Protein AF-0000000072959635 (afdb_homodimer)

Radius of gyration: 36.49 Å; Cα contacts (8 Å, |Δi|>4): 883; chains: 2; bounding box: 72×177×72 Å

Solvent-accessible surface area (backbone atoms only — not comparable to full-atom values): 41145 Å² total; per-residue (Å²): 135,80,77,80,77,76,76,75,76,76,76,75,75,75,72,75,72,72,74,70,69,74,87,68,77,81,73,60,27,38,65,58,28,38,51,51,13,51,52,22,49,77,67,68,35,31,70,57,14,42,54,23,35,55,49,16,52,51,45,44,51,52,38,51,52,51,54,22,47,34,52,51,51,19,47,52,50,26,71,68,48,82,71,94,48,96,69,80,49,95,61,43,55,61,50,47,30,28,42,48,20,33,52,42,36,51,52,46,46,58,74,40,32,79,55,43,71,51,32,81,70,44,72,65,56,48,49,42,58,75,65,42,50,61,38,75,51,44,20,53,23,26,42,76,64,68,34,41,44,56,14,32,12,30,32,46,35,46,33,39,82,38,74,81,44,61,68,55,51,50,50,34,51,54,40,58,72,36,90,75,32,57,75,88,71,51,46,54,85,77,63,56,71,24,50,59,27,38,53,51,13,52,53,22,51,76,67,66,34,42,68,47,23,44,55,23,27,53,50,14,46,53,41,42,52,49,51,49,52,39,48,41,40,60,34,45,45,56,63,84,70,86,64,64,44,34,47,55,42,42,47,25,47,49,47,50,57,27,49,60,48,38,64,45,40,62,65,70,65,20,45,59,85,54,46,76,34,95,55,48,73,49,45,42,27,55,56,39,18,54,28,27,44,76,70,66,36,54,54,60,14,34,16,22,37,38,32,30,34,72,79,43,72,79,43,62,69,54,50,51,49,48,53,54,53,64,68,40,88,88,52,55,77,78,30,49,48,48,41,66,69,50,52,53,49,51,54,46,54,50,44,51,50,48,52,52,50,48,48,67,66,69,68,66,69,70,80,84,57,82,69,55,74,73,71,60,49,67,69,64,77,70,103,135,83,77,76,79,74,77,75,76,76,75,75,74,73,71,75,72,71,74,71,68,72,90,66,76,82,73,60,30,38,66,55,28,38,51,51,12,52,53,22,49,76,67,68,36,29,69,57,15,41,54,23,36,55,49,15,52,49,45,45,51,52,39,52,53,50,53,24,47,34,51,51,51,20,49,52,50,28,71,68,47,80,71,93,50,95,69,80,51,92,62,45,55,60,50,49,31,28,41,47,19,33,52,42,36,52,53,46,47,57,74,39,30,79,56,44,70,52,31,81,72,45,70,65,56,48,48,42,59,75,65,43,50,60,36,76,50,43,20,54,23,26,42,78,64,68,35,41,44,57,13,31,13,31,30,46,33,46,33,40,81,40,74,81,43,62,67,54,52,50,49,32,52,56,39,60,71,36,91,75,30,57,76,89,70,50,46,55,84,76,65,57,72,25,48,58,27,39,54,51,12,52,53,21,51,77,68,67,33,43,70,46,22,42,54,24,28,52,50,14,48,53,41,42,53,49,50,49,52,39,48,41,40,59,34,45,45,57,63,82,72,86,63,64,42,34,46,54,42,41,48,27,45,50,47,50,57,26,48,60,50,37,64,44,40,62,66,69,66,22,46,60,85,52,45,76,33,96,56,47,74,48,44,40,26,57,56,38,16,54,28,27,43,76,70,67,37,54,53,60,14,34,14,22,36,37,32,28,33,73,80,42,74,78,42,63,68,54,53,50,49,48,54,54,54,62,69,41,88,87,52,57,79,78,30,50,49,48,42,66,69,49,52,52,50,52,53,45,52,50,44,51,50,51,52,51,51,48,50,67,65,68,67,65,69,70,81,82,57,84,67,58,75,72,69,59,51,68,69,63,80,71,101

Structure (mmCIF, N/CA/C/O backbone):
data_AF-0000000072959635-model_v1
#
loop_
_entity.id
_entity.type
_entity.pdbx_description
1 polymer 'Prolyl 3-hydroxylase 1-like Protein'
#
loop_
_atom_site.group_PDB
_atom_site.id
_atom_site.type_symbol
_atom_site.label_atom_id
_atom_site.label_alt_id
_atom_site.label_comp_id
_atom_site.label_asym_id
_atom_site.label_entity_id
_atom_site.label_seq_id
_atom_site.pdbx_PDB_ins_code
_atom_site.Cartn_x
_atom_site.Cartn_y
_atom_site.Cartn_z
_atom_site.occupancy
_atom_site.B_iso_or_equiv
_atom_site.auth_seq_id
_atom_site.auth_comp_id
_atom_site.auth_asym_id
_atom_site.auth_atom_id
_atom_site.pdbx_PDB_model_num
ATOM 1 N N . MET A 1 1 ? -23.031 87.938 11.453 1 28.53 1 MET A N 1
ATOM 2 C CA . MET A 1 1 ? -22.562 87.375 10.188 1 28.53 1 MET A CA 1
ATOM 3 C C . MET A 1 1 ? -21.562 86.25 10.414 1 28.53 1 MET A C 1
ATOM 5 O O . MET A 1 1 ? -20.359 86.5 10.594 1 28.53 1 MET A O 1
ATOM 9 N N . VAL A 1 2 ? -21.906 85.25 11.234 1 36.59 2 VAL A N 1
ATOM 10 C CA . VAL A 1 2 ? -21.156 84.188 11.844 1 36.59 2 VAL A CA 1
ATOM 11 C C . VAL A 1 2 ? -20.656 83.25 10.766 1 36.59 2 VAL A C 1
ATOM 13 O O . VAL A 1 2 ? -21.453 82.625 10.016 1 36.59 2 VAL A O 1
ATOM 16 N N . SER A 1 3 ? -19.547 83.625 10.133 1 34.03 3 SER A N 1
ATOM 17 C CA . SER A 1 3 ? -18.891 82.938 9.031 1 34.03 3 SER A CA 1
ATOM 18 C C . SER A 1 3 ? -18.766 81.438 9.328 1 34.03 3 SER A C 1
ATOM 20 O O . SER A 1 3 ? -18.375 81.062 10.43 1 34.03 3 SER A O 1
ATOM 22 N N . TYR A 1 4 ? -19.656 80.688 8.68 1 33.28 4 TYR A N 1
ATOM 23 C CA . TYR A 1 4 ? -19.734 79.25 8.594 1 33.28 4 TYR A CA 1
ATOM 24 C C . TYR A 1 4 ? -18.375 78.625 8.305 1 33.28 4 TYR A C 1
ATOM 26 O O . TYR A 1 4 ? -17.562 79.188 7.578 1 33.28 4 TYR A O 1
ATOM 34 N N . ALA A 1 5 ? -17.969 77.625 9.07 1 35.16 5 ALA A N 1
ATOM 35 C CA . ALA A 1 5 ? -16.906 76.688 9.461 1 35.16 5 ALA A CA 1
ATOM 36 C C . ALA A 1 5 ? -16.484 75.812 8.281 1 35.16 5 ALA A C 1
ATOM 38 O O . ALA A 1 5 ? -16.891 74.625 8.195 1 35.16 5 ALA A O 1
ATOM 39 N N . ARG A 1 6 ? -16.625 76.125 7.016 1 36.22 6 ARG A N 1
ATOM 40 C CA . ARG A 1 6 ? -16.531 74.938 6.152 1 36.22 6 ARG A CA 1
ATOM 41 C C . ARG A 1 6 ? -15.148 74.312 6.242 1 36.22 6 ARG A C 1
ATOM 43 O O . ARG A 1 6 ? -14.164 74.875 5.789 1 36.22 6 ARG A O 1
ATOM 50 N N . VAL A 1 7 ? -14.797 73.75 7.383 1 31.47 7 VAL A N 1
ATOM 51 C CA . VAL A 1 7 ? -13.5 73.062 7.457 1 31.47 7 VAL A CA 1
ATOM 52 C C . VAL A 1 7 ? -13.375 72.062 6.328 1 31.47 7 VAL A C 1
ATOM 54 O O . VAL A 1 7 ? -14.188 71.125 6.219 1 31.47 7 VAL A O 1
ATOM 57 N N . VAL A 1 8 ? -12.883 72.438 5.188 1 29.36 8 VAL A N 1
ATOM 58 C CA . VAL A 1 8 ? -12.531 71.562 4.051 1 29.36 8 VAL A CA 1
ATOM 59 C C . VAL A 1 8 ? -11.57 70.5 4.5 1 29.36 8 VAL A C 1
ATOM 61 O O . VAL A 1 8 ? -10.461 70.75 4.953 1 29.36 8 VAL A O 1
ATOM 64 N N . TYR A 1 9 ? -12.086 69.438 5.09 1 26.89 9 TYR A N 1
ATOM 65 C CA . TYR A 1 9 ? -11.273 68.25 5.43 1 26.89 9 TYR A CA 1
ATOM 66 C C . TYR A 1 9 ? -10.5 67.75 4.215 1 26.89 9 TYR A C 1
ATOM 68 O O . TYR A 1 9 ? -11.086 67.375 3.203 1 26.89 9 TYR A O 1
ATOM 76 N N . ALA A 1 10 ? -9.352 68.375 3.902 1 27.55 10 ALA A N 1
ATOM 77 C CA . ALA A 1 10 ? -8.438 67.875 2.891 1 27.55 10 ALA A CA 1
ATOM 78 C C . ALA A 1 10 ? -8.109 66.375 3.146 1 27.55 10 ALA A C 1
ATOM 80 O O . ALA A 1 10 ? -7.48 66.062 4.152 1 27.55 10 ALA A O 1
ATOM 81 N N . VAL A 1 11 ? -8.992 65.438 2.83 1 29.64 11 VAL A N 1
ATOM 82 C CA . VAL A 1 11 ? -8.719 64 2.791 1 29.64 11 VAL A CA 1
ATOM 83 C C . VAL A 1 11 ? -7.453 63.75 1.974 1 29.64 11 VAL A C 1
ATOM 85 O O . VAL A 1 11 ? -7.441 63.969 0.757 1 29.64 11 VAL A O 1
ATOM 88 N N . LEU A 1 12 ? -6.297 64.125 2.492 1 26.83 12 LEU A N 1
ATOM 89 C CA . LEU A 1 12 ? -5.07 63.719 1.825 1 26.83 12 LEU A CA 1
ATOM 90 C C . LEU A 1 12 ? -5.098 62.219 1.557 1 26.83 12 LEU A C 1
ATOM 92 O O . LEU A 1 12 ? -5.156 61.438 2.492 1 26.83 12 LEU A O 1
ATOM 96 N N . LEU A 1 13 ? -5.648 61.781 0.446 1 28.08 13 LEU A N 1
ATOM 97 C CA . LEU A 1 13 ? -5.531 60.5 -0.205 1 28.08 13 LEU A CA 1
ATOM 98 C C . LEU A 1 13 ? -4.074 60.062 -0.306 1 28.08 13 LEU A C 1
ATOM 100 O O . LEU A 1 13 ? -3.33 60.562 -1.148 1 28.08 13 LEU A O 1
ATOM 104 N N . SER A 1 14 ? -3.391 59.906 0.838 1 27.38 14 SER A N 1
ATOM 105 C CA . SER A 1 14 ? -2.059 59.344 0.693 1 27.38 14 SER A CA 1
ATOM 106 C C . SER A 1 14 ? -2.074 58.125 -0.25 1 27.38 14 SER A C 1
ATOM 108 O O . SER A 1 14 ? -2.797 57.156 -0.017 1 27.38 14 SER A O 1
ATOM 110 N N . CYS A 1 15 ? -1.841 58.344 -1.488 1 27.59 15 CYS A N 1
ATOM 111 C CA . CYS A 1 15 ? -1.509 57.375 -2.51 1 27.59 15 CYS A CA 1
ATOM 112 C C . CYS A 1 15 ? -0.464 56.375 -1.998 1 27.59 15 CYS A C 1
ATOM 114 O O . CYS A 1 15 ? 0.703 56.75 -1.828 1 27.59 15 CYS A O 1
ATOM 116 N N . ILE A 1 16 ? -0.815 55.5 -1.148 1 30.8 16 ILE A N 1
ATOM 117 C CA . ILE A 1 16 ? 0.064 54.344 -0.931 1 30.8 16 ILE A CA 1
ATOM 118 C C . ILE A 1 16 ? 0.609 53.844 -2.268 1 30.8 16 ILE A C 1
ATOM 120 O O . ILE A 1 16 ? -0.153 53.406 -3.131 1 30.8 16 ILE A O 1
ATOM 124 N N . THR A 1 17 ? 1.637 54.562 -2.779 1 29.55 17 THR A N 1
ATOM 125 C CA . THR A 1 17 ? 2.391 54 -3.896 1 29.55 17 THR A CA 1
ATOM 126 C C . THR A 1 17 ? 2.543 52.469 -3.742 1 29.55 17 THR A C 1
ATOM 128 O O . THR A 1 17 ? 3.051 52 -2.727 1 29.55 17 THR A O 1
ATOM 131 N N . HIS A 1 18 ? 1.634 51.75 -4.273 1 29.91 18 HIS A N 1
ATOM 132 C CA . HIS A 1 18 ? 1.893 50.344 -4.617 1 29.91 18 HIS A CA 1
ATOM 133 C C . HIS A 1 18 ? 3.273 50.188 -5.242 1 29.91 18 HIS A C 1
ATOM 135 O O . HIS A 1 18 ? 3.521 50.688 -6.348 1 29.91 18 HIS A O 1
ATOM 141 N N . VAL A 1 19 ? 4.316 50.312 -4.461 1 32.62 19 VAL A N 1
ATOM 142 C CA . VAL A 1 19 ? 5.574 49.844 -5.039 1 32.62 19 VAL A CA 1
ATOM 143 C C . VAL A 1 19 ? 5.32 48.625 -5.898 1 32.62 19 VAL A C 1
ATOM 145 O O . VAL A 1 19 ? 4.875 47.594 -5.391 1 32.62 19 VAL A O 1
ATOM 148 N N . TYR A 1 20 ? 4.926 48.844 -7.125 1 28.64 20 TYR A N 1
ATOM 149 C CA . TYR A 1 20 ? 5.109 47.844 -8.172 1 28.64 20 TYR A CA 1
ATOM 150 C C . TYR A 1 20 ? 6.504 47.25 -8.102 1 28.64 20 TYR A C 1
ATOM 152 O O . TYR A 1 20 ? 7.496 47.906 -8.422 1 28.64 20 TYR A O 1
ATOM 160 N N . THR A 1 21 ? 6.875 46.594 -7.016 1 31.72 21 THR A N 1
ATOM 161 C CA . THR A 1 21 ? 8.102 45.844 -7.227 1 31.72 21 THR A CA 1
ATOM 162 C C . THR A 1 21 ? 8.141 45.281 -8.641 1 31.72 21 THR A C 1
ATOM 164 O O . THR A 1 21 ? 7.102 44.969 -9.227 1 31.72 21 THR A O 1
ATOM 167 N N . ASP A 1 22 ? 9.086 45.625 -9.398 1 32.09 22 ASP A N 1
ATOM 168 C CA . ASP A 1 22 ? 9.531 45.062 -10.664 1 32.09 22 ASP A CA 1
ATOM 169 C C . ASP A 1 22 ? 9.188 43.594 -10.75 1 32.09 22 ASP A C 1
ATOM 171 O O . ASP A 1 22 ? 9.172 42.875 -9.734 1 32.09 22 ASP A O 1
ATOM 175 N N . GLY A 1 23 ? 8.43 43.125 -11.742 1 34.78 23 GLY A N 1
ATOM 176 C CA . GLY A 1 23 ? 8.055 41.844 -12.266 1 34.78 23 GLY A CA 1
ATOM 177 C C . GLY A 1 23 ? 9.141 40.781 -12.102 1 34.78 23 GLY A C 1
ATOM 178 O O . GLY A 1 23 ? 9.836 40.469 -13.07 1 34.78 23 GLY A O 1
ATOM 179 N N . GLU A 1 24 ? 10.086 40.969 -11.273 1 36.16 24 GLU A N 1
ATOM 180 C CA . GLU A 1 24 ? 11.164 40 -11.086 1 36.16 24 GLU A CA 1
ATOM 181 C C . GLU A 1 24 ? 10.648 38.562 -11.258 1 36.16 24 GLU A C 1
ATOM 183 O O . GLU A 1 24 ? 9.453 38.312 -11.109 1 36.16 24 GLU A O 1
ATOM 188 N N . ASN A 1 25 ? 11.57 37.469 -11.547 1 37.94 25 ASN A N 1
ATOM 189 C CA . ASN A 1 25 ? 11.734 36.125 -12.055 1 37.94 25 ASN A CA 1
ATOM 190 C C . ASN A 1 25 ? 10.898 35.125 -11.266 1 37.94 25 ASN A C 1
ATOM 192 O O . ASN A 1 25 ? 11.289 34.688 -10.18 1 37.94 25 ASN A O 1
ATOM 196 N N . ILE A 1 26 ? 9.648 35.094 -11.117 1 47.75 26 ILE A N 1
ATOM 197 C CA . ILE A 1 26 ? 8.562 34.156 -10.789 1 47.75 26 ILE A CA 1
ATOM 198 C C . ILE A 1 26 ? 9.047 32.719 -10.93 1 47.75 26 ILE A C 1
ATOM 200 O O . ILE A 1 26 ? 8.398 31.797 -10.445 1 47.75 26 ILE A O 1
ATOM 204 N N . THR A 1 27 ? 10.086 32.531 -11.766 1 58.19 27 THR A N 1
ATOM 205 C CA . THR A 1 27 ? 10.461 31.156 -12.133 1 58.19 27 THR A CA 1
ATOM 206 C C . THR A 1 27 ? 11.406 30.562 -11.094 1 58.19 27 THR A C 1
ATOM 208 O O . THR A 1 27 ? 11.797 29.406 -11.195 1 58.19 27 THR A O 1
ATOM 211 N N . GLU A 1 28 ? 11.617 31.484 -9.93 1 75.38 28 GLU A N 1
ATOM 212 C CA . GLU A 1 28 ? 12.688 30.953 -9.086 1 75.38 28 GLU A CA 1
ATOM 213 C C . GLU A 1 28 ? 12.133 30.062 -7.98 1 75.38 28 GLU A C 1
ATOM 215 O O . GLU A 1 28 ? 11.031 30.297 -7.488 1 75.38 28 GLU A O 1
ATOM 220 N N . SER A 1 29 ? 12.883 29.156 -7.613 1 85.38 29 SER A N 1
ATOM 221 C CA . SER A 1 29 ? 12.531 28.219 -6.543 1 85.38 29 SER A CA 1
ATOM 222 C C . SER A 1 29 ? 12.75 28.844 -5.172 1 85.38 29 SER A C 1
ATOM 224 O O . SER A 1 29 ? 13.477 29.844 -5.043 1 85.38 29 SER A O 1
ATOM 226 N N . CYS A 1 30 ? 12.023 28.453 -4.176 1 91 30 CYS A N 1
ATOM 227 C CA . CYS A 1 30 ? 12.211 28.938 -2.812 1 91 30 CYS A CA 1
ATOM 228 C C . CYS A 1 30 ? 13.672 28.797 -2.383 1 91 30 CYS A C 1
ATOM 230 O O . CYS A 1 30 ? 14.203 29.672 -1.698 1 91 30 CYS A O 1
ATOM 232 N N . MET A 1 31 ? 14.328 27.75 -2.814 1 91 31 MET A N 1
ATOM 233 C CA . MET A 1 31 ? 15.727 27.547 -2.471 1 91 31 MET A CA 1
ATOM 234 C C . MET A 1 31 ? 16.609 28.625 -3.113 1 91 31 MET A C 1
ATOM 236 O O . MET A 1 31 ? 17.531 29.125 -2.484 1 91 31 MET A O 1
ATOM 240 N N . TYR A 1 32 ? 16.359 28.891 -4.359 1 90.94 32 TYR A N 1
ATOM 241 C CA . TYR A 1 32 ? 17.078 29.953 -5.043 1 90.94 32 TYR A CA 1
ATOM 242 C C . TYR A 1 32 ? 16.938 31.281 -4.301 1 90.94 32 TYR A C 1
ATOM 244 O O . TYR A 1 32 ? 17.938 31.984 -4.07 1 90.94 32 TYR A O 1
ATOM 252 N N . LEU A 1 33 ? 15.766 31.594 -3.943 1 94.38 33 LEU A N 1
ATOM 253 C CA . LEU A 1 33 ? 15.492 32.844 -3.227 1 94.38 33 LEU A CA 1
ATOM 254 C C . LEU A 1 33 ? 16.172 32.844 -1.861 1 94.38 33 LEU A C 1
ATOM 256 O O . LEU A 1 33 ? 16.688 33.875 -1.413 1 94.38 33 LEU A O 1
ATOM 260 N N . TYR A 1 34 ? 16.156 31.766 -1.185 1 96.31 34 TYR A N 1
ATOM 261 C CA . TYR A 1 34 ? 16.859 31.625 0.087 1 96.31 34 TYR A CA 1
ATOM 262 C C . TYR A 1 34 ? 18.344 31.906 -0.077 1 96.31 34 TYR A C 1
ATOM 264 O O . TYR A 1 34 ? 18.922 32.656 0.708 1 96.31 34 TYR A O 1
ATOM 272 N N . GLU A 1 35 ? 18.922 31.297 -1.065 1 96.06 35 GLU A N 1
ATOM 273 C CA . GLU A 1 35 ? 20.344 31.484 -1.312 1 96.06 35 GLU A CA 1
ATOM 274 C C . GLU A 1 35 ? 20.656 32.938 -1.623 1 96.06 35 GLU A C 1
ATOM 276 O O . GLU A 1 35 ? 21.672 33.469 -1.16 1 96.06 35 GLU A O 1
ATOM 281 N N . LYS A 1 36 ? 19.859 33.531 -2.375 1 97.31 36 LYS A N 1
ATOM 282 C CA . LYS A 1 36 ? 20.047 34.938 -2.68 1 97.31 36 LYS A CA 1
ATOM 283 C C . LYS A 1 36 ? 19.906 35.812 -1.425 1 97.31 36 LYS A C 1
ATOM 285 O O . LYS A 1 36 ? 20.578 36.844 -1.29 1 97.31 36 LYS A O 1
ATOM 290 N N . GLY A 1 37 ? 18.969 35.406 -0.546 1 98.12 37 GLY A N 1
ATOM 291 C CA . GLY A 1 37 ? 18.844 36.062 0.735 1 98.12 37 GLY A CA 1
ATOM 292 C C . GLY A 1 37 ? 20.109 36 1.576 1 98.12 37 GLY A C 1
ATOM 293 O O . GLY A 1 37 ? 20.547 37 2.152 1 98.12 37 GLY A O 1
ATOM 294 N N . VAL A 1 38 ? 20.703 34.844 1.588 1 98.19 38 VAL A N 1
ATOM 295 C CA . VAL A 1 38 ? 21.938 34.656 2.334 1 98.19 38 VAL A CA 1
ATOM 296 C C . VAL A 1 38 ? 23.047 35.5 1.732 1 98.19 38 VAL A C 1
ATOM 298 O O . VAL A 1 38 ? 23.812 36.156 2.461 1 98.19 38 VAL A O 1
ATOM 301 N N . GLU A 1 39 ? 23.125 35.5 0.445 1 98.19 39 GLU A N 1
ATOM 302 C CA . GLU A 1 39 ? 24.125 36.312 -0.242 1 98.19 39 GLU A CA 1
ATOM 303 C C . GLU A 1 39 ? 23.953 37.781 0.104 1 98.19 39 GLU A C 1
ATOM 305 O O . GLU A 1 39 ? 24.938 38.469 0.396 1 98.19 39 GLU A O 1
ATOM 310 N N . ALA A 1 40 ? 22.766 38.219 0.021 1 98.56 40 ALA A N 1
ATOM 311 C CA . ALA A 1 40 ? 22.484 39.594 0.339 1 98.56 40 ALA A CA 1
ATOM 312 C C . ALA A 1 40 ? 22.844 39.938 1.785 1 98.56 40 ALA A C 1
ATOM 314 O O . ALA A 1 40 ? 23.359 41 2.076 1 98.56 40 ALA A O 1
ATOM 315 N N . TYR A 1 41 ? 22.547 39.062 2.65 1 98.19 41 TYR A N 1
ATOM 316 C CA . TYR A 1 41 ? 22.891 39.219 4.055 1 98.19 41 TYR A CA 1
ATOM 317 C C . TYR A 1 41 ? 24.406 39.375 4.227 1 98.19 41 TYR A C 1
ATOM 319 O O . TYR A 1 41 ? 24.875 40.281 4.938 1 98.19 41 TYR A O 1
ATOM 327 N N . LEU A 1 42 ? 25.141 38.5 3.586 1 97.81 42 LEU A N 1
ATOM 328 C CA . LEU A 1 42 ? 26.594 38.5 3.701 1 97.81 42 LEU A CA 1
ATOM 329 C C . LEU A 1 42 ? 27.188 39.781 3.088 1 97.81 42 LEU A C 1
ATOM 331 O O . LEU A 1 42 ? 28.25 40.219 3.52 1 97.81 42 LEU A O 1
ATOM 335 N N . ASP A 1 43 ? 26.5 40.375 2.17 1 97.75 43 ASP A N 1
ATOM 336 C CA . ASP A 1 43 ? 26.969 41.562 1.474 1 97.75 43 ASP A CA 1
ATOM 337 C C . ASP A 1 43 ? 26.469 42.844 2.156 1 97.75 43 ASP A C 1
ATOM 339 O O . ASP A 1 43 ? 26.625 43.938 1.631 1 97.75 43 ASP A O 1
ATOM 343 N N . ASN A 1 44 ? 25.797 42.688 3.154 1 97.56 44 ASN A N 1
ATOM 344 C CA . ASN A 1 44 ? 25.234 43.812 3.908 1 97.56 44 ASN A CA 1
ATOM 345 C C . ASN A 1 44 ? 24.203 44.562 3.086 1 97.56 44 ASN A C 1
ATOM 347 O O . ASN A 1 44 ? 24.078 45.781 3.209 1 97.56 44 ASN A O 1
ATOM 351 N N . ARG A 1 45 ? 23.547 43.938 2.184 1 98.19 45 ARG A N 1
ATOM 352 C CA . ARG A 1 45 ? 22.422 44.469 1.44 1 98.19 45 ARG A CA 1
ATOM 353 C C . ARG A 1 45 ? 21.094 44.062 2.08 1 98.19 45 ARG A C 1
ATOM 355 O O . ARG A 1 45 ? 20.391 43.188 1.559 1 98.19 45 ARG A O 1
ATOM 362 N N . PHE A 1 46 ? 20.734 44.688 3.088 1 97.88 46 PHE A N 1
ATOM 363 C CA . PHE A 1 46 ? 19.719 44.219 4 1 97.88 46 PHE A CA 1
ATOM 364 C C . PHE A 1 46 ? 18.328 44.406 3.402 1 97.88 46 PHE A C 1
ATOM 366 O O . PHE A 1 46 ? 17.406 43.625 3.684 1 97.88 46 PHE A O 1
ATOM 373 N N . ASP A 1 47 ? 18.156 45.375 2.533 1 97.69 47 ASP A N 1
ATOM 374 C CA . ASP A 1 47 ? 16.891 45.531 1.831 1 97.69 47 ASP A CA 1
ATOM 375 C C . ASP A 1 47 ? 16.625 44.312 0.928 1 97.69 47 ASP A C 1
ATOM 377 O O . ASP A 1 47 ? 15.539 43.75 0.946 1 97.69 47 ASP A O 1
ATOM 381 N N . ALA A 1 48 ? 17.641 44.031 0.234 1 97.81 48 ALA A N 1
ATOM 382 C CA . ALA A 1 48 ? 17.531 42.875 -0.641 1 97.81 48 ALA A CA 1
ATOM 383 C C . ALA A 1 48 ? 17.391 41.594 0.171 1 97.81 48 ALA A C 1
ATOM 385 O O . ALA A 1 48 ? 16.672 40.656 -0.235 1 97.81 48 ALA A O 1
ATOM 386 N N . CYS A 1 49 ? 18.062 41.5 1.279 1 98.38 49 CYS A N 1
ATOM 387 C CA . CYS A 1 49 ? 17.984 40.375 2.201 1 98.38 49 CYS A CA 1
ATOM 388 C C . CYS A 1 49 ? 16.531 40.125 2.615 1 98.38 49 CYS A C 1
ATOM 390 O O . CYS A 1 49 ? 16.047 39 2.506 1 98.38 49 CYS A O 1
ATOM 392 N N . ILE A 1 50 ? 15.852 41.156 2.984 1 98.62 50 ILE A N 1
ATOM 393 C CA . ILE A 1 50 ? 14.469 41.094 3.439 1 98.62 50 ILE A CA 1
ATOM 394 C C . ILE A 1 50 ? 13.578 40.594 2.301 1 98.62 50 ILE A C 1
ATOM 396 O O . ILE A 1 50 ? 12.805 39.656 2.473 1 98.62 50 ILE A O 1
ATOM 400 N N . VAL A 1 51 ? 13.766 41.125 1.16 1 98.06 51 VAL A N 1
ATOM 401 C CA . VAL A 1 51 ? 12.914 40.812 0.014 1 98.06 51 VAL A CA 1
ATOM 402 C C . VAL A 1 51 ? 13.094 39.344 -0.367 1 98.06 51 VAL A C 1
ATOM 404 O O . VAL A 1 51 ? 12.109 38.625 -0.592 1 98.06 51 VAL A O 1
ATOM 407 N N . HIS A 1 52 ? 14.312 38.906 -0.352 1 97.62 52 HIS A N 1
ATOM 408 C CA . HIS A 1 52 ? 14.594 37.531 -0.784 1 97.62 52 HIS A CA 1
ATOM 409 C C . HIS A 1 52 ? 14.094 36.5 0.238 1 97.62 52 HIS A C 1
ATOM 411 O O . HIS A 1 52 ? 13.461 35.531 -0.125 1 97.62 52 HIS A O 1
ATOM 417 N N . PHE A 1 53 ? 14.312 36.781 1.469 1 98.12 53 PHE A N 1
ATOM 418 C CA . PHE A 1 53 ? 13.883 35.812 2.484 1 98.12 53 PHE A CA 1
ATOM 419 C C . PHE A 1 53 ? 12.359 35.781 2.594 1 98.12 53 PHE A C 1
ATOM 421 O O . PHE A 1 53 ? 11.766 34.719 2.723 1 98.12 53 PHE A O 1
ATOM 428 N N . GLU A 1 54 ? 11.703 36.969 2.57 1 97.88 54 GLU A N 1
ATOM 429 C CA . GLU A 1 54 ? 10.25 36.969 2.643 1 97.88 54 GLU A CA 1
ATOM 430 C C . GLU A 1 54 ? 9.625 36.25 1.464 1 97.88 54 GLU A C 1
ATOM 432 O O . GLU A 1 54 ? 8.664 35.5 1.636 1 97.88 54 GLU A O 1
ATOM 437 N N . ASN A 1 55 ? 10.227 36.438 0.333 1 95.81 55 ASN A N 1
ATOM 438 C CA . ASN A 1 55 ? 9.719 35.75 -0.854 1 95.81 55 ASN A CA 1
ATOM 439 C C . ASN A 1 55 ? 9.984 34.25 -0.79 1 95.81 55 ASN A C 1
ATOM 441 O O . ASN A 1 55 ? 9.164 33.469 -1.242 1 95.81 55 ASN A O 1
ATOM 445 N N . ALA A 1 56 ? 11.117 33.875 -0.278 1 95 56 ALA A N 1
ATOM 446 C CA . ALA A 1 56 ? 11.438 32.438 -0.134 1 95 56 ALA A CA 1
ATOM 447 C C . ALA A 1 56 ? 10.445 31.75 0.792 1 95 56 ALA A C 1
ATOM 449 O O . ALA A 1 56 ? 9.945 30.656 0.478 1 95 56 ALA A O 1
ATOM 450 N N . ILE A 1 57 ? 10.141 32.406 1.872 1 96.69 57 ILE A N 1
ATOM 451 C CA . ILE A 1 57 ? 9.227 31.859 2.865 1 96.69 57 ILE A CA 1
ATOM 452 C C . ILE A 1 57 ? 7.824 31.75 2.266 1 96.69 57 ILE A C 1
ATOM 454 O O . ILE A 1 57 ? 7.16 30.719 2.418 1 96.69 57 ILE A O 1
ATOM 458 N N . GLN A 1 58 ? 7.438 32.781 1.593 1 94.75 58 GLN A N 1
ATOM 459 C CA . GLN A 1 58 ? 6.105 32.781 0.998 1 94.75 58 GLN A CA 1
ATOM 460 C C . GLN A 1 58 ? 5.977 31.703 -0.075 1 94.75 58 GLN A C 1
ATOM 462 O O . GLN A 1 58 ? 4.953 31.016 -0.158 1 94.75 58 GLN A O 1
ATOM 467 N N . LYS A 1 59 ? 6.988 31.609 -0.833 1 92.12 59 LYS A N 1
ATOM 468 C CA . LYS A 1 59 ? 6.969 30.594 -1.892 1 92.12 59 LYS A CA 1
ATOM 469 C C . LYS A 1 59 ? 6.879 29.188 -1.311 1 92.12 59 LYS A C 1
ATOM 471 O O . LYS A 1 59 ? 6.176 28.344 -1.848 1 92.12 59 LYS A O 1
ATOM 476 N N . TYR A 1 60 ? 7.613 28.938 -0.305 1 93.75 60 TYR A N 1
ATOM 477 C CA . TYR A 1 60 ? 7.547 27.625 0.334 1 93.75 60 TYR A CA 1
ATOM 478 C C . TYR A 1 60 ? 6.18 27.391 0.957 1 93.75 60 TYR A C 1
ATOM 480 O O . TYR A 1 60 ? 5.633 26.281 0.873 1 93.75 60 TYR A O 1
ATOM 488 N N . ARG A 1 61 ? 5.652 28.391 1.544 1 93.56 61 ARG A N 1
ATOM 489 C CA . ARG A 1 61 ? 4.324 28.297 2.141 1 93.56 61 ARG A CA 1
ATOM 490 C C . ARG A 1 61 ? 3.279 27.922 1.094 1 93.56 61 ARG A C 1
ATOM 492 O O . ARG A 1 61 ? 2.416 27.078 1.345 1 93.56 61 ARG A O 1
ATOM 499 N N . ASP A 1 62 ? 3.375 28.531 -0.024 1 91.94 62 ASP A N 1
ATOM 500 C CA . ASP A 1 62 ? 2.438 28.25 -1.108 1 91.94 62 ASP A CA 1
ATOM 501 C C . ASP A 1 62 ? 2.592 26.828 -1.614 1 91.94 62 ASP A C 1
ATOM 503 O O . ASP A 1 62 ? 1.598 26.141 -1.864 1 91.94 62 ASP A O 1
ATOM 507 N N . TYR A 1 63 ? 3.799 26.453 -1.771 1 91.94 63 TYR A N 1
ATOM 508 C CA . TYR A 1 63 ? 4.09 25.094 -2.205 1 91.94 63 TYR A CA 1
ATOM 509 C C . TYR A 1 63 ? 3.516 24.078 -1.226 1 91.94 63 TYR A C 1
ATOM 511 O O . TYR A 1 63 ? 2.83 23.125 -1.63 1 91.94 63 TYR A O 1
ATOM 519 N N . ARG A 1 64 ? 3.822 24.266 -0.011 1 93.44 64 ARG A N 1
ATOM 520 C CA . ARG A 1 64 ? 3.4 23.344 1.044 1 93.44 64 ARG A CA 1
ATOM 521 C C . ARG A 1 64 ? 1.88 23.25 1.108 1 93.44 64 ARG A C 1
ATOM 523 O O . ARG A 1 64 ? 1.326 22.156 1.211 1 93.44 64 ARG A O 1
ATOM 530 N N . LYS A 1 65 ? 1.226 24.344 1.049 1 93.94 65 LYS A N 1
ATOM 531 C CA . LYS A 1 65 ? -0.232 24.375 1.112 1 93.94 65 LYS A CA 1
ATOM 532 C C . LYS A 1 65 ? -0.854 23.656 -0.076 1 93.94 65 LYS A C 1
ATOM 534 O O . LYS A 1 65 ? -1.823 22.906 0.084 1 93.94 65 LYS A O 1
ATOM 539 N N . ARG A 1 66 ? -0.326 23.906 -1.196 1 93.5 66 ARG A N 1
ATOM 540 C CA . ARG A 1 66 ? -0.844 23.266 -2.396 1 93.5 66 ARG A CA 1
ATOM 541 C C . ARG A 1 66 ? -0.635 21.75 -2.338 1 93.5 66 ARG A C 1
ATOM 543 O O . ARG A 1 66 ? -1.528 20.984 -2.695 1 93.5 66 ARG A O 1
ATOM 550 N N . LEU A 1 67 ? 0.548 21.359 -1.929 1 94 67 LEU A N 1
ATOM 551 C CA . LEU A 1 67 ? 0.862 19.953 -1.797 1 94 67 LEU A CA 1
ATOM 552 C C . LEU A 1 67 ? -0.107 19.266 -0.839 1 94 67 LEU A C 1
ATOM 554 O O . LEU A 1 67 ? -0.657 18.203 -1.156 1 94 67 LEU A O 1
ATOM 558 N N . GLN A 1 68 ? -0.318 19.844 0.313 1 96.75 68 GLN A N 1
ATOM 559 C CA . GLN A 1 68 ? -1.235 19.312 1.312 1 96.75 68 GLN A CA 1
ATOM 560 C C . GLN A 1 68 ? -2.654 19.219 0.761 1 96.75 68 GLN A C 1
ATOM 562 O O . GLN A 1 68 ? -3.328 18.203 0.94 1 96.75 68 GLN A O 1
ATOM 567 N N . ASN A 1 69 ? -3.066 20.219 0.082 1 96.56 69 ASN A N 1
ATOM 568 C CA . ASN A 1 69 ? -4.418 20.266 -0.461 1 96.56 69 ASN A CA 1
ATOM 569 C C . ASN A 1 69 ? -4.625 19.188 -1.53 1 96.56 69 ASN A C 1
ATOM 571 O O . ASN A 1 69 ? -5.691 18.578 -1.604 1 96.56 69 ASN A O 1
ATOM 575 N N . CYS A 1 70 ? -3.631 19.031 -2.398 1 96.62 70 CYS A N 1
ATOM 576 C CA . CYS A 1 70 ? -3.729 17.984 -3.41 1 96.62 70 CYS A CA 1
ATOM 577 C C . CYS A 1 70 ? -3.891 16.609 -2.764 1 96.62 70 CYS A C 1
ATOM 579 O O . CYS A 1 70 ? -4.742 15.828 -3.174 1 96.62 70 CYS A O 1
ATOM 581 N N . ARG A 1 71 ? -3.119 16.328 -1.739 1 97.62 71 ARG A N 1
ATOM 582 C CA . ARG A 1 71 ? -3.16 15.031 -1.07 1 97.62 71 ARG A CA 1
ATOM 583 C C . ARG A 1 71 ? -4.5 14.82 -0.369 1 97.62 71 ARG A C 1
ATOM 585 O O . ARG A 1 71 ? -5.09 13.742 -0.459 1 97.62 71 ARG A O 1
ATOM 592 N N . ILE A 1 72 ? -5.012 15.867 0.292 1 98.44 72 ILE A N 1
ATOM 593 C CA . ILE A 1 72 ? -6.254 15.773 1.051 1 98.44 72 ILE A CA 1
ATOM 594 C C . ILE A 1 72 ? -7.434 15.625 0.093 1 98.44 72 ILE A C 1
ATOM 596 O O . ILE A 1 72 ? -8.25 14.719 0.245 1 98.44 72 ILE A O 1
ATOM 600 N N . MET A 1 73 ? -7.48 16.484 -0.895 1 98 73 MET A N 1
ATOM 601 C CA . MET A 1 73 ? -8.594 16.484 -1.838 1 98 73 MET A CA 1
ATOM 602 C C . MET A 1 73 ? -8.648 15.188 -2.633 1 98 73 MET A C 1
ATOM 604 O O . MET A 1 73 ? -9.719 14.625 -2.844 1 98 73 MET A O 1
ATOM 608 N N . CYS A 1 74 ? -7.543 14.711 -3.088 1 98.38 74 CYS A N 1
ATOM 609 C CA . CYS A 1 74 ? -7.5 13.523 -3.939 1 98.38 74 CYS A CA 1
ATOM 610 C C . CYS A 1 74 ? -7.84 12.266 -3.145 1 98.38 74 CYS A C 1
ATOM 612 O O . CYS A 1 74 ? -8.445 11.336 -3.676 1 98.38 74 CYS A O 1
ATOM 614 N N . LYS A 1 75 ? -7.418 12.203 -1.896 1 98.19 75 LYS A N 1
ATOM 615 C CA . LYS A 1 75 ? -7.844 11.102 -1.038 1 98.19 75 LYS A CA 1
ATOM 616 C C . LYS A 1 75 ? -9.367 11.062 -0.91 1 98.19 75 LYS A C 1
ATOM 618 O O . LYS A 1 75 ? -9.977 10.008 -1.039 1 98.19 75 LYS A O 1
ATOM 623 N N . GLU A 1 76 ? -9.914 12.234 -0.642 1 97.69 76 GLU A N 1
ATOM 624 C CA . GLU A 1 76 ? -11.367 12.328 -0.491 1 97.69 76 GLU A CA 1
ATOM 625 C C . GLU A 1 76 ? -12.078 11.938 -1.78 1 97.69 76 GLU A C 1
ATOM 627 O O . GLU A 1 76 ? -13.078 11.219 -1.746 1 97.69 76 GLU A O 1
ATOM 632 N N . GLU A 1 77 ? -11.555 12.391 -2.881 1 97.75 77 GLU A N 1
ATOM 633 C CA . GLU A 1 77 ? -12.156 12.07 -4.172 1 97.75 77 GLU A CA 1
ATOM 634 C C . GLU A 1 77 ? -12.117 10.57 -4.441 1 97.75 77 GLU A C 1
ATOM 636 O O . GLU A 1 77 ? -13.094 9.992 -4.93 1 97.75 77 GLU A O 1
ATOM 641 N N . ALA A 1 78 ? -11.039 9.969 -4.168 1 98 78 ALA A N 1
ATOM 642 C CA . ALA A 1 78 ? -10.898 8.531 -4.371 1 98 78 ALA A CA 1
ATOM 643 C C . ALA A 1 78 ? -11.859 7.754 -3.467 1 98 78 ALA A C 1
ATOM 645 O O . ALA A 1 78 ? -12.461 6.77 -3.893 1 98 78 ALA A O 1
ATOM 646 N N . ASP A 1 79 ? -12 8.18 -2.23 1 96.56 79 ASP A N 1
ATOM 647 C CA . ASP A 1 79 ? -12.867 7.52 -1.258 1 96.56 79 ASP A CA 1
ATOM 648 C C . ASP A 1 79 ? -14.328 7.586 -1.694 1 96.56 79 ASP A C 1
ATOM 650 O O . ASP A 1 79 ? -15.109 6.676 -1.41 1 96.56 79 ASP A O 1
ATOM 654 N N . LEU A 1 80 ? -14.664 8.656 -2.344 1 96.81 80 LEU A N 1
ATOM 655 C CA . LEU A 1 80 ? -16.062 8.875 -2.719 1 96.81 80 LEU A CA 1
ATOM 656 C C . LEU A 1 80 ? -16.344 8.336 -4.117 1 96.81 80 LEU A C 1
ATOM 658 O O . LEU A 1 80 ? -17.484 8.289 -4.547 1 96.81 80 LEU A O 1
ATOM 662 N N . SER A 1 81 ? -15.312 7.875 -4.789 1 97.19 81 SER A N 1
ATOM 663 C CA . SER A 1 81 ? -15.484 7.41 -6.164 1 97.19 81 SER A CA 1
ATOM 664 C C . SER A 1 81 ? -16.25 6.094 -6.211 1 97.19 81 SER A C 1
ATOM 666 O O . SER A 1 81 ? -16.188 5.293 -5.277 1 97.19 81 SER A O 1
ATOM 668 N N . GLU A 1 82 ? -16.922 5.91 -7.289 1 97.44 82 GLU A N 1
ATOM 669 C CA . GLU A 1 82 ? -17.641 4.656 -7.5 1 97.44 82 GLU A CA 1
ATOM 670 C C . GLU A 1 82 ? -16.672 3.508 -7.789 1 97.44 82 GLU A C 1
ATOM 672 O O . GLU A 1 82 ? -15.797 3.629 -8.641 1 97.44 82 GLU A O 1
ATOM 677 N N . PRO A 1 83 ? -16.891 2.422 -7.098 1 98 83 PRO A N 1
ATOM 678 C CA . PRO A 1 83 ? -16.016 1.274 -7.355 1 98 83 PRO A CA 1
ATOM 679 C C . PRO A 1 83 ? -16.172 0.716 -8.766 1 98 83 PRO A C 1
ATOM 681 O O . PRO A 1 83 ? -17.281 0.744 -9.32 1 98 83 PRO A O 1
ATOM 684 N N . LEU A 1 84 ? -15.117 0.192 -9.266 1 98.12 84 LEU A N 1
ATOM 685 C CA . LEU A 1 84 ? -15.109 -0.396 -10.602 1 98.12 84 LEU A CA 1
ATOM 686 C C . LEU A 1 84 ? -15.781 -1.767 -10.594 1 98.12 84 LEU 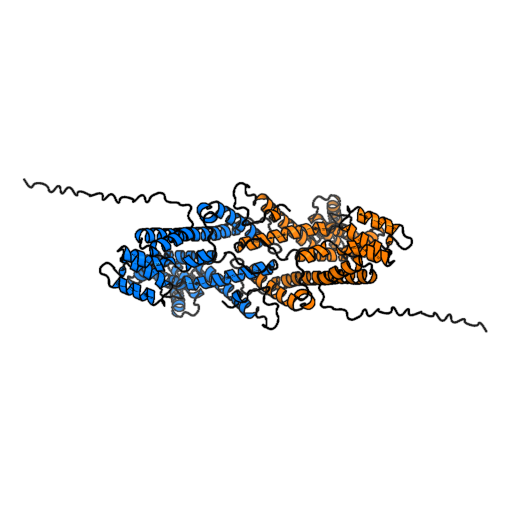A C 1
ATOM 688 O O . LEU A 1 84 ? -16.094 -2.314 -11.656 1 98.12 84 LEU A O 1
ATOM 692 N N . TYR A 1 85 ? -15.969 -2.35 -9.469 1 97.5 85 TYR A N 1
ATOM 693 C CA . TYR A 1 85 ? -16.594 -3.65 -9.266 1 97.5 85 TYR A CA 1
ATOM 694 C C . TYR A 1 85 ? -17.375 -3.676 -7.949 1 97.5 85 TYR A C 1
ATOM 696 O O . TYR A 1 85 ? -16.938 -3.084 -6.957 1 97.5 85 TYR A O 1
ATOM 704 N N . PRO A 1 86 ? -18.453 -4.352 -7.852 1 95.62 86 PRO A N 1
ATOM 705 C CA . PRO A 1 86 ? -19.375 -4.227 -6.719 1 95.62 86 PRO A CA 1
ATOM 706 C C . PRO A 1 86 ? -18.875 -4.926 -5.465 1 95.62 86 PRO A C 1
ATOM 708 O O . PRO A 1 86 ? -19.25 -4.559 -4.348 1 95.62 86 PRO A O 1
ATOM 711 N N . VAL A 1 87 ? -18.094 -5.938 -5.629 1 95.5 87 VAL A N 1
ATOM 712 C CA . VAL A 1 87 ? -17.641 -6.711 -4.477 1 95.5 87 VAL A CA 1
ATOM 713 C C . VAL A 1 87 ? -16.141 -6.531 -4.285 1 95.5 87 VAL A C 1
ATOM 715 O O . VAL A 1 87 ? -15.367 -6.66 -5.242 1 95.5 87 VAL A O 1
ATOM 718 N N . ASP A 1 88 ? -15.797 -6.207 -2.994 1 95.06 88 ASP A N 1
ATOM 719 C CA . ASP A 1 88 ? -14.367 -6.137 -2.701 1 95.06 88 ASP A CA 1
ATOM 720 C C . ASP A 1 88 ? -13.766 -7.535 -2.545 1 95.06 88 ASP A C 1
ATOM 722 O O . ASP A 1 88 ? -14.328 -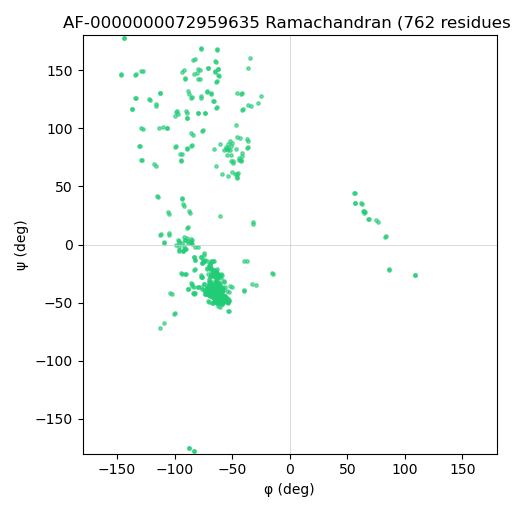8.383 -1.847 1 95.06 88 ASP A O 1
ATOM 726 N N . ILE A 1 89 ? -12.688 -7.801 -3.287 1 96.25 89 ILE A N 1
ATOM 727 C CA . ILE A 1 89 ? -12.008 -9.094 -3.268 1 96.25 89 ILE A CA 1
ATOM 728 C C . ILE A 1 89 ? -10.5 -8.875 -3.178 1 96.25 89 ILE A C 1
ATOM 730 O O . ILE A 1 89 ? -9.922 -8.141 -3.986 1 96.25 89 ILE A O 1
ATOM 734 N N . ASP A 1 90 ? -9.859 -9.492 -2.207 1 95.56 90 ASP A N 1
ATOM 735 C CA . ASP A 1 90 ? -8.406 -9.477 -2.049 1 95.56 90 ASP A CA 1
ATOM 736 C C . ASP A 1 90 ? -7.883 -8.039 -1.956 1 95.56 90 ASP A C 1
ATOM 738 O O . ASP A 1 90 ? -6.867 -7.707 -2.572 1 95.56 90 ASP A O 1
ATOM 742 N N . ASP A 1 91 ? -8.625 -7.125 -1.316 1 96.94 91 ASP A N 1
ATOM 743 C CA . ASP A 1 91 ? -8.242 -5.742 -1.037 1 96.94 91 ASP A CA 1
ATOM 744 C C . ASP A 1 91 ? -8.164 -4.926 -2.324 1 96.94 91 ASP A C 1
ATOM 746 O O . ASP A 1 91 ? -7.488 -3.893 -2.367 1 96.94 91 ASP A O 1
ATOM 750 N N . LEU A 1 92 ? -8.828 -5.359 -3.371 1 98.56 92 LEU A N 1
ATOM 751 C CA . LEU A 1 92 ? -8.742 -4.672 -4.656 1 98.56 92 LEU A CA 1
ATOM 752 C C . LEU A 1 92 ? -9.406 -3.301 -4.582 1 98.56 92 LEU A C 1
ATOM 754 O O . LEU A 1 92 ? -9.016 -2.379 -5.305 1 98.56 92 LEU A O 1
ATOM 758 N N . LEU A 1 93 ? -10.391 -3.152 -3.676 1 98.19 93 LEU A N 1
ATOM 759 C CA . LEU A 1 93 ? -11.008 -1.84 -3.52 1 98.19 93 LEU A CA 1
ATOM 760 C C . LEU A 1 93 ? -9.992 -0.823 -3 1 98.19 93 LEU A C 1
ATOM 762 O O . LEU A 1 93 ? -9.969 0.323 -3.457 1 98.19 93 LEU A O 1
ATOM 766 N N . PHE A 1 94 ? -9.203 -1.224 -2.006 1 98.25 94 PHE A N 1
ATOM 767 C CA . PHE A 1 94 ? -8.148 -0.346 -1.506 1 98.25 94 PHE A CA 1
ATOM 768 C C . PHE A 1 94 ? -7.203 0.06 -2.629 1 98.25 94 PHE A C 1
ATOM 770 O O . PHE A 1 94 ? -6.867 1.237 -2.768 1 98.25 94 PHE A O 1
ATOM 777 N N . PHE A 1 95 ? -6.773 -0.93 -3.42 1 98.75 95 PHE A N 1
ATOM 778 C CA . PHE A 1 95 ? -5.781 -0.672 -4.457 1 98.75 95 PHE A CA 1
ATOM 779 C C . PHE A 1 95 ? -6.375 0.165 -5.582 1 98.75 95 PHE A C 1
ATOM 781 O O . PHE A 1 95 ? -5.695 1.017 -6.156 1 98.75 95 PHE A O 1
ATOM 788 N N . GLU A 1 96 ? -7.637 -0.055 -5.891 1 98.69 96 GLU A N 1
ATOM 789 C CA . GLU A 1 96 ? -8.336 0.786 -6.855 1 98.69 96 GLU A CA 1
ATOM 790 C C . GLU A 1 96 ? -8.344 2.246 -6.414 1 98.69 96 GLU A C 1
ATOM 792 O O . GLU A 1 96 ? -8.062 3.145 -7.211 1 98.69 96 GLU A O 1
ATOM 797 N N . LYS A 1 97 ? -8.664 2.438 -5.168 1 98.5 97 LYS A N 1
ATOM 798 C CA . LYS A 1 97 ? -8.688 3.791 -4.621 1 98.5 97 LYS A CA 1
ATOM 799 C C . LYS A 1 97 ? -7.305 4.426 -4.664 1 98.5 97 LYS A C 1
ATOM 801 O O . LYS A 1 97 ? -7.172 5.625 -4.926 1 98.5 97 LYS A O 1
ATOM 806 N N . ALA A 1 98 ? -6.293 3.631 -4.363 1 98.62 98 ALA A N 1
ATOM 807 C CA . ALA A 1 98 ? -4.922 4.133 -4.445 1 98.62 98 ALA A CA 1
ATOM 808 C C . ALA A 1 98 ? -4.586 4.574 -5.867 1 98.62 98 ALA A C 1
ATOM 810 O O . ALA A 1 98 ? -3.936 5.605 -6.066 1 98.62 98 ALA A O 1
ATOM 811 N N . VAL A 1 99 ? -5.012 3.779 -6.844 1 98.62 99 VAL A N 1
ATOM 812 C CA . VAL A 1 99 ? -4.773 4.082 -8.25 1 98.62 99 VAL A CA 1
ATOM 813 C C . VAL A 1 99 ? -5.5 5.375 -8.633 1 98.62 99 VAL A C 1
ATOM 815 O O . VAL A 1 99 ? -4.91 6.262 -9.25 1 98.62 99 VAL A O 1
ATOM 818 N N . LYS A 1 100 ? -6.73 5.523 -8.234 1 98.62 100 LYS A N 1
ATOM 819 C CA . LYS A 1 100 ? -7.516 6.723 -8.531 1 98.62 100 LYS A CA 1
ATOM 820 C C . LYS A 1 100 ? -6.93 7.945 -7.832 1 98.62 100 LYS A C 1
ATOM 822 O O . LYS A 1 100 ? -6.855 9.023 -8.422 1 98.62 100 LYS A O 1
ATOM 827 N N . ASN A 1 101 ? -6.602 7.785 -6.57 1 98.56 101 ASN A N 1
ATOM 828 C CA . ASN A 1 101 ? -5.957 8.852 -5.805 1 98.56 101 ASN A CA 1
ATOM 829 C C . ASN A 1 101 ? -4.688 9.344 -6.492 1 98.56 101 ASN A C 1
ATOM 831 O O . ASN A 1 101 ? -4.465 10.547 -6.605 1 98.56 101 ASN A O 1
ATOM 835 N N . THR A 1 102 ? -3.881 8.375 -6.926 1 98 102 THR A N 1
ATOM 836 C CA . THR A 1 102 ? -2.619 8.703 -7.582 1 98 102 THR A CA 1
ATOM 837 C C . THR A 1 102 ? -2.863 9.484 -8.867 1 98 102 THR A C 1
ATOM 839 O O . THR A 1 102 ? -2.186 10.484 -9.125 1 98 102 THR A O 1
ATOM 842 N N . LEU A 1 103 ? -3.797 9.055 -9.656 1 97.06 103 LEU A N 1
ATOM 843 C CA . LEU A 1 103 ? -4.152 9.781 -10.867 1 97.06 103 LEU A CA 1
ATOM 844 C C . LEU A 1 103 ? -4.559 11.219 -10.539 1 97.06 103 LEU A C 1
ATOM 846 O O . LEU A 1 103 ? -4.133 12.156 -11.219 1 97.06 103 LEU A O 1
ATOM 850 N N . CYS A 1 104 ? -5.398 11.367 -9.539 1 97.62 104 CYS A N 1
ATOM 851 C CA . CYS A 1 104 ? -5.855 12.68 -9.086 1 97.62 104 CYS A CA 1
ATOM 852 C C . CYS A 1 104 ? -4.676 13.547 -8.656 1 97.62 104 CYS A C 1
ATOM 854 O O . CYS A 1 104 ? -4.613 14.734 -9 1 97.62 104 CYS A O 1
ATOM 856 N N . ILE A 1 105 ? -3.754 13.023 -7.895 1 95.88 105 ILE A N 1
ATOM 857 C CA . ILE A 1 105 ? -2.578 13.75 -7.43 1 95.88 105 ILE A CA 1
ATOM 858 C C . ILE A 1 105 ? -1.75 14.211 -8.625 1 95.88 105 ILE A C 1
ATOM 860 O O . ILE A 1 105 ? -1.263 15.344 -8.656 1 95.88 105 ILE A O 1
ATOM 864 N N . MET A 1 106 ? -1.62 13.328 -9.586 1 92.62 106 MET A N 1
ATOM 865 C CA . MET A 1 106 ? -0.87 13.672 -10.789 1 92.62 106 MET A CA 1
ATOM 866 C C . MET A 1 106 ? -1.519 14.844 -11.516 1 92.62 106 MET A C 1
ATOM 868 O O . MET A 1 106 ? -0.83 15.773 -11.945 1 92.62 106 MET A O 1
ATOM 872 N N . LYS A 1 107 ? -2.768 14.766 -11.688 1 93.25 107 LYS A N 1
ATOM 873 C CA . LYS A 1 107 ? -3.506 15.844 -12.344 1 93.25 107 LYS A CA 1
ATOM 874 C C . LYS A 1 107 ? -3.412 17.141 -11.539 1 93.25 107 LYS A C 1
ATOM 876 O O . LYS A 1 107 ? -3.273 18.219 -12.117 1 93.25 107 LYS A O 1
ATOM 881 N N . CYS A 1 108 ? -3.504 16.984 -10.227 1 93.38 108 CYS A N 1
ATOM 882 C CA . CYS A 1 108 ? -3.402 18.141 -9.344 1 93.38 108 CYS A CA 1
ATOM 883 C C . CYS A 1 108 ? -2.037 18.812 -9.477 1 93.38 108 CYS A C 1
ATOM 885 O O . CYS A 1 108 ? -1.948 20.031 -9.586 1 93.38 108 CYS A O 1
ATOM 887 N N . LYS A 1 109 ? -1.02 18.047 -9.477 1 87.19 109 LYS A N 1
ATOM 888 C CA . LYS A 1 109 ? 0.335 18.578 -9.586 1 87.19 109 LYS A CA 1
ATOM 889 C C . LYS A 1 109 ? 0.567 19.219 -10.953 1 87.19 109 LYS A C 1
ATOM 891 O O . LYS A 1 109 ? 1.301 20.203 -11.07 1 87.19 109 LYS A O 1
ATOM 896 N N . LYS A 1 110 ? -0.002 18.672 -11.93 1 85.81 110 LYS A N 1
ATOM 897 C CA . LYS A 1 110 ? 0.101 19.234 -13.273 1 85.81 110 LYS A CA 1
ATOM 898 C C . LYS A 1 110 ? -0.606 20.578 -13.367 1 85.81 110 LYS A C 1
ATOM 900 O O . LYS A 1 110 ? -0.126 21.5 -14.047 1 85.81 110 LYS A O 1
ATOM 905 N N . ALA A 1 111 ? -1.694 20.641 -12.797 1 84.94 111 ALA A N 1
ATOM 906 C CA . ALA A 1 111 ? -2.479 21.875 -12.82 1 84.94 111 ALA A CA 1
ATOM 907 C C . ALA A 1 111 ? -1.725 23.016 -12.148 1 84.94 111 ALA A C 1
ATOM 909 O O . ALA A 1 111 ? -1.881 24.188 -12.523 1 84.94 111 ALA A O 1
ATOM 910 N N . TYR A 1 112 ? -0.854 22.672 -11.227 1 79.75 112 TYR A N 1
ATOM 911 C CA . TYR A 1 112 ? -0.098 23.688 -10.508 1 79.75 112 TYR A CA 1
ATOM 912 C C . TYR A 1 112 ? 1.392 23.578 -10.82 1 79.75 112 TYR A C 1
ATOM 914 O O . TYR A 1 112 ? 2.225 23.656 -9.914 1 79.75 112 TYR A O 1
ATOM 922 N N . LYS A 1 113 ? 1.666 23.359 -12.039 1 71.12 113 LYS A N 1
ATOM 923 C CA . LYS A 1 113 ? 3.023 23.094 -12.508 1 71.12 113 LYS A CA 1
ATOM 924 C C . LYS A 1 113 ? 3.98 24.203 -12.078 1 71.12 113 LYS A C 1
ATOM 926 O O . LYS A 1 113 ? 5.137 23.938 -11.75 1 71.12 113 LYS A O 1
ATOM 931 N N . ASP A 1 114 ? 3.488 25.344 -12.164 1 66.25 114 ASP A N 1
ATOM 932 C CA . ASP A 1 114 ? 4.316 26.484 -11.773 1 66.25 114 ASP A CA 1
ATOM 933 C C . ASP A 1 114 ? 4.727 26.375 -10.305 1 66.25 114 ASP A C 1
ATOM 935 O O . ASP A 1 114 ? 5.816 26.812 -9.93 1 66.25 114 ASP A O 1
ATOM 939 N N . ASN A 1 115 ? 3.951 25.734 -9.531 1 63.78 115 ASN A N 1
ATOM 940 C CA . ASN A 1 115 ? 4.258 25.531 -8.117 1 63.78 115 ASN A CA 1
ATOM 941 C C . ASN A 1 115 ? 5.148 24.312 -7.91 1 63.78 115 ASN A C 1
ATOM 943 O O . ASN A 1 115 ? 6.047 24.328 -7.066 1 63.78 115 ASN A O 1
ATOM 947 N N . PHE A 1 116 ? 4.941 23.281 -8.719 1 59.09 116 PHE A N 1
ATOM 948 C CA . PHE A 1 116 ? 5.609 22.016 -8.461 1 59.09 116 PHE A CA 1
ATOM 949 C C . PHE A 1 116 ? 6.828 21.859 -9.367 1 59.09 116 PHE A C 1
ATOM 951 O O . PHE A 1 116 ? 7.84 21.281 -8.953 1 59.09 116 PHE A O 1
ATOM 958 N N . PHE A 1 117 ? 6.691 21.859 -10.672 1 53.94 117 PHE A N 1
ATOM 959 C CA . PHE A 1 117 ? 7.785 21.578 -11.594 1 53.94 117 PHE A CA 1
ATOM 960 C C . PHE A 1 117 ? 8.922 22.578 -11.398 1 53.94 117 PHE A C 1
ATOM 962 O O . PHE A 1 117 ? 10.094 22.203 -11.438 1 53.94 117 PHE A O 1
ATOM 969 N N . LYS A 1 118 ? 8.453 23.734 -11.258 1 48.5 118 LYS A N 1
ATOM 970 C CA . LYS A 1 118 ? 9.539 24.703 -11.125 1 48.5 118 LYS A CA 1
ATOM 971 C C . LYS A 1 118 ? 10.188 24.609 -9.742 1 48.5 118 LYS A C 1
ATOM 973 O O . LYS A 1 118 ? 11.289 25.109 -9.539 1 48.5 118 LYS A O 1
ATOM 978 N N . PHE A 1 119 ? 9.484 23.719 -8.828 1 53.25 119 PHE A N 1
ATOM 979 C CA . PHE A 1 119 ? 9.977 23.75 -7.453 1 53.25 119 PHE A CA 1
ATOM 980 C C . PHE A 1 119 ? 10.508 22.375 -7.047 1 53.25 119 PHE A C 1
ATOM 982 O O . PHE A 1 119 ? 9.742 21.438 -6.832 1 53.25 119 PHE A O 1
ATOM 989 N N . ASN A 1 120 ? 11.578 21.969 -7.602 1 59.75 120 ASN A N 1
ATOM 990 C CA . ASN A 1 120 ? 12.352 20.844 -7.121 1 59.75 120 ASN A CA 1
ATOM 991 C C . ASN A 1 120 ? 12.547 20.891 -5.609 1 59.75 120 ASN A C 1
ATOM 993 O O . ASN A 1 120 ? 13.656 21.094 -5.121 1 59.75 120 ASN A O 1
ATOM 997 N N . VAL A 1 121 ? 11.422 20.938 -4.746 1 79.62 121 VAL A N 1
ATOM 998 C CA . VAL A 1 121 ? 11.625 20.938 -3.299 1 79.62 121 VAL A CA 1
ATOM 999 C C . VAL A 1 121 ? 11.977 19.531 -2.826 1 79.62 121 VAL A C 1
ATOM 1001 O O . VAL A 1 121 ? 11.102 18.672 -2.703 1 79.62 121 VAL A O 1
ATOM 1004 N N . ASP A 1 122 ? 13.219 19.359 -2.691 1 81.62 122 ASP A N 1
ATOM 1005 C CA . ASP A 1 122 ? 13.672 18.078 -2.166 1 81.62 122 ASP A CA 1
ATOM 1006 C C . ASP A 1 122 ? 13.609 18.062 -0.641 1 81.62 122 ASP A C 1
ATOM 1008 O O . ASP A 1 122 ? 13.156 19.031 -0.019 1 81.62 122 ASP A O 1
ATOM 1012 N N . LYS A 1 123 ? 14.008 17.031 -0.087 1 84 123 LYS A N 1
ATOM 1013 C CA . LYS A 1 123 ? 13.891 16.828 1.354 1 84 123 LYS A CA 1
ATOM 1014 C C . LYS A 1 123 ? 14.75 17.828 2.123 1 84 123 LYS A C 1
ATOM 1016 O O . LYS A 1 123 ? 14.367 18.281 3.207 1 84 123 LYS A O 1
ATOM 1021 N N . GLU A 1 124 ? 15.812 18.125 1.572 1 87.19 124 GLU A N 1
ATOM 1022 C CA . GLU A 1 124 ? 16.703 19.078 2.227 1 87.19 124 GLU A CA 1
ATOM 1023 C C . GLU A 1 124 ? 16.109 20.484 2.266 1 87.19 124 GLU A C 1
ATOM 1025 O O . GLU A 1 124 ? 16.203 21.172 3.277 1 87.19 124 GLU A O 1
ATOM 1030 N N . THR A 1 125 ? 15.57 20.844 1.175 1 90.88 125 THR A N 1
ATOM 1031 C CA . THR A 1 125 ? 14.914 22.141 1.102 1 90.88 125 THR A CA 1
ATOM 1032 C C . THR A 1 125 ? 13.727 22.203 2.064 1 90.88 125 THR A C 1
ATOM 1034 O O . THR A 1 125 ? 13.547 23.203 2.766 1 90.88 125 THR A O 1
ATOM 1037 N N . GLU A 1 126 ? 12.961 21.219 2.033 1 91.19 126 GLU A N 1
ATOM 1038 C CA . GLU A 1 126 ? 11.828 21.141 2.951 1 91.19 126 GLU A CA 1
ATOM 1039 C C . GLU A 1 126 ? 12.281 21.312 4.398 1 91.19 126 GLU A C 1
ATOM 1041 O O . GLU A 1 126 ? 11.703 22.094 5.152 1 91.19 126 GLU A O 1
ATOM 1046 N N . LYS A 1 127 ? 13.258 20.578 4.785 1 92.31 127 LYS A N 1
ATOM 1047 C CA . LYS A 1 127 ? 13.773 20.641 6.148 1 92.31 127 LYS A CA 1
ATOM 1048 C C . LYS A 1 127 ? 14.266 22.047 6.492 1 92.31 127 LYS A C 1
ATOM 1050 O O . LYS A 1 127 ? 14.039 22.531 7.602 1 92.31 127 LYS A O 1
ATOM 1055 N N . LEU A 1 128 ? 14.891 22.625 5.551 1 95.12 128 LEU A N 1
ATOM 1056 C CA . LEU A 1 128 ? 15.43 23.969 5.73 1 95.12 128 LEU A CA 1
ATOM 1057 C C . LEU A 1 128 ? 14.32 24.938 6.121 1 95.12 128 LEU A C 1
ATOM 1059 O O . LEU A 1 128 ? 14.477 25.703 7.074 1 95.12 128 LEU A O 1
ATOM 1063 N N . PHE A 1 129 ? 13.25 24.906 5.449 1 95.81 129 PHE A N 1
ATOM 1064 C CA . PHE A 1 129 ? 12.164 25.844 5.688 1 95.81 129 PHE A CA 1
ATOM 1065 C C . PHE A 1 129 ? 11.336 25.422 6.895 1 95.81 129 PHE A C 1
ATOM 1067 O O . PHE A 1 129 ? 10.867 26.266 7.66 1 95.81 129 PHE A O 1
ATOM 1074 N N . GLU A 1 130 ? 11.172 24.109 7.051 1 93.5 130 GLU A N 1
ATOM 1075 C CA . GLU A 1 130 ? 10.438 23.609 8.203 1 93.5 130 GLU A CA 1
ATOM 1076 C C . GLU A 1 130 ? 11.188 23.906 9.508 1 93.5 130 GLU A C 1
ATOM 1078 O O . GLU A 1 130 ? 10.562 24.094 10.555 1 93.5 130 GLU A O 1
ATOM 1083 N N . ASP A 1 131 ? 12.484 24.016 9.398 1 95.12 131 ASP A N 1
ATOM 1084 C CA . ASP A 1 131 ? 13.32 24.359 10.547 1 95.12 131 ASP A CA 1
ATOM 1085 C C . ASP A 1 131 ? 13.414 25.859 10.734 1 95.12 131 ASP A C 1
ATOM 1087 O O . ASP A 1 131 ? 14.133 26.344 11.617 1 95.12 131 ASP A O 1
ATOM 1091 N N . LEU A 1 132 ? 12.773 26.625 9.961 1 97.25 132 LEU A N 1
ATOM 1092 C CA . LEU A 1 132 ? 12.672 28.078 10.055 1 97.25 132 LEU A CA 1
ATOM 1093 C C . LEU A 1 132 ? 14.039 28.734 9.906 1 97.25 132 LEU A C 1
ATOM 1095 O O . LEU A 1 132 ? 14.305 29.781 10.516 1 97.25 132 LEU A O 1
ATOM 1099 N N . LYS A 1 133 ? 14.875 28.156 9.07 1 97.38 133 LYS A N 1
ATOM 1100 C CA . LYS A 1 133 ? 16.234 28.625 8.875 1 97.38 133 LYS A CA 1
ATOM 1101 C C . LYS A 1 133 ? 16.266 30.062 8.391 1 97.38 133 LYS A C 1
ATOM 1103 O O . LYS A 1 133 ? 17.141 30.844 8.781 1 97.38 133 LYS A O 1
ATOM 1108 N N . PRO A 1 134 ? 15.352 30.469 7.539 1 98.19 134 PRO A N 1
ATOM 1109 C CA . PRO A 1 134 ? 15.383 31.859 7.07 1 98.19 134 PRO A CA 1
ATOM 1110 C C . PRO A 1 134 ? 15.32 32.875 8.211 1 98.19 134 PRO A C 1
ATOM 1112 O O . PRO A 1 134 ? 15.922 33.938 8.133 1 98.19 134 PRO A O 1
ATOM 1115 N N . TYR A 1 135 ? 14.672 32.531 9.227 1 98.38 135 TYR A N 1
ATOM 1116 C CA . TYR A 1 135 ? 14.453 33.469 10.32 1 98.38 135 TYR A CA 1
ATOM 1117 C C . TYR A 1 135 ? 15.734 33.719 11.102 1 98.38 135 TYR A C 1
ATOM 1119 O O . TYR A 1 135 ? 15.852 34.688 11.852 1 98.38 135 TYR A O 1
ATOM 1127 N N . GLU A 1 136 ? 16.688 32.812 10.992 1 97.12 136 GLU A N 1
ATOM 1128 C CA . GLU A 1 136 ? 18 33 11.609 1 97.12 136 GLU A CA 1
ATOM 1129 C C . GLU A 1 136 ? 18.703 34.219 11.047 1 97.12 136 GLU A C 1
ATOM 1131 O O . GLU A 1 136 ? 19.531 34.844 11.727 1 97.12 136 GLU A O 1
ATOM 1136 N N . TYR A 1 137 ? 18.406 34.594 9.836 1 98.19 137 TYR A N 1
ATOM 1137 C CA . TYR A 1 137 ? 19.016 35.719 9.164 1 98.19 137 TYR A CA 1
ATOM 1138 C C . TYR A 1 137 ? 18.047 36.906 9.133 1 98.19 137 TYR A C 1
ATOM 1140 O O . TYR A 1 137 ? 18.453 38.062 9.352 1 98.19 137 TYR A O 1
ATOM 1148 N N . LEU A 1 138 ? 16.844 36.625 8.875 1 98.69 138 LEU A N 1
ATOM 1149 C CA . LEU A 1 138 ? 15.844 37.625 8.555 1 98.69 138 LEU A CA 1
ATOM 1150 C C . LEU A 1 138 ? 15.68 38.625 9.695 1 98.69 138 LEU A C 1
ATOM 1152 O O . LEU A 1 138 ? 15.461 39.812 9.453 1 98.69 138 LEU A O 1
ATOM 1156 N N . HIS A 1 139 ? 15.734 38.125 10.969 1 98.5 139 HIS A N 1
ATOM 1157 C CA . HIS A 1 139 ? 15.578 39.062 12.094 1 98.5 139 HIS A CA 1
ATOM 1158 C C . HIS A 1 139 ? 16.688 40.094 12.094 1 98.5 139 HIS A C 1
ATOM 1160 O O . HIS A 1 139 ? 16.438 41.281 12.398 1 98.5 139 HIS A O 1
ATOM 1166 N N . ILE A 1 140 ? 17.922 39.719 11.641 1 98.5 140 ILE A N 1
ATOM 1167 C CA . ILE A 1 140 ? 19.031 40.656 11.57 1 98.5 140 ILE A CA 1
ATOM 1168 C C . ILE A 1 140 ? 18.828 41.625 10.406 1 98.5 140 ILE A C 1
ATOM 1170 O O . ILE A 1 140 ? 19.125 42.812 10.523 1 98.5 140 ILE A O 1
ATOM 1174 N N . CYS A 1 141 ? 18.344 41.062 9.352 1 98.75 141 CYS A N 1
ATOM 1175 C CA . CYS A 1 141 ? 18.078 41.906 8.203 1 98.75 141 CYS A CA 1
ATOM 1176 C C . CYS A 1 141 ? 17.062 43 8.562 1 98.75 141 CYS A C 1
ATOM 1178 O O . CYS A 1 141 ? 17.234 44.156 8.203 1 98.75 141 CYS A O 1
ATOM 1180 N N . TYR A 1 142 ? 16.016 42.656 9.188 1 98.69 142 TYR A N 1
ATOM 1181 C CA . TYR A 1 142 ? 15.031 43.625 9.648 1 98.69 142 TYR A CA 1
ATOM 1182 C C . TYR A 1 142 ? 15.68 44.656 10.562 1 98.69 142 TYR A C 1
ATOM 1184 O O . TYR A 1 142 ? 15.438 45.875 10.414 1 98.69 142 TYR A O 1
ATOM 1192 N N . PHE A 1 143 ? 16.484 44.188 11.5 1 98.31 143 PHE A N 1
ATOM 1193 C CA . PHE A 1 143 ? 17.109 45.062 12.477 1 98.31 143 PHE A CA 1
ATOM 1194 C C . PHE A 1 143 ? 18 46.094 11.773 1 98.31 143 PHE A C 1
ATOM 1196 O O . PHE A 1 143 ? 17.922 47.281 12.062 1 98.31 143 PHE A O 1
ATOM 1203 N N . GLN A 1 144 ? 18.828 45.625 10.883 1 97.94 144 GLN A N 1
ATOM 1204 C CA . GLN A 1 144 ? 19.766 46.5 10.18 1 97.94 144 GLN A CA 1
ATOM 1205 C C . GLN A 1 144 ? 19.031 47.5 9.289 1 97.94 144 GLN A C 1
ATOM 1207 O O . GLN A 1 144 ? 19.516 48.594 9.031 1 97.94 144 GLN A O 1
ATOM 1212 N N . ASN A 1 145 ? 17.875 47.125 8.859 1 97.31 145 ASN A N 1
ATOM 1213 C CA . ASN A 1 145 ? 17.062 48 8.016 1 97.31 145 ASN A CA 1
ATOM 1214 C C . ASN A 1 145 ? 16.125 48.875 8.852 1 97.31 145 ASN A C 1
ATOM 1216 O O . ASN A 1 145 ? 15.164 49.438 8.328 1 97.31 145 ASN A O 1
ATOM 1220 N N . LYS A 1 146 ? 16.234 48.781 10.148 1 95.94 146 LYS A N 1
ATOM 1221 C CA . LYS A 1 146 ? 15.547 49.656 11.117 1 95.94 146 LYS A CA 1
ATOM 1222 C C . LYS A 1 146 ? 14.078 49.25 11.25 1 95.94 146 LYS A C 1
ATOM 1224 O O . LYS A 1 146 ? 13.242 50.094 11.594 1 95.94 146 LYS A O 1
ATOM 1229 N N . GLU A 1 147 ? 13.805 48.094 10.859 1 97.19 147 GLU A N 1
ATOM 1230 C CA . GLU A 1 147 ? 12.484 47.531 11.117 1 97.19 147 GLU A CA 1
ATOM 1231 C C . GLU A 1 147 ? 12.477 46.688 12.391 1 97.19 147 GLU A C 1
ATOM 1233 O O . GLU A 1 147 ? 12.242 45.469 12.352 1 97.19 147 GLU A O 1
ATOM 1238 N N . VAL A 1 148 ? 12.547 47.344 13.469 1 97.56 148 VAL A N 1
ATOM 1239 C CA . VAL A 1 148 ? 12.883 46.719 14.734 1 97.56 148 VAL A CA 1
ATOM 1240 C C . VAL A 1 148 ? 11.688 45.906 15.234 1 97.56 148 VAL A C 1
ATOM 1242 O O . VAL A 1 148 ? 11.867 44.875 15.883 1 97.56 148 VAL A O 1
ATOM 1245 N N . GLN A 1 149 ? 10.477 46.375 14.969 1 97.94 149 GLN A N 1
ATOM 1246 C CA . GLN A 1 149 ? 9.297 45.625 15.344 1 97.94 149 GLN A CA 1
ATOM 1247 C C . GLN A 1 149 ? 9.273 44.25 14.633 1 97.94 149 GLN A C 1
ATOM 1249 O O . GLN A 1 149 ? 8.969 43.25 15.242 1 97.94 149 GLN A O 1
ATOM 1254 N N . LYS A 1 150 ? 9.586 44.25 13.367 1 98.31 150 LYS A N 1
ATOM 1255 C CA . LYS A 1 150 ? 9.633 43 12.594 1 98.31 150 LYS A CA 1
ATOM 1256 C C . LYS A 1 150 ? 10.789 42.125 13.047 1 98.31 150 LYS A C 1
ATOM 1258 O O . LYS A 1 150 ? 10.68 40.906 13.023 1 98.31 150 LYS A O 1
ATOM 1263 N N . ALA A 1 151 ? 11.859 42.75 13.383 1 98.56 151 ALA A N 1
ATOM 1264 C CA . ALA A 1 151 ? 13.008 42 13.891 1 98.56 151 ALA A CA 1
ATOM 1265 C C . ALA A 1 151 ? 12.625 41.188 15.141 1 98.56 151 ALA A C 1
ATOM 1267 O O . ALA A 1 151 ? 12.969 40 15.258 1 98.56 151 ALA A O 1
ATOM 1268 N N . ALA A 1 152 ? 11.922 41.875 15.992 1 98.38 152 ALA A N 1
ATOM 1269 C CA . ALA A 1 152 ? 11.461 41.188 17.219 1 98.38 152 ALA A CA 1
ATOM 1270 C C . ALA A 1 152 ? 10.508 40.062 16.891 1 98.38 152 ALA A C 1
ATOM 1272 O O . ALA A 1 152 ? 10.625 38.969 17.453 1 98.38 152 ALA A O 1
ATOM 1273 N N . SER A 1 153 ? 9.594 40.281 15.984 1 98.19 153 SER A N 1
ATOM 1274 C CA . SER A 1 153 ? 8.633 39.25 15.594 1 98.19 153 SER A CA 1
ATOM 1275 C C . SER A 1 153 ? 9.328 38.062 14.945 1 98.19 153 SER A C 1
ATOM 1277 O O . SER A 1 153 ? 8.961 36.906 15.188 1 98.19 153 SER A O 1
ATOM 1279 N N . ALA A 1 154 ? 10.258 38.344 14.125 1 98.62 154 ALA A N 1
ATOM 1280 C CA . ALA A 1 154 ? 11 37.25 13.469 1 98.62 154 ALA A CA 1
ATOM 1281 C C . ALA A 1 154 ? 11.766 36.406 14.492 1 98.62 154 ALA A C 1
ATOM 1283 O O . ALA A 1 154 ? 11.789 35.188 14.406 1 98.62 154 ALA A O 1
ATOM 1284 N N . ALA A 1 155 ? 12.43 37.094 15.391 1 98.38 155 ALA A N 1
ATOM 1285 C CA . ALA A 1 155 ? 13.141 36.375 16.453 1 98.38 155 ALA A CA 1
ATOM 1286 C C . ALA A 1 155 ? 12.18 35.562 17.297 1 98.38 155 ALA A C 1
ATOM 1288 O O . ALA A 1 155 ? 12.477 34.406 17.625 1 98.38 155 ALA A O 1
ATOM 1289 N N . PHE A 1 156 ? 11.023 36.125 17.656 1 97.12 156 PHE A N 1
ATOM 1290 C CA . PHE A 1 156 ? 10 35.438 18.422 1 97.12 156 PHE A CA 1
ATOM 1291 C C . PHE A 1 156 ? 9.5 34.219 17.656 1 97.12 156 PHE A C 1
ATOM 1293 O O . PHE A 1 156 ? 9.344 33.156 18.25 1 97.12 156 PHE A O 1
ATOM 1300 N N . THR A 1 157 ? 9.234 34.344 16.391 1 97.38 157 THR A N 1
ATOM 1301 C CA . THR A 1 157 ? 8.789 33.25 15.531 1 97.38 157 THR A CA 1
ATOM 1302 C C . THR A 1 157 ? 9.742 32.062 15.625 1 97.38 157 THR A C 1
ATOM 1304 O O . THR A 1 157 ? 9.305 30.922 15.797 1 97.38 157 THR A O 1
ATOM 1307 N N . TYR A 1 158 ? 11.008 32.344 15.508 1 97.69 158 TYR A N 1
ATOM 1308 C CA . TYR A 1 158 ? 12.031 31.312 15.602 1 97.69 158 TYR A CA 1
ATOM 1309 C C . TYR A 1 158 ? 12.016 30.656 16.984 1 97.69 158 TYR A C 1
ATOM 1311 O O . TYR A 1 158 ? 12.094 29.438 17.109 1 97.69 158 TYR A O 1
ATOM 1319 N N . LEU A 1 159 ? 11.93 31.406 18.031 1 96 159 LEU A N 1
ATOM 1320 C CA . LEU A 1 159 ? 12.039 30.938 19.406 1 96 159 LEU A CA 1
ATOM 1321 C C . LEU A 1 159 ? 10.844 30.078 19.797 1 96 159 LEU A C 1
ATOM 1323 O O . LEU A 1 159 ? 10.93 29.266 20.719 1 96 159 LEU A O 1
ATOM 1327 N N . VAL A 1 160 ? 9.742 30.312 19.156 1 93.38 160 VAL A N 1
ATOM 1328 C CA . VAL A 1 160 ? 8.562 29.484 19.422 1 93.38 160 VAL A CA 1
ATOM 1329 C C . VAL A 1 160 ? 8.898 28.016 19.141 1 93.38 160 VAL A C 1
ATOM 1331 O O . VAL A 1 160 ? 8.469 27.125 19.875 1 93.38 160 VAL A O 1
ATOM 1334 N N . SER A 1 161 ? 9.672 27.75 18.141 1 91.44 161 SER A N 1
ATOM 1335 C CA . SER A 1 161 ? 10.047 26.391 17.781 1 91.44 161 SER A CA 1
ATOM 1336 C C . SER A 1 161 ? 11.32 25.953 18.5 1 91.44 161 SER A C 1
ATOM 1338 O O . SER A 1 161 ? 11.562 24.766 18.688 1 91.44 161 SER A O 1
ATOM 1340 N N . TYR A 1 162 ? 12.109 26.969 18.844 1 93.75 162 TYR A N 1
ATOM 1341 C CA . TYR A 1 162 ? 13.391 26.688 19.5 1 93.75 162 TYR A CA 1
ATOM 1342 C C . TYR A 1 162 ? 13.547 27.5 20.781 1 93.75 162 TYR A C 1
ATOM 1344 O O . TYR A 1 162 ? 14.43 28.344 20.875 1 93.75 162 TYR A O 1
ATOM 1352 N N . PRO A 1 163 ? 12.836 27.141 21.766 1 91.94 163 PRO A N 1
ATOM 1353 C CA . PRO A 1 163 ? 12.797 27.969 22.984 1 91.94 163 PRO A CA 1
ATOM 1354 C C . PRO A 1 163 ? 14.117 27.938 23.75 1 91.94 163 PRO A C 1
ATOM 1356 O O . PRO A 1 163 ? 14.391 28.844 24.547 1 91.94 163 PRO A O 1
ATOM 1359 N N . ASP A 1 164 ? 14.977 26.984 23.484 1 93.25 164 ASP A N 1
ATOM 1360 C CA . ASP A 1 164 ? 16.203 26.828 24.266 1 93.25 164 ASP A CA 1
ATOM 1361 C C . ASP A 1 164 ? 17.391 27.516 23.578 1 93.25 164 ASP A C 1
ATOM 1363 O O . ASP A 1 164 ? 18.516 27.469 24.062 1 93.25 164 ASP A O 1
ATOM 1367 N N . ASP A 1 165 ? 17.094 28.141 22.5 1 96.19 165 ASP A N 1
ATOM 1368 C CA . ASP A 1 165 ? 18.172 28.828 21.797 1 96.19 165 ASP A CA 1
ATOM 1369 C C . ASP A 1 165 ? 18.578 30.094 22.547 1 96.19 165 ASP A C 1
ATOM 1371 O O . ASP A 1 165 ? 17.891 31.125 22.469 1 96.19 165 ASP A O 1
ATOM 1375 N N . LYS A 1 166 ? 19.734 30.172 23.094 1 97.12 166 LYS A N 1
ATOM 1376 C CA . LYS A 1 166 ? 20.188 31.266 23.953 1 97.12 166 LYS A CA 1
ATOM 1377 C C . LYS A 1 166 ? 20.531 32.5 23.141 1 97.12 166 LYS A C 1
ATOM 1379 O O . LYS A 1 166 ? 20.281 33.625 23.562 1 97.12 166 LYS A O 1
ATOM 1384 N N . ILE A 1 167 ? 21.094 32.219 22.047 1 97.31 167 ILE A N 1
ATOM 1385 C CA . ILE A 1 167 ? 21.531 33.312 21.203 1 97.31 167 ILE A CA 1
ATOM 1386 C C . ILE A 1 167 ? 20.312 34.094 20.703 1 97.31 167 ILE A C 1
ATOM 1388 O O . ILE A 1 167 ? 20.281 35.312 20.812 1 97.31 167 ILE A O 1
ATOM 1392 N N . MET A 1 168 ? 19.344 33.438 20.203 1 97.62 168 MET A N 1
ATOM 1393 C CA . MET A 1 168 ? 18.156 34.094 19.688 1 97.62 168 MET A CA 1
ATOM 1394 C C . MET A 1 168 ? 17.359 34.75 20.828 1 97.62 168 MET A C 1
ATOM 1396 O O . MET A 1 168 ? 16.766 35.812 20.641 1 97.62 168 MET A O 1
ATOM 1400 N N . SER A 1 169 ? 17.344 34.125 21.969 1 97.25 169 SER A N 1
ATOM 1401 C CA . SER A 1 169 ? 16.703 34.719 23.125 1 97.25 169 SER A CA 1
ATOM 1402 C C . SER A 1 169 ? 17.328 36.062 23.5 1 97.25 169 SER A C 1
ATOM 1404 O O . SER A 1 169 ? 16.625 37 23.828 1 97.25 169 SER A O 1
ATOM 1406 N N . ALA A 1 170 ? 18.625 36.062 23.422 1 97.62 170 ALA A N 1
ATOM 1407 C CA . ALA A 1 170 ? 19.344 37.312 23.703 1 97.62 170 ALA A CA 1
ATOM 1408 C C . ALA A 1 170 ? 19.031 38.375 22.656 1 97.62 170 ALA A C 1
ATOM 1410 O O . ALA A 1 170 ? 18.891 39.562 23 1 97.62 170 ALA A O 1
ATOM 1411 N N . ASN A 1 171 ? 18.922 37.906 21.453 1 97.5 171 ASN A N 1
ATOM 1412 C CA . ASN A 1 171 ? 18.562 38.875 20.406 1 97.5 171 ASN A CA 1
ATOM 1413 C C . ASN A 1 171 ? 17.172 39.438 20.625 1 97.5 171 ASN A C 1
ATOM 1415 O O . ASN A 1 171 ? 16.969 40.656 20.469 1 97.5 171 ASN A O 1
ATOM 1419 N N . LEU A 1 172 ? 16.219 38.656 20.953 1 97.56 172 LEU A N 1
ATOM 1420 C CA . LEU A 1 172 ? 14.875 39.125 21.219 1 97.56 172 LEU A CA 1
ATOM 1421 C C . LEU A 1 172 ? 14.859 40.094 22.391 1 97.56 172 LEU A C 1
ATOM 1423 O O . LEU A 1 172 ? 14.172 41.125 22.344 1 97.56 172 LEU A O 1
ATOM 1427 N N . LYS A 1 173 ? 15.617 39.781 23.406 1 97.06 173 LYS A N 1
ATOM 1428 C CA . LYS A 1 173 ? 15.727 40.688 24.547 1 97.06 173 LYS A CA 1
ATOM 1429 C C . LYS A 1 173 ? 16.297 42.031 24.141 1 97.06 173 LYS A C 1
ATOM 1431 O O . LYS A 1 173 ? 15.82 43.094 24.594 1 97.06 173 LYS A O 1
ATOM 1436 N N . TYR A 1 174 ? 17.281 41.938 23.391 1 97.44 174 TYR A N 1
ATOM 1437 C CA . TYR A 1 174 ? 17.891 43.156 22.891 1 97.44 174 TYR A CA 1
ATOM 1438 C C . TYR A 1 174 ? 16.891 44 22.109 1 97.44 174 TYR A C 1
ATOM 1440 O O . TYR A 1 174 ? 16.75 45.188 22.344 1 97.44 174 TYR A O 1
ATOM 1448 N N . TYR A 1 175 ? 16.203 43.375 21.172 1 97.69 175 TYR A N 1
ATOM 1449 C CA . TYR A 1 175 ? 15.203 44.125 20.391 1 97.69 175 TYR A CA 1
ATOM 1450 C C . TYR A 1 175 ? 14.117 44.688 21.297 1 97.69 175 TYR A C 1
ATOM 1452 O O . TYR A 1 175 ? 13.633 45.812 21.062 1 97.69 175 TYR A O 1
ATOM 1460 N N . SER A 1 176 ? 13.734 43.969 22.297 1 96.06 176 SER A N 1
ATOM 1461 C CA . SER A 1 176 ? 12.648 44.344 23.188 1 96.06 176 SER A CA 1
ATOM 1462 C C . SER A 1 176 ? 12.992 45.625 23.953 1 96.06 176 SER A C 1
ATOM 1464 O O . SER A 1 176 ? 12.094 46.312 24.422 1 96.06 176 SER A O 1
ATOM 1466 N N . SER A 1 177 ? 14.266 45.906 24.094 1 95.25 177 SER A N 1
ATOM 1467 C CA . SER A 1 177 ? 14.711 47.094 24.859 1 95.25 177 SER A CA 1
ATOM 1468 C C . SER A 1 177 ? 14.727 48.344 23.984 1 95.25 177 SER A C 1
ATOM 1470 O O . SER A 1 177 ? 14.922 49.438 24.484 1 95.25 177 SER A O 1
ATOM 1472 N N . MET A 1 178 ? 14.383 48.188 22.844 1 95.06 178 MET A N 1
ATOM 1473 C CA . MET A 1 178 ? 14.453 49.312 21.906 1 95.06 178 MET A CA 1
ATOM 1474 C C . MET A 1 178 ? 13.148 50.094 21.891 1 95.06 178 MET A C 1
ATOM 1476 O O . MET A 1 178 ? 12.07 49.5 22 1 95.06 178 MET A O 1
ATOM 1480 N N . SER A 1 179 ? 13.156 51.406 21.781 1 93.06 179 SER A N 1
ATOM 1481 C CA . SER A 1 179 ? 11.992 52.281 21.812 1 93.06 179 SER A CA 1
ATOM 1482 C C . SER A 1 179 ? 11.055 52 20.641 1 93.06 179 SER A C 1
ATOM 1484 O O . SER A 1 179 ? 9.836 52.188 20.75 1 93.06 179 SER A O 1
ATOM 1486 N N . GLY A 1 180 ? 11.445 51.438 19.641 1 93.38 180 GLY A N 1
ATOM 1487 C CA . GLY A 1 180 ? 10.617 51.219 18.469 1 93.38 180 GLY A CA 1
ATOM 1488 C C . GLY A 1 180 ? 9.906 49.875 18.5 1 93.38 180 GLY A C 1
ATOM 1489 O O . GLY A 1 180 ? 9.102 49.562 17.609 1 93.38 180 GLY A O 1
ATOM 1490 N N . VAL A 1 181 ? 10 49.125 19.594 1 96.31 181 VAL A N 1
ATOM 1491 C CA . VAL A 1 181 ? 9.406 47.781 19.672 1 96.31 181 VAL A CA 1
ATOM 1492 C C . VAL A 1 181 ? 8.312 47.781 20.734 1 96.31 181 VAL A C 1
ATOM 1494 O O . VAL A 1 181 ? 8.539 48.156 21.891 1 96.31 181 VAL A O 1
ATOM 1497 N N . ASP A 1 182 ? 7.125 47.469 20.375 1 96.62 182 ASP A N 1
ATOM 1498 C CA . ASP A 1 182 ? 6.008 47.188 21.266 1 96.62 182 ASP A CA 1
ATOM 1499 C C . ASP A 1 182 ? 5.816 45.688 21.422 1 96.62 182 ASP A C 1
ATOM 1501 O O . ASP A 1 182 ? 5.348 45 20.5 1 96.62 182 ASP A O 1
ATOM 1505 N N . MET A 1 183 ? 6.086 45.156 22.562 1 93.31 183 MET A N 1
ATOM 1506 C CA . MET A 1 183 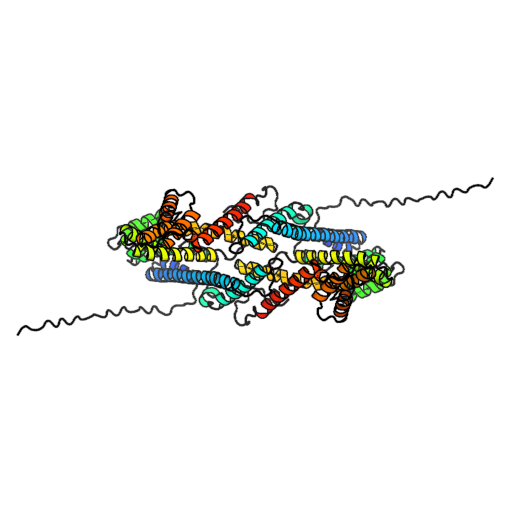? 6.066 43.719 22.797 1 93.31 183 MET A CA 1
ATOM 1507 C C . MET A 1 183 ? 4.656 43.156 22.672 1 93.31 183 MET A C 1
ATOM 1509 O O . MET A 1 183 ? 4.477 42 22.359 1 93.31 183 MET A O 1
ATOM 1513 N N . THR A 1 184 ? 3.656 43.938 22.828 1 91.81 184 THR A N 1
ATOM 1514 C CA . THR A 1 184 ? 2.273 43.5 22.719 1 91.81 184 THR A CA 1
ATOM 1515 C C . THR A 1 184 ? 1.89 43.281 21.25 1 91.81 184 THR A C 1
ATOM 1517 O O . THR A 1 184 ? 0.884 42.656 20.953 1 91.81 184 THR A O 1
ATOM 1520 N N . GLU A 1 185 ? 2.695 43.781 20.422 1 94 185 GLU A N 1
ATOM 1521 C CA . GLU A 1 185 ? 2.412 43.688 18.984 1 94 185 GLU A CA 1
ATOM 1522 C C . GLU A 1 185 ? 3.361 42.719 18.312 1 94 185 GLU A C 1
ATOM 1524 O O . GLU A 1 185 ? 3.318 42.531 17.078 1 94 185 GLU A O 1
ATOM 1529 N N . VAL A 1 186 ? 4.223 42.094 19.078 1 95.56 186 VAL A N 1
ATOM 1530 C CA . VAL A 1 186 ? 5.098 41.062 18.547 1 95.56 186 VAL A CA 1
ATOM 1531 C C . VAL A 1 186 ? 4.27 39.844 18.156 1 95.56 186 VAL A C 1
ATOM 1533 O O . VAL A 1 186 ? 3.457 39.375 18.953 1 95.56 186 VAL A O 1
ATOM 1536 N N . VAL A 1 187 ? 4.477 39.344 16.922 1 94.38 187 VAL A N 1
ATOM 1537 C CA . VAL A 1 187 ? 3.641 38.25 16.438 1 94.38 187 VAL A CA 1
ATOM 1538 C C . VAL A 1 187 ? 4.523 37.094 15.93 1 94.38 187 VAL A C 1
ATOM 1540 O O . VAL A 1 187 ? 5.672 37.312 15.547 1 94.38 187 VAL A O 1
ATOM 1543 N N . ASN A 1 188 ? 3.951 35.938 16.094 1 95.31 188 ASN A N 1
ATOM 1544 C CA . ASN A 1 188 ? 4.527 34.75 15.445 1 95.31 188 ASN A CA 1
ATOM 1545 C C . ASN A 1 188 ? 4.137 34.688 13.969 1 95.31 188 ASN A C 1
ATOM 1547 O O . ASN A 1 188 ? 2.98 34.406 13.648 1 95.31 188 ASN A O 1
ATOM 1551 N N . PHE A 1 189 ? 5.129 34.844 13.062 1 96.06 189 PHE A N 1
ATOM 1552 C CA . PHE A 1 189 ? 4.867 34.906 11.633 1 96.06 189 PHE A CA 1
ATOM 1553 C C . PHE A 1 189 ? 4.383 33.562 11.094 1 96.06 189 PHE A C 1
ATOM 1555 O O . PHE A 1 189 ? 3.852 33.5 9.984 1 96.06 189 PHE A O 1
ATOM 1562 N N . GLU A 1 190 ? 4.57 32.562 11.891 1 94.25 190 GLU A N 1
ATOM 1563 C CA . GLU A 1 190 ? 4.234 31.219 11.43 1 94.25 190 GLU A CA 1
ATOM 1564 C C . GLU A 1 190 ? 3.043 30.656 12.203 1 94.25 190 GLU A C 1
ATOM 1566 O O . GLU A 1 190 ? 2.734 29.469 12.102 1 94.25 190 GLU A O 1
ATOM 1571 N N . ALA A 1 191 ? 2.393 31.438 13 1 92.75 191 ALA A N 1
ATOM 1572 C CA . ALA A 1 191 ? 1.272 30.984 13.82 1 92.75 191 ALA A CA 1
ATOM 1573 C C . ALA A 1 191 ? 0.11 30.516 12.953 1 92.75 191 ALA A C 1
ATOM 1575 O O . ALA A 1 191 ? -0.198 31.141 11.93 1 92.75 191 ALA A O 1
ATOM 1576 N N . LYS A 1 192 ? -0.502 29.453 13.398 1 93.38 192 LYS A N 1
ATOM 1577 C CA . LYS A 1 192 ? -1.703 28.969 12.727 1 93.38 192 LYS A CA 1
ATOM 1578 C C . LYS A 1 192 ? -2.945 29.703 13.211 1 93.38 192 LYS A C 1
ATOM 1580 O O . LYS A 1 192 ? -2.965 30.234 14.32 1 93.38 192 LYS A O 1
ATOM 1585 N N . ASP A 1 193 ? -3.957 29.672 12.422 1 93.94 193 ASP A N 1
ATOM 1586 C CA . ASP A 1 193 ? -5.168 30.453 12.688 1 93.94 193 ASP A CA 1
ATOM 1587 C C . ASP A 1 193 ? -5.816 30.031 14 1 93.94 193 ASP A C 1
ATOM 1589 O O . ASP A 1 193 ? -6.371 30.859 14.719 1 93.94 193 ASP A O 1
ATOM 1593 N N . TYR A 1 194 ? -5.75 28.781 14.281 1 96.94 194 TYR A N 1
ATOM 1594 C CA . TYR A 1 194 ? -6.469 28.297 15.461 1 96.94 194 TYR A CA 1
ATOM 1595 C C . TYR A 1 194 ? -5.891 28.906 16.734 1 96.94 194 TYR A C 1
ATOM 1597 O O . TYR A 1 194 ? -6.586 29.016 17.75 1 96.94 194 TYR A O 1
ATOM 1605 N N . VAL A 1 195 ? -4.66 29.344 16.688 1 95.5 195 VAL A N 1
ATOM 1606 C CA . VAL A 1 195 ? -3.998 29.891 17.859 1 95.5 195 VAL A CA 1
ATOM 1607 C C . VAL A 1 195 ? -4.656 31.203 18.281 1 95.5 195 VAL A C 1
ATOM 1609 O O . VAL A 1 195 ? -5.047 31.375 19.438 1 95.5 195 VAL A O 1
ATOM 1612 N N . TYR A 1 196 ? -4.82 32.094 17.312 1 94.19 196 TYR A N 1
ATOM 1613 C CA . TYR A 1 196 ? -5.438 33.406 17.594 1 94.19 196 TYR A CA 1
ATOM 1614 C C . TYR A 1 196 ? -6.895 33.219 18 1 94.19 196 TYR A C 1
ATOM 1616 O O . TYR A 1 196 ? -7.363 33.875 18.953 1 94.19 196 TYR A O 1
ATOM 1624 N N . LEU A 1 197 ? -7.516 32.344 17.328 1 97.62 197 LEU A N 1
ATOM 1625 C CA . LEU A 1 197 ? -8.922 32.094 17.609 1 97.62 197 LEU A CA 1
ATOM 1626 C C . LEU A 1 197 ? -9.102 31.516 19.016 1 97.62 197 LEU A C 1
ATOM 1628 O O . LEU A 1 197 ? -10.016 31.906 19.734 1 97.62 197 LEU A O 1
ATOM 1632 N N . TYR A 1 198 ? -8.266 30.672 19.406 1 98 198 TYR A N 1
ATOM 1633 C CA . TYR A 1 198 ? -8.312 30.078 20.734 1 98 198 TYR A CA 1
ATOM 1634 C C . TYR A 1 198 ? -8.117 31.141 21.812 1 98 198 TYR A C 1
ATOM 1636 O O . TYR A 1 198 ? -8.867 31.188 22.797 1 98 198 TYR A O 1
ATOM 1644 N N . VAL A 1 199 ? -7.113 31.984 21.578 1 95.81 199 VAL A N 1
ATOM 1645 C CA . VAL A 1 199 ? -6.801 33.031 22.547 1 95.81 199 VAL A CA 1
ATOM 1646 C C . VAL A 1 199 ? -7.996 33.969 22.688 1 95.81 199 VAL A C 1
ATOM 1648 O O . VAL A 1 199 ? -8.359 34.375 23.797 1 95.81 199 VAL A O 1
ATOM 1651 N N . HIS A 1 200 ? -8.609 34.312 21.578 1 97.06 200 HIS A N 1
ATOM 1652 C CA . HIS A 1 200 ? -9.789 35.156 21.609 1 97.06 200 HIS A CA 1
ATOM 1653 C C . HIS A 1 200 ? -10.945 34.469 22.328 1 97.06 200 HIS A C 1
ATOM 1655 O O . HIS A 1 200 ? -11.727 35.125 23.031 1 97.06 200 HIS A O 1
ATOM 1661 N N . GLY A 1 201 ? -11.055 33.156 22.156 1 98.31 201 GLY A N 1
ATOM 1662 C CA . GLY A 1 201 ? -12.07 32.375 22.859 1 98.31 201 GLY A CA 1
ATOM 1663 C C . GLY A 1 201 ? -11.875 32.406 24.375 1 98.31 201 GLY A C 1
ATOM 1664 O O . GLY A 1 201 ? -12.836 32.531 25.125 1 98.31 201 GLY A O 1
ATOM 1665 N N . VAL A 1 202 ? -10.656 32.281 24.781 1 97.75 202 VAL A N 1
ATOM 1666 C CA . VAL A 1 202 ? -10.328 32.312 26.203 1 97.75 202 VAL A CA 1
ATOM 1667 C C . VAL A 1 202 ? -10.609 33.688 26.781 1 97.75 202 VAL A C 1
ATOM 1669 O O . VAL A 1 202 ? -11.156 33.812 27.875 1 97.75 202 VAL A O 1
ATOM 1672 N N . ASP A 1 203 ? -10.203 34.719 26.031 1 97.75 203 ASP A N 1
ATOM 1673 C CA . ASP A 1 203 ? -10.484 36.062 26.453 1 97.75 203 ASP A CA 1
ATOM 1674 C C . ASP A 1 203 ? -11.984 36.312 26.609 1 97.75 203 ASP A C 1
ATOM 1676 O O . ASP A 1 203 ? -12.422 36.938 27.562 1 97.75 203 ASP A O 1
ATOM 1680 N N . ALA A 1 204 ? -12.688 35.844 25.641 1 98.62 204 ALA A N 1
ATOM 1681 C CA . ALA A 1 204 ? -14.141 35.969 25.703 1 98.62 204 ALA A CA 1
ATOM 1682 C C . ALA A 1 204 ? -14.695 35.25 26.938 1 98.62 204 ALA A C 1
ATOM 1684 O O . ALA A 1 204 ? -15.633 35.75 27.578 1 98.62 204 ALA A O 1
ATOM 1685 N N . TYR A 1 205 ? -14.188 34.125 27.25 1 98.44 205 TYR A N 1
ATOM 1686 C CA . TYR A 1 205 ? -14.609 33.375 28.422 1 98.44 205 TYR A CA 1
ATOM 1687 C C . TYR A 1 205 ? -14.398 34.188 29.703 1 98.44 205 TYR A C 1
ATOM 1689 O O . TYR A 1 205 ? -15.273 34.219 30.578 1 98.44 205 TYR A O 1
ATOM 1697 N N . GLU A 1 206 ? -13.266 34.844 29.797 1 97.81 206 GLU A N 1
ATOM 1698 C CA . GLU A 1 206 ? -12.945 35.656 30.953 1 97.81 206 GLU A CA 1
ATOM 1699 C C . GLU A 1 206 ? -13.914 36.812 31.094 1 97.81 206 GLU A C 1
ATOM 1701 O O . GLU A 1 206 ? -14.25 37.25 32.188 1 97.81 206 GLU A O 1
ATOM 1706 N N . ARG A 1 207 ? -14.406 37.25 30 1 97.94 207 ARG A N 1
ATOM 1707 C CA . ARG A 1 207 ? -15.336 38.375 29.984 1 97.94 207 ARG A CA 1
ATOM 1708 C C . ARG A 1 207 ? -16.781 37.906 30.078 1 97.94 207 ARG A C 1
ATOM 1710 O O . ARG A 1 207 ? -17.719 38.719 30.016 1 97.94 207 ARG A O 1
ATOM 1717 N N . LYS A 1 208 ? -16.984 36.656 30.078 1 98.25 208 LYS A N 1
ATOM 1718 C CA . LYS A 1 208 ? -18.297 36 30.141 1 98.25 208 LYS A CA 1
ATOM 1719 C C . LYS A 1 208 ? -19.141 36.344 28.906 1 98.25 208 LYS A C 1
ATOM 1721 O O . LYS A 1 208 ? -20.359 36.5 28.984 1 98.25 208 LYS A O 1
ATOM 1726 N N . ASP A 1 209 ? -18.453 36.594 27.828 1 98.56 209 ASP A N 1
ATOM 1727 C CA . ASP A 1 209 ? -19.094 36.719 26.531 1 98.56 209 ASP A CA 1
ATOM 1728 C C . ASP A 1 209 ? -19.281 35.344 25.875 1 98.56 209 ASP A C 1
ATOM 1730 O O . ASP A 1 209 ? -18.516 34.969 24.984 1 98.56 209 ASP A O 1
ATOM 1734 N N . TRP A 1 210 ? -20.375 34.719 26.234 1 98.56 210 TRP A N 1
ATOM 1735 C CA . TRP A 1 210 ? -20.578 33.344 25.875 1 98.56 210 TRP A CA 1
ATOM 1736 C C . TRP A 1 210 ? -20.75 33.188 24.359 1 98.56 210 TRP A C 1
ATOM 1738 O O . TRP A 1 210 ? -20.328 32.188 23.781 1 98.56 210 TRP A O 1
ATOM 1748 N N . ASP A 1 211 ? -21.328 34.156 23.688 1 98.62 211 ASP A N 1
ATOM 1749 C CA . ASP A 1 211 ? -21.406 34.125 22.234 1 98.62 211 ASP A CA 1
ATOM 1750 C C . ASP A 1 211 ? -20.016 34.156 21.609 1 98.62 211 ASP A C 1
ATOM 1752 O O . ASP A 1 211 ? -19.734 33.438 20.656 1 98.62 211 ASP A O 1
ATOM 1756 N N . GLY A 1 212 ? -19.203 35.031 22.219 1 98.56 212 GLY A N 1
ATOM 1757 C CA . GLY A 1 212 ? -17.828 35.125 21.75 1 98.56 212 GLY A CA 1
ATOM 1758 C C . GLY A 1 212 ? -17.031 33.844 21.953 1 98.56 212 GLY A C 1
ATOM 1759 O O . GLY A 1 212 ? -16.203 33.5 21.109 1 98.56 212 GLY A O 1
ATOM 1760 N N . VAL A 1 213 ? -17.25 33.156 23.047 1 98.81 213 VAL A N 1
ATOM 1761 C CA . VAL A 1 213 ? -16.578 31.875 23.312 1 98.81 213 VAL A CA 1
ATOM 1762 C C . VAL A 1 213 ? -16.969 30.859 22.25 1 98.81 213 VAL A C 1
ATOM 1764 O O . VAL A 1 213 ? -16.094 30.234 21.641 1 98.81 213 VAL A O 1
ATOM 1767 N N . VAL A 1 214 ? -18.281 30.734 22 1 98.81 214 VAL A N 1
ATOM 1768 C CA . VAL A 1 214 ? -18.781 29.734 21.047 1 98.81 214 VAL A CA 1
ATOM 1769 C C . VAL A 1 214 ? -18.203 30.031 19.656 1 98.81 214 VAL A C 1
ATOM 1771 O O . VAL A 1 214 ? -17.672 29.125 19 1 98.81 214 VAL A O 1
ATOM 1774 N N . ASP A 1 215 ? -18.266 31.266 19.266 1 98.69 215 ASP A N 1
ATOM 1775 C CA . ASP A 1 215 ? -17.828 31.641 17.922 1 98.69 215 ASP A CA 1
ATOM 1776 C C . ASP A 1 215 ? -16.328 31.359 17.75 1 98.69 215 ASP A C 1
ATOM 1778 O O . ASP A 1 215 ? -15.93 30.719 16.781 1 98.69 215 ASP A O 1
ATOM 1782 N N . ASN A 1 216 ? -15.539 31.797 18.688 1 98.69 216 ASN A N 1
ATOM 1783 C CA . ASN A 1 216 ? -14.086 31.672 18.562 1 98.69 216 ASN A CA 1
ATOM 1784 C C . ASN A 1 216 ? -13.641 30.234 18.75 1 98.69 216 ASN A C 1
ATOM 1786 O O . ASN A 1 216 ? -12.789 29.734 18 1 98.69 216 ASN A O 1
ATOM 1790 N N . MET A 1 217 ? -14.203 29.516 19.672 1 98.81 217 MET A N 1
ATOM 1791 C CA . MET A 1 217 ? -13.766 28.141 19.969 1 98.81 217 MET A CA 1
ATOM 1792 C C . MET A 1 217 ? -14.203 27.188 18.859 1 98.81 217 MET A C 1
ATOM 1794 O O . MET A 1 217 ? -13.469 26.266 18.516 1 98.81 217 MET A O 1
ATOM 1798 N N . GLU A 1 218 ? -15.398 27.406 18.312 1 98.88 218 GLU A N 1
ATOM 1799 C CA . GLU A 1 218 ? -15.828 26.578 17.188 1 98.88 218 GLU A CA 1
ATOM 1800 C C . GLU A 1 218 ? -14.914 26.766 15.984 1 98.88 218 GLU A C 1
ATOM 1802 O O . GLU A 1 218 ? -14.523 25.797 15.336 1 98.88 218 GLU A O 1
ATOM 1807 N N . GLU A 1 219 ? -14.641 28 15.719 1 98.75 219 GLU A N 1
ATOM 1808 C CA . GLU A 1 219 ? -13.766 28.281 14.594 1 98.75 219 GLU A CA 1
ATOM 1809 C C . GLU A 1 219 ? -12.352 27.781 14.852 1 98.75 219 GLU A C 1
ATOM 1811 O O . GLU A 1 219 ? -11.688 27.281 13.938 1 98.75 219 GLU A O 1
ATOM 1816 N N . SER A 1 220 ? -11.875 27.969 16.047 1 98.62 220 SER A N 1
ATOM 1817 C CA . SER A 1 220 ? -10.555 27.453 16.422 1 98.62 220 SER A CA 1
ATOM 1818 C C . SER A 1 220 ? -10.492 25.938 16.297 1 98.62 220 SER A C 1
ATOM 1820 O O . SER A 1 220 ? -9.5 25.391 15.805 1 98.62 220 SER A O 1
ATOM 1822 N N . LEU A 1 221 ? -11.539 25.281 16.703 1 98.75 221 LEU A N 1
ATOM 1823 C CA . LEU A 1 221 ? -11.609 23.828 16.625 1 98.75 221 LEU A CA 1
ATOM 1824 C C . LEU A 1 221 ? -11.531 23.359 15.188 1 98.75 221 LEU A C 1
ATOM 1826 O O . LEU A 1 221 ? -10.766 22.453 14.859 1 98.75 221 LEU A O 1
ATOM 1830 N N . ALA A 1 222 ? -12.305 23.984 14.383 1 98.5 222 ALA A N 1
ATOM 1831 C CA . ALA A 1 222 ? -12.297 23.641 12.961 1 98.5 222 ALA A CA 1
ATOM 1832 C C . ALA A 1 222 ? -10.914 23.875 12.352 1 98.5 222 ALA A C 1
ATOM 1834 O O . ALA A 1 222 ? -10.422 23.047 11.586 1 98.5 222 ALA A O 1
ATOM 1835 N N . ALA A 1 223 ? -10.32 25.016 12.695 1 98.19 223 ALA A N 1
ATOM 1836 C CA . ALA A 1 223 ? -9 25.359 12.18 1 98.19 223 ALA A CA 1
ATOM 1837 C C . ALA A 1 223 ? -7.945 24.375 12.688 1 98.19 223 ALA A C 1
ATOM 1839 O O . ALA A 1 223 ? -7.016 24.031 11.961 1 98.19 223 ALA A O 1
ATOM 1840 N N . TYR A 1 224 ? -8.055 23.984 13.914 1 98.31 224 TYR A N 1
ATOM 1841 C CA . TYR A 1 224 ? -7.125 23.016 14.484 1 98.31 224 TYR A CA 1
ATOM 1842 C C . TYR A 1 224 ? -7.195 21.688 13.75 1 98.31 224 TYR A C 1
ATOM 1844 O O . TYR A 1 224 ? -6.164 21.094 13.414 1 98.31 224 TYR A O 1
ATOM 1852 N N . LEU A 1 225 ? -8.367 21.219 13.562 1 98.44 225 LEU A N 1
ATOM 1853 C CA . LEU A 1 225 ? -8.562 19.922 12.898 1 98.44 225 LEU A CA 1
ATOM 1854 C C . LEU A 1 225 ? -8.07 19.984 11.453 1 98.44 225 LEU A C 1
ATOM 1856 O O . LEU A 1 225 ? -7.523 19 10.945 1 98.44 225 LEU A O 1
ATOM 1860 N N . GLN A 1 226 ? -8.281 21.109 10.859 1 97.88 226 GLN A N 1
ATOM 1861 C CA . GLN A 1 226 ? -7.734 21.312 9.516 1 97.88 226 GLN A CA 1
ATOM 1862 C C . GLN A 1 226 ? -6.207 21.266 9.539 1 97.88 226 GLN A C 1
ATOM 1864 O O . GLN A 1 226 ? -5.586 20.656 8.664 1 97.88 226 GLN A O 1
ATOM 1869 N N . ALA A 1 227 ? -5.625 21.922 10.484 1 97.69 227 ALA A N 1
ATOM 1870 C CA . ALA A 1 227 ? -4.172 21.922 10.617 1 97.69 227 ALA A CA 1
ATOM 1871 C C . ALA A 1 227 ? -3.648 20.5 10.859 1 97.69 227 ALA A C 1
ATOM 1873 O O . ALA A 1 227 ? -2.574 20.141 10.375 1 97.69 227 ALA A O 1
ATOM 1874 N N . ASP A 1 228 ? -4.414 19.766 11.625 1 98.06 228 ASP A N 1
ATOM 1875 C CA . ASP A 1 228 ? -4.047 18.375 11.867 1 98.06 228 ASP A CA 1
ATOM 1876 C C . ASP A 1 228 ? -4.066 17.562 10.57 1 98.06 228 ASP A C 1
ATOM 1878 O O . ASP A 1 228 ? -3.146 16.797 10.297 1 98.06 228 ASP A O 1
ATOM 1882 N N . GLU A 1 229 ? -5.102 17.719 9.789 1 97.94 229 GLU A N 1
ATOM 1883 C CA . GLU A 1 229 ? -5.207 17.031 8.508 1 97.94 229 GLU A CA 1
ATOM 1884 C C . GLU A 1 229 ? -4.062 17.406 7.582 1 97.94 229 GLU A C 1
ATOM 1886 O O . GLU A 1 229 ? -3.514 16.562 6.879 1 97.94 229 GLU A O 1
ATOM 1891 N N . GLU A 1 230 ? -3.773 18.688 7.59 1 98.06 230 GLU A N 1
ATOM 1892 C CA . GLU A 1 230 ? -2.686 19.188 6.75 1 98.06 230 GLU A CA 1
ATOM 1893 C C . GLU A 1 230 ? -1.34 18.625 7.203 1 98.06 230 GLU A C 1
ATOM 1895 O O . GLU A 1 230 ? -0.511 18.234 6.375 1 98.06 230 GLU A O 1
ATOM 1900 N N . CYS A 1 231 ? -1.117 18.656 8.484 1 97.75 231 CYS A N 1
ATOM 1901 C CA . CYS A 1 231 ? 0.112 18.094 9.039 1 97.75 231 CYS A CA 1
ATOM 1902 C C . CYS A 1 231 ? 0.264 16.625 8.656 1 97.75 231 CYS A C 1
ATOM 1904 O O . CYS A 1 231 ? 1.344 16.203 8.25 1 97.75 231 CYS A O 1
ATOM 1906 N N . ARG A 1 232 ? -0.81 15.891 8.766 1 98.44 232 ARG A N 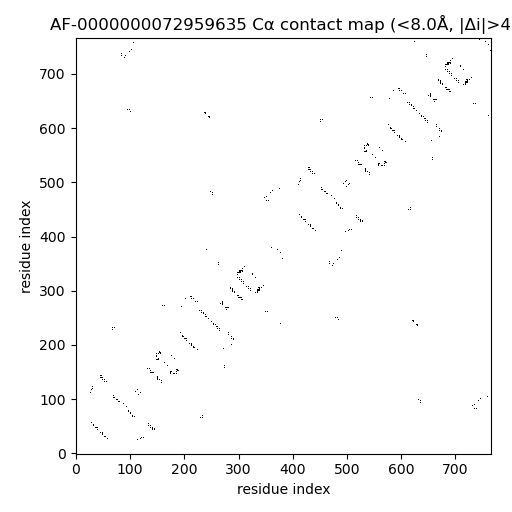1
ATOM 1907 C CA . ARG A 1 232 ? -0.806 14.469 8.445 1 98.44 232 ARG A CA 1
ATOM 1908 C C . ARG A 1 232 ? -0.575 14.242 6.953 1 98.44 232 ARG A C 1
ATOM 1910 O O . ARG A 1 232 ? 0.169 13.344 6.566 1 98.44 232 ARG A O 1
ATOM 1917 N N . ALA A 1 233 ? -1.203 15.047 6.109 1 98.19 233 ALA A N 1
ATOM 1918 C CA . ALA A 1 233 ? -1.005 14.961 4.668 1 98.19 233 ALA A CA 1
ATOM 1919 C C . ALA A 1 233 ? 0.45 15.234 4.297 1 98.19 233 ALA A C 1
ATOM 1921 O O . ALA A 1 233 ? 0.984 14.625 3.365 1 98.19 233 ALA A O 1
ATOM 1922 N N . GLN A 1 234 ? 1.109 16.156 5.004 1 96.44 234 GLN A N 1
ATOM 1923 C CA . GLN A 1 234 ? 2.506 16.5 4.75 1 96.44 234 GLN A CA 1
ATOM 1924 C C . GLN A 1 234 ? 3.414 15.297 4.98 1 96.44 234 GLN A C 1
ATOM 1926 O O . GLN A 1 234 ? 4.457 15.164 4.336 1 96.44 234 GLN A O 1
ATOM 1931 N N . CYS A 1 235 ? 2.971 14.367 5.82 1 97.25 235 CYS A N 1
ATOM 1932 C CA . CYS A 1 235 ? 3.77 13.211 6.211 1 97.25 235 CYS A CA 1
ATOM 1933 C C . CYS A 1 235 ? 3.789 12.164 5.102 1 97.25 235 CYS A C 1
ATOM 1935 O O . CYS A 1 235 ? 4.594 11.227 5.141 1 97.25 235 CYS A O 1
ATOM 1937 N N . GLU A 1 236 ? 2.996 12.266 4.098 1 97.19 236 GLU A N 1
ATOM 1938 C CA . GLU A 1 236 ? 2.836 11.219 3.088 1 97.19 236 GLU A CA 1
ATOM 1939 C C . GLU A 1 236 ? 3.762 11.453 1.898 1 97.19 236 GLU A C 1
ATOM 1941 O O . GLU A 1 236 ? 3.359 11.281 0.747 1 97.19 236 GLU A O 1
ATOM 1946 N N . GLY A 1 237 ? 4.98 11.891 2.176 1 94.56 237 GLY A N 1
ATOM 1947 C CA . GLY A 1 237 ? 5.984 12.18 1.164 1 94.56 237 GLY A CA 1
ATOM 1948 C C . GLY A 1 237 ? 6.812 10.969 0.781 1 94.56 237 GLY A C 1
ATOM 1949 O O . GLY A 1 237 ? 6.473 9.836 1.149 1 94.56 237 GLY A O 1
ATOM 1950 N N . PRO A 1 238 ? 7.824 11.195 -0.065 1 93.75 238 PRO A N 1
ATOM 1951 C CA . PRO A 1 238 ? 8.695 10.109 -0.521 1 93.75 238 PRO A CA 1
ATOM 1952 C C . PRO A 1 238 ? 9.469 9.453 0.622 1 93.75 238 PRO A C 1
ATOM 1954 O O . PRO A 1 238 ? 9.758 10.102 1.629 1 93.75 238 PRO A O 1
ATOM 1957 N N . PHE A 1 239 ? 9.781 8.203 0.453 1 93.5 239 PHE A N 1
ATOM 1958 C CA . PHE A 1 239 ? 10.523 7.402 1.425 1 93.5 239 PHE A CA 1
ATOM 1959 C C . PHE A 1 239 ? 11.578 6.547 0.732 1 93.5 239 PHE A C 1
ATOM 1961 O O . PHE A 1 239 ? 11.25 5.723 -0.124 1 93.5 239 PHE A O 1
ATOM 1968 N N . ASP A 1 240 ? 12.789 6.82 1.056 1 90.38 240 ASP A N 1
ATOM 1969 C CA . ASP A 1 240 ? 13.891 5.996 0.575 1 90.38 240 ASP A CA 1
ATOM 1970 C C . ASP A 1 240 ? 14.172 4.836 1.531 1 90.38 240 ASP A C 1
ATOM 1972 O O . ASP A 1 240 ? 14.773 5.027 2.588 1 90.38 240 ASP A O 1
ATOM 1976 N N . GLN A 1 241 ? 13.844 3.727 1.093 1 89.25 241 GLN A N 1
ATOM 1977 C CA . GLN A 1 241 ? 14 2.557 1.951 1 89.25 241 GLN A CA 1
ATOM 1978 C C . GLN A 1 241 ? 15.43 2.037 1.917 1 89.25 241 GLN A C 1
ATOM 1980 O O . GLN A 1 241 ? 15.82 1.219 2.754 1 89.25 241 GLN A O 1
ATOM 1985 N N . GLY A 1 242 ? 16.188 2.518 0.956 1 88.12 242 GLY A N 1
ATOM 1986 C CA . GLY A 1 242 ? 17.562 2.088 0.822 1 88.12 242 GLY A CA 1
ATOM 1987 C C . GLY A 1 242 ? 17.719 0.818 0.007 1 88.12 242 GLY A C 1
ATOM 1988 O O . GLY A 1 242 ? 18.828 0.471 -0.408 1 88.12 242 GLY A O 1
ATOM 1989 N N . TRP A 1 243 ? 16.734 0.053 -0.126 1 88.62 243 TRP A N 1
ATOM 1990 C CA . TRP A 1 243 ? 16.656 -1.154 -0.941 1 88.62 243 TRP A CA 1
ATOM 1991 C C . TRP A 1 243 ? 15.273 -1.308 -1.557 1 88.62 243 TRP A C 1
ATOM 1993 O O . TRP A 1 243 ? 14.414 -0.436 -1.395 1 88.62 243 TRP A O 1
ATOM 2003 N N . TYR A 1 244 ? 15.086 -2.324 -2.34 1 89.81 244 TYR A N 1
ATOM 2004 C CA . TYR A 1 244 ? 13.789 -2.57 -2.951 1 89.81 244 TYR A CA 1
ATOM 2005 C C . TYR A 1 244 ? 13.094 -3.76 -2.299 1 89.81 244 TYR A C 1
ATOM 2007 O O . TYR A 1 244 ? 13.383 -4.914 -2.629 1 89.81 244 TYR A O 1
ATOM 2015 N N . PRO A 1 245 ? 12.172 -3.486 -1.413 1 92.44 245 PRO A N 1
ATOM 2016 C CA . PRO A 1 245 ? 11.453 -4.582 -0.758 1 92.44 245 PRO A CA 1
ATOM 2017 C C . PRO A 1 245 ? 10.383 -5.199 -1.653 1 92.44 245 PRO A C 1
ATOM 2019 O O . PRO A 1 245 ? 10.023 -4.625 -2.686 1 92.44 245 PRO A O 1
ATOM 2022 N N . ASP A 1 246 ? 9.859 -6.375 -1.167 1 94.62 246 ASP A N 1
ATOM 2023 C CA . ASP A 1 246 ? 8.688 -6.984 -1.791 1 94.62 246 ASP A CA 1
ATOM 2024 C C . ASP A 1 246 ? 7.469 -6.074 -1.675 1 94.62 246 ASP A C 1
ATOM 2026 O O . ASP A 1 246 ? 7.488 -5.094 -0.928 1 94.62 246 ASP A O 1
ATOM 2030 N N . PHE A 1 247 ? 6.473 -6.387 -2.385 1 97.75 247 PHE A N 1
ATOM 2031 C CA . PHE A 1 247 ? 5.277 -5.566 -2.539 1 97.75 247 PHE A CA 1
ATOM 2032 C C . PHE A 1 247 ? 4.699 -5.191 -1.181 1 97.75 247 PHE A C 1
ATOM 2034 O O . PHE A 1 247 ? 4.633 -4.012 -0.832 1 97.75 247 PHE A O 1
ATOM 2041 N N . VAL A 1 248 ? 4.336 -6.16 -0.285 1 98.44 248 VAL A N 1
ATOM 2042 C CA . VAL A 1 248 ? 3.643 -5.891 0.969 1 98.44 248 VAL A CA 1
ATOM 2043 C C . VAL A 1 248 ? 4.602 -5.242 1.963 1 98.44 248 VAL A C 1
ATOM 2045 O O . VAL A 1 248 ? 4.273 -4.227 2.582 1 98.44 248 VAL A O 1
ATOM 2048 N N . PRO A 1 249 ? 5.859 -5.699 2.061 1 97.12 249 PRO A N 1
ATOM 2049 C CA . PRO A 1 249 ? 6.824 -5.023 2.936 1 97.12 249 PRO A CA 1
ATOM 2050 C C . PRO A 1 249 ? 7.066 -3.572 2.535 1 97.12 249 PRO A C 1
ATOM 2052 O O . PRO A 1 249 ? 7.262 -2.713 3.398 1 97.12 249 PRO A O 1
ATOM 2055 N N . SER A 1 250 ? 7.062 -3.334 1.234 1 97.25 250 SER A N 1
ATOM 2056 C CA . SER A 1 250 ? 7.25 -1.962 0.776 1 97.25 250 SER A CA 1
ATOM 2057 C C . SER A 1 250 ? 6.141 -1.052 1.293 1 97.25 250 SER A C 1
ATOM 2059 O O . SER A 1 250 ? 6.402 0.078 1.712 1 97.25 250 SER A O 1
ATOM 2061 N N . ILE A 1 251 ? 4.918 -1.514 1.264 1 98.5 251 ILE A N 1
ATOM 2062 C CA . ILE A 1 251 ? 3.764 -0.765 1.749 1 98.5 251 ILE A CA 1
ATOM 2063 C C . ILE A 1 251 ? 3.883 -0.551 3.256 1 98.5 251 ILE A C 1
ATOM 2065 O O . ILE A 1 251 ? 3.732 0.571 3.744 1 98.5 251 ILE A O 1
ATOM 2069 N N . ALA A 1 252 ? 4.195 -1.641 3.969 1 98.5 252 ALA A N 1
ATOM 2070 C CA . ALA A 1 252 ? 4.273 -1.584 5.426 1 98.5 252 ALA A CA 1
ATOM 2071 C C . ALA A 1 252 ? 5.371 -0.627 5.879 1 98.5 252 ALA A C 1
ATOM 2073 O O . ALA A 1 252 ? 5.18 0.142 6.824 1 98.5 252 ALA A O 1
ATOM 2074 N N . ASN A 1 253 ? 6.508 -0.705 5.184 1 97.12 253 ASN A N 1
ATOM 2075 C CA . ASN A 1 253 ? 7.629 0.164 5.535 1 97.12 253 ASN A CA 1
ATOM 2076 C C . ASN A 1 253 ? 7.273 1.636 5.34 1 97.12 253 ASN A C 1
ATOM 2078 O O . ASN A 1 253 ? 7.527 2.461 6.219 1 97.12 253 ASN A O 1
ATOM 2082 N N . HIS A 1 254 ? 6.762 1.913 4.176 1 98.06 254 HIS A N 1
ATOM 2083 C CA . HIS A 1 254 ? 6.398 3.295 3.883 1 98.06 254 HIS A CA 1
ATOM 2084 C C . HIS A 1 254 ? 5.289 3.783 4.809 1 98.06 254 HIS A C 1
ATOM 2086 O O . HIS A 1 254 ? 5.316 4.93 5.266 1 98.06 254 HIS A O 1
ATOM 2092 N N . PHE A 1 255 ? 4.352 2.957 5.09 1 98.75 255 PHE A N 1
ATOM 2093 C CA . PHE A 1 255 ? 3.287 3.285 6.031 1 98.75 255 PHE A CA 1
ATOM 2094 C C . PHE A 1 255 ? 3.861 3.613 7.402 1 98.75 255 PHE A C 1
ATOM 2096 O O . PHE A 1 255 ? 3.473 4.605 8.023 1 98.75 255 PHE A O 1
ATOM 2103 N N . THR A 1 256 ? 4.734 2.764 7.883 1 98.44 256 THR A N 1
ATOM 2104 C CA . THR A 1 256 ? 5.34 2.957 9.195 1 98.44 256 THR A CA 1
ATOM 2105 C C . THR A 1 256 ? 6.086 4.289 9.258 1 98.44 256 THR A C 1
ATOM 2107 O O . THR A 1 256 ? 6 5.004 10.258 1 98.44 256 THR A O 1
ATOM 2110 N N . TYR A 1 257 ? 6.828 4.566 8.156 1 97.25 257 TYR A N 1
ATOM 2111 C CA . TYR A 1 257 ? 7.527 5.844 8.055 1 97.25 257 TYR A CA 1
ATOM 2112 C C . TYR A 1 257 ? 6.555 7.012 8.18 1 97.25 257 TYR A C 1
ATOM 2114 O O . TYR A 1 257 ? 6.801 7.945 8.945 1 97.25 257 TYR A O 1
ATOM 2122 N N . CYS A 1 258 ? 5.43 6.949 7.477 1 98.19 258 CYS A N 1
ATOM 2123 C CA . CYS A 1 258 ? 4.406 7.988 7.52 1 98.19 258 CYS A CA 1
ATOM 2124 C C . CYS A 1 258 ? 3.758 8.062 8.898 1 98.19 258 CYS A C 1
ATOM 2126 O O . CYS A 1 258 ? 3.496 9.148 9.406 1 98.19 258 CYS A O 1
ATOM 2128 N N . LEU A 1 259 ? 3.494 6.883 9.484 1 98.44 259 LEU A N 1
ATOM 2129 C CA . LEU A 1 259 ? 2.807 6.797 10.766 1 98.44 259 LEU A CA 1
ATOM 2130 C C . LEU A 1 259 ? 3.617 7.48 11.867 1 98.44 259 LEU A C 1
ATOM 2132 O O . LEU A 1 259 ? 3.061 8.195 12.695 1 98.44 259 LEU A O 1
ATOM 2136 N N . LYS A 1 260 ? 4.914 7.273 11.883 1 97.38 260 LYS A N 1
ATOM 2137 C CA . LYS A 1 260 ? 5.793 7.906 12.859 1 97.38 260 LYS A CA 1
ATOM 2138 C C . LYS A 1 260 ? 5.742 9.43 12.742 1 97.38 260 LYS A C 1
ATOM 2140 O O . LYS A 1 260 ? 5.695 10.133 13.75 1 97.38 260 LYS A O 1
ATOM 2145 N N . CYS A 1 261 ? 5.766 9.867 11.539 1 97 261 CYS A N 1
ATOM 2146 C CA . CYS A 1 261 ? 5.648 11.297 11.273 1 97 261 CYS A CA 1
ATOM 2147 C C . CYS A 1 261 ? 4.293 11.828 11.727 1 97 261 CYS A C 1
ATOM 2149 O O . CYS A 1 261 ? 4.215 12.859 12.391 1 97 261 CYS A O 1
ATOM 2151 N N . LYS A 1 262 ? 3.186 11.148 11.43 1 98.25 262 LYS A N 1
ATOM 2152 C CA . LYS A 1 262 ? 1.824 11.57 11.75 1 98.25 262 LYS A CA 1
ATOM 2153 C C . LYS A 1 262 ? 1.604 11.641 13.258 1 98.25 262 LYS A C 1
ATOM 2155 O O . LYS A 1 262 ? 0.861 12.492 13.742 1 98.25 262 LYS A O 1
ATOM 2160 N N . GLN A 1 263 ? 2.275 10.82 13.977 1 96.69 263 GLN A N 1
ATOM 2161 C CA . GLN A 1 263 ? 2.131 10.789 15.43 1 96.69 263 GLN A CA 1
ATOM 2162 C C . GLN A 1 263 ? 2.723 12.039 16.078 1 96.69 263 GLN A C 1
ATOM 2164 O O . GLN A 1 263 ? 2.357 12.398 17.188 1 96.69 263 GLN A O 1
ATOM 2169 N N . LYS A 1 264 ? 3.574 12.727 15.391 1 95.62 264 LYS A N 1
ATOM 2170 C CA . LYS A 1 264 ? 4.191 13.945 15.914 1 95.62 264 LYS A CA 1
ATOM 2171 C C . LYS A 1 264 ? 3.279 15.148 15.711 1 95.62 264 LYS A C 1
ATOM 2173 O O . LYS A 1 264 ? 3.512 16.219 16.297 1 95.62 264 LYS A O 1
ATOM 2178 N N . CYS A 1 265 ? 2.217 14.969 14.922 1 97.12 265 CYS A N 1
ATOM 2179 C CA . CYS A 1 265 ? 1.345 16.094 14.602 1 97.12 265 CYS A CA 1
ATOM 2180 C C . CYS A 1 265 ? 0.645 16.609 15.852 1 97.12 265 CYS A C 1
ATOM 2182 O O . CYS A 1 265 ? 0.491 17.828 16.016 1 97.12 265 CYS A O 1
ATOM 2184 N N . LYS A 1 266 ? 0.258 15.711 16.719 1 95.38 266 LYS A N 1
ATOM 2185 C CA . LYS A 1 266 ? -0.392 16.141 17.953 1 95.38 266 LYS A CA 1
ATOM 2186 C C . LYS A 1 266 ? 0.509 17.078 18.75 1 95.38 266 LYS A C 1
ATOM 2188 O O . LYS A 1 266 ? 0.076 18.156 19.172 1 95.38 266 LYS A O 1
ATOM 2193 N N . THR A 1 267 ? 1.742 16.703 18.891 1 93.25 267 THR A N 1
ATOM 2194 C CA . THR A 1 267 ? 2.697 17.5 19.656 1 93.25 267 THR A CA 1
ATOM 2195 C C . THR A 1 267 ? 3.016 18.812 18.938 1 93.25 267 THR A C 1
ATOM 2197 O O . THR A 1 267 ? 3.105 19.859 19.562 1 93.25 267 THR A O 1
ATOM 2200 N N . LYS A 1 268 ? 3.141 18.734 17.656 1 92.06 268 LYS A N 1
ATOM 2201 C CA . LYS A 1 268 ? 3.473 19.906 16.859 1 92.06 268 LYS A CA 1
ATOM 2202 C C . LYS A 1 268 ? 2.379 20.969 16.953 1 92.06 268 LYS A C 1
ATOM 2204 O O . LYS A 1 268 ? 2.668 22.172 16.953 1 92.06 268 LYS A O 1
ATOM 2209 N N . LEU A 1 269 ? 1.141 20.547 17.094 1 95.19 269 LEU A N 1
ATOM 2210 C CA . LEU A 1 269 ? 0.012 21.469 17.031 1 95.19 269 LEU A CA 1
ATOM 2211 C C . LEU A 1 269 ? -0.42 21.906 18.422 1 95.19 269 LEU A C 1
ATOM 2213 O O . LEU A 1 269 ? -1.228 22.828 18.562 1 95.19 269 LEU A O 1
ATOM 2217 N N . SER A 1 270 ? 0.219 21.312 19.422 1 93.12 270 SER A N 1
ATOM 2218 C CA . SER A 1 270 ? -0.203 21.594 20.797 1 93.12 270 SER A CA 1
ATOM 2219 C C . SER A 1 270 ? 0.597 22.734 21.391 1 93.12 270 SER A C 1
ATOM 2221 O O . SER A 1 270 ? 0.905 22.734 22.594 1 93.12 270 SER A O 1
ATOM 2223 N N . SER A 1 271 ? 0.959 23.688 20.594 1 88.75 271 SER A N 1
ATOM 2224 C CA . SER A 1 271 ? 1.71 24.859 21.062 1 88.75 271 SER A CA 1
ATOM 2225 C C . SER A 1 271 ? 0.967 26.156 20.75 1 88.75 271 SER A C 1
ATOM 2227 O O . SER A 1 271 ? 0.5 26.359 19.641 1 88.75 271 SER A O 1
ATOM 2229 N N . LEU A 1 272 ? 0.759 26.922 21.812 1 91.5 272 LEU A N 1
ATOM 2230 C CA . LEU A 1 272 ? 0.246 28.266 21.672 1 91.5 272 LEU A CA 1
ATOM 2231 C C . LEU A 1 272 ? 1.376 29.297 21.75 1 91.5 272 LEU A C 1
ATOM 2233 O O . LEU A 1 272 ? 1.626 29.859 22.812 1 91.5 272 LEU A O 1
ATOM 2237 N N . ASN A 1 273 ? 2.025 29.531 20.656 1 86.56 273 ASN A N 1
ATOM 2238 C CA . ASN A 1 273 ? 3.145 30.469 20.531 1 86.56 273 ASN A CA 1
ATOM 2239 C C . ASN A 1 273 ? 4.27 30.125 21.5 1 86.56 273 ASN A C 1
ATOM 2241 O O . ASN A 1 273 ? 4.734 30.984 22.25 1 86.56 273 ASN A O 1
ATOM 2245 N N . GLY A 1 274 ? 4.602 28.812 21.594 1 84.56 274 GLY A N 1
ATOM 2246 C CA . GLY A 1 274 ? 5.738 28.375 22.391 1 84.56 274 GLY A CA 1
ATOM 2247 C C . GLY A 1 274 ? 5.332 27.656 23.656 1 84.56 274 GLY A C 1
ATOM 2248 O O . GLY A 1 274 ? 6.113 26.875 24.219 1 84.56 274 GLY A O 1
ATOM 2249 N N . GLU A 1 275 ? 4.184 27.938 24.156 1 89.25 275 GLU A N 1
ATOM 2250 C CA . GLU A 1 275 ? 3.682 27.25 25.328 1 89.25 275 GLU A CA 1
ATOM 2251 C C . GLU A 1 275 ? 2.992 25.938 24.938 1 89.25 275 GLU A C 1
ATOM 2253 O O . GLU A 1 275 ? 1.999 25.953 24.203 1 89.25 275 GLU A O 1
ATOM 2258 N N . LYS A 1 276 ? 3.412 24.953 25.531 1 90.81 276 LYS A N 1
ATOM 2259 C CA . LYS A 1 276 ? 2.883 23.625 25.203 1 90.81 276 LYS A CA 1
ATOM 2260 C C . LYS A 1 276 ? 1.636 23.312 26.016 1 90.81 276 LYS A C 1
ATOM 2262 O O . LYS A 1 276 ? 1.597 23.578 27.219 1 90.81 276 LYS A O 1
ATOM 2267 N N . HIS A 1 277 ? 0.628 22.891 25.312 1 92.81 277 HIS A N 1
ATOM 2268 C CA . HIS A 1 277 ? -0.626 22.438 25.906 1 92.81 277 HIS A CA 1
ATOM 2269 C C . HIS A 1 277 ? -1.029 21.062 25.406 1 92.81 277 HIS A C 1
ATOM 2271 O O . HIS A 1 277 ? -1.748 20.953 24.406 1 92.81 277 HIS A O 1
ATOM 2277 N N . ASP A 1 278 ? -0.786 20.062 26.141 1 90 278 ASP A N 1
ATOM 2278 C CA . ASP A 1 278 ? -1.033 18.703 25.688 1 90 278 ASP A CA 1
ATOM 2279 C C . ASP A 1 278 ? -2.527 18.453 25.5 1 90 278 ASP A C 1
ATOM 2281 O O . ASP A 1 278 ? -2.918 17.547 24.75 1 90 278 ASP A O 1
ATOM 2285 N N . ASP A 1 279 ? -3.307 19.234 26.188 1 94.25 279 ASP A N 1
ATOM 2286 C CA . ASP A 1 279 ? -4.754 19.047 26.125 1 94.25 279 ASP A CA 1
ATOM 2287 C C . ASP A 1 279 ? -5.402 20.141 25.266 1 94.25 279 ASP A C 1
ATOM 2289 O O . ASP A 1 279 ? -6.574 20.469 25.469 1 94.25 279 ASP A O 1
ATOM 2293 N N . LEU A 1 280 ? -4.629 20.688 24.328 1 97.06 280 LEU A N 1
ATOM 2294 C CA . LEU A 1 280 ? -5.148 21.828 23.578 1 97.06 280 LEU A CA 1
ATOM 2295 C C . LEU A 1 280 ? -6.43 21.453 22.844 1 97.06 280 LEU A C 1
ATOM 2297 O O . LEU A 1 280 ? -7.445 22.141 22.953 1 97.06 280 LEU A O 1
ATOM 2301 N N . LEU A 1 281 ? -6.449 20.359 22.109 1 98.06 281 LEU A N 1
ATOM 2302 C CA . LEU A 1 281 ? -7.617 19.953 21.344 1 98.06 281 LEU A CA 1
ATOM 2303 C C . LEU A 1 281 ? -8.82 19.719 22.25 1 98.06 281 LEU A C 1
ATOM 2305 O O . LEU A 1 281 ? -9.867 20.344 22.078 1 98.06 281 LEU A O 1
ATOM 2309 N N . PRO A 1 282 ? -8.734 18.906 23.281 1 98.06 282 PRO A N 1
ATOM 2310 C CA . PRO A 1 282 ? -9.906 18.672 24.125 1 98.06 282 PRO A CA 1
ATOM 2311 C C . PRO A 1 282 ? -10.328 19.922 24.906 1 98.06 282 PRO A C 1
ATOM 2313 O O . PRO A 1 282 ? -11.508 20.078 25.25 1 98.06 282 PRO A O 1
ATOM 2316 N N . SER A 1 283 ? -9.438 20.875 25.125 1 98.12 283 SER A N 1
ATOM 2317 C CA . SER A 1 283 ? -9.781 22.094 25.859 1 98.12 283 SER A CA 1
ATOM 2318 C C . SER A 1 283 ? -10.82 22.922 25.094 1 98.12 283 SER A C 1
ATOM 2320 O O . SER A 1 283 ? -11.586 23.672 25.703 1 98.12 283 SER A O 1
ATOM 2322 N N . HIS A 1 284 ? -10.844 22.797 23.734 1 98.75 284 HIS A N 1
ATOM 2323 C CA . HIS A 1 284 ? -11.914 23.438 22.969 1 98.75 284 HIS A CA 1
ATOM 2324 C C . HIS A 1 284 ? -13.289 22.984 23.453 1 98.75 284 HIS A C 1
ATOM 2326 O O . HIS A 1 284 ? -14.18 23.812 23.656 1 98.75 284 HIS A O 1
ATOM 2332 N N . TYR A 1 285 ? -13.422 21.703 23.641 1 98.88 285 TYR A N 1
ATOM 2333 C CA . TYR A 1 285 ? -14.695 21.141 24.078 1 98.88 285 TYR A CA 1
ATOM 2334 C C . TYR A 1 285 ? -15.008 21.547 25.516 1 98.88 285 TYR A C 1
ATOM 2336 O O . TYR A 1 285 ? -16.172 21.719 25.875 1 98.88 285 TYR A O 1
ATOM 2344 N N . HIS A 1 286 ? -13.961 21.703 26.297 1 98.38 286 HIS A N 1
ATOM 2345 C CA . HIS A 1 286 ? -14.125 22.188 27.672 1 98.38 286 HIS A CA 1
ATOM 2346 C C . HIS A 1 286 ? -14.766 23.562 27.688 1 98.38 286 HIS A C 1
ATOM 2348 O O . HIS A 1 286 ? -15.75 23.781 28.406 1 98.38 286 HIS A O 1
ATOM 2354 N N . TYR A 1 287 ? -14.266 24.5 26.906 1 98.75 287 TYR A N 1
ATOM 2355 C CA . TYR A 1 287 ? -14.82 25.844 26.844 1 98.75 287 TYR A CA 1
ATOM 2356 C C . TYR A 1 287 ? -16.203 25.844 26.188 1 98.75 287 TYR A C 1
ATOM 2358 O O . TYR A 1 287 ? -17.094 26.562 26.641 1 98.75 287 TYR A O 1
ATOM 2366 N N . LEU A 1 288 ? -16.406 25 25.203 1 98.88 288 LEU A N 1
ATOM 2367 C CA . LEU A 1 288 ? -17.656 24.984 24.453 1 98.88 288 LEU A CA 1
ATOM 2368 C C . LEU A 1 288 ? -18.797 24.453 25.297 1 98.88 288 LEU A C 1
ATOM 2370 O O . LEU A 1 288 ? -19.906 24.984 25.25 1 98.88 288 LEU A O 1
ATOM 2374 N N . GLN A 1 289 ? -18.578 23.328 26.094 1 98.69 289 GLN A N 1
ATOM 2375 C CA . GLN A 1 289 ? -19.672 22.75 26.844 1 98.69 289 GLN A CA 1
ATOM 2376 C C . GLN A 1 289 ? -20.266 23.766 27.828 1 98.69 289 GLN A C 1
ATOM 2378 O O . GLN A 1 289 ? -21.484 23.859 27.969 1 98.69 289 GLN A O 1
ATOM 2383 N N . PHE A 1 290 ? -19.438 24.578 28.484 1 98.56 290 PHE A N 1
ATOM 2384 C CA . PHE A 1 290 ? -19.922 25.547 29.453 1 98.56 290 PHE A CA 1
ATOM 2385 C C . PHE A 1 290 ? -20.594 26.719 28.766 1 98.56 290 PHE A C 1
ATOM 2387 O O . PHE A 1 290 ? -21.656 27.188 29.203 1 98.56 290 PHE A O 1
ATOM 2394 N N . ALA A 1 291 ? -19.953 27.156 27.688 1 98.81 291 ALA A N 1
ATOM 2395 C CA . ALA A 1 291 ? -20.547 28.266 26.938 1 98.81 291 ALA A CA 1
ATOM 2396 C C . ALA A 1 291 ? -21.922 27.891 26.391 1 98.81 291 ALA A C 1
ATOM 2398 O O . ALA A 1 291 ? -22.859 28.688 26.453 1 98.81 291 ALA A O 1
ATOM 2399 N N . TYR A 1 292 ? -22.047 26.719 25.828 1 98.81 292 TYR A N 1
ATOM 2400 C CA . TYR A 1 292 ? -23.328 26.266 25.312 1 98.81 292 TYR A CA 1
ATOM 2401 C C . TYR A 1 292 ? -24.359 26.172 26.438 1 98.81 292 TYR A C 1
ATOM 2403 O O . TYR A 1 292 ? -25.531 26.516 26.25 1 98.81 292 TYR A O 1
ATOM 2411 N N . PHE A 1 293 ? -23.953 25.688 27.594 1 98.31 293 PHE A N 1
ATOM 2412 C CA . PHE A 1 293 ? -24.844 25.609 28.734 1 98.31 293 PHE A CA 1
ATOM 2413 C C . PHE A 1 293 ? -25.359 26.984 29.125 1 98.31 293 PHE A C 1
ATOM 2415 O O . PHE A 1 293 ? -26.562 27.172 29.328 1 98.31 293 PHE A O 1
ATOM 2422 N N . LYS A 1 294 ? -24.438 27.938 29.188 1 98.31 294 LYS A N 1
ATOM 2423 C CA . LYS A 1 294 ? -24.812 29.297 29.562 1 98.31 294 LYS A CA 1
ATOM 2424 C C . LYS A 1 294 ? -25.734 29.922 28.516 1 98.31 294 LYS A C 1
ATOM 2426 O O . LYS A 1 294 ? -26.562 30.766 28.844 1 98.31 294 LYS A O 1
ATOM 2431 N N . LYS A 1 295 ? -25.641 29.438 27.328 1 98 295 LYS A N 1
ATOM 2432 C CA . LYS A 1 295 ? -26.469 29.953 26.234 1 98 295 LYS A CA 1
ATOM 2433 C C . LYS A 1 295 ? -27.781 29.188 26.141 1 98 295 LYS A C 1
ATOM 2435 O O . LYS A 1 295 ? -28.609 29.484 25.281 1 98 295 LYS A O 1
ATOM 2440 N N . GLY A 1 296 ? -27.922 28.156 27 1 96.69 296 GLY A N 1
ATOM 2441 C CA . GLY A 1 296 ? -29.156 27.391 27.047 1 96.69 296 GLY A CA 1
ATOM 2442 C C . GLY A 1 296 ? -29.219 26.297 25.984 1 96.69 296 GLY A C 1
ATOM 2443 O O . GLY A 1 296 ? -30.281 25.75 25.719 1 96.69 296 GLY A O 1
ATOM 2444 N N . ASN A 1 297 ? -28.172 26.078 25.297 1 97.88 297 ASN A N 1
ATOM 2445 C CA . ASN A 1 297 ? -28.109 25 24.312 1 97.88 297 ASN A CA 1
ATOM 2446 C C . ASN A 1 297 ? -27.625 23.703 24.938 1 97.88 297 ASN A C 1
ATOM 2448 O O . ASN A 1 297 ? -26.484 23.297 24.75 1 97.88 297 ASN A O 1
ATOM 2452 N N . LEU A 1 298 ? -28.531 23.016 25.531 1 98.19 298 LEU A N 1
ATOM 2453 C CA . LEU A 1 298 ? -28.203 21.828 26.328 1 98.19 298 LEU A CA 1
ATOM 2454 C C . LEU A 1 298 ? -27.672 20.719 25.438 1 98.19 298 LEU A C 1
ATOM 2456 O O . LEU A 1 298 ? -26.75 20 25.828 1 98.19 298 LEU A O 1
ATOM 2460 N N . LYS A 1 299 ? -28.266 20.5 24.297 1 98.38 299 LYS A N 1
ATOM 2461 C CA . LYS A 1 299 ? -27.812 19.469 23.375 1 98.38 299 LYS A CA 1
ATOM 2462 C C . LYS A 1 299 ? -26.344 19.625 23.016 1 98.38 299 LYS A C 1
ATOM 2464 O O . LYS A 1 299 ? -25.562 18.672 23.109 1 98.38 299 LYS A O 1
ATOM 2469 N N . ALA A 1 300 ? -25.969 20.844 22.625 1 98.69 300 ALA A N 1
ATOM 2470 C CA . ALA A 1 300 ? -24.594 21.125 22.25 1 98.69 300 ALA A CA 1
ATOM 2471 C C . ALA A 1 300 ? -23.656 20.984 23.453 1 98.69 300 ALA A C 1
ATOM 2473 O O . ALA A 1 300 ? -22.516 20.547 23.328 1 98.69 300 ALA A O 1
ATOM 2474 N N . ALA A 1 301 ? -24.125 21.406 24.641 1 98.75 301 ALA A N 1
ATOM 2475 C CA . ALA A 1 301 ? -23.328 21.281 25.859 1 98.75 301 ALA A CA 1
ATOM 2476 C C . ALA A 1 301 ? -23.031 19.812 26.156 1 98.75 301 ALA A C 1
ATOM 2478 O O . ALA A 1 301 ? -21.891 19.453 26.469 1 98.75 301 ALA A O 1
ATOM 2479 N N . CYS A 1 302 ? -24.031 18.984 26 1 98.75 302 CYS A N 1
ATOM 2480 C CA . CYS A 1 302 ? -23.891 17.562 26.266 1 98.75 302 CYS A CA 1
ATOM 2481 C C . CYS A 1 302 ? -22.938 16.906 25.266 1 98.75 302 CYS A C 1
ATOM 2483 O O . CYS A 1 302 ? -22.094 16.109 25.656 1 98.75 302 CYS A O 1
ATOM 2485 N N . ALA A 1 303 ? -23.062 17.266 23.984 1 98.81 303 ALA A N 1
ATOM 2486 C CA . ALA A 1 303 ? -22.172 16.719 22.953 1 98.81 303 ALA A CA 1
ATOM 2487 C C . ALA A 1 303 ? -20.719 17.109 23.234 1 98.81 303 ALA A C 1
ATOM 2489 O O . ALA A 1 303 ? -19.812 16.297 23.047 1 98.81 303 ALA A O 1
ATOM 2490 N N . ALA A 1 304 ? -20.516 18.297 23.672 1 98.88 304 ALA A N 1
ATOM 2491 C CA . ALA A 1 304 ? -19.156 18.781 23.938 1 98.88 304 ALA A CA 1
ATOM 2492 C C . ALA A 1 304 ? -18.547 18.078 25.141 1 98.88 304 ALA A C 1
ATOM 2494 O O . ALA A 1 304 ? -17.375 17.703 25.125 1 98.88 304 ALA A O 1
ATOM 2495 N N . VAL A 1 305 ? -19.344 17.938 26.219 1 98.62 305 VAL A N 1
ATOM 2496 C CA . VAL A 1 305 ? -18.828 17.25 27.406 1 98.62 305 VAL A CA 1
ATOM 2497 C C . VAL A 1 305 ? -18.453 15.82 27.047 1 98.62 305 VAL A C 1
ATOM 2499 O O . VAL A 1 305 ? -17.391 15.328 27.438 1 98.62 305 VAL A O 1
ATOM 2502 N N . SER A 1 306 ? -19.328 15.164 26.312 1 98.75 306 SER A N 1
ATOM 2503 C CA . SER A 1 306 ? -19.062 13.797 25.891 1 98.75 306 SER A CA 1
ATOM 2504 C C . SER A 1 306 ? -17.812 13.719 25.016 1 98.75 306 SER A C 1
ATOM 2506 O O . SER A 1 306 ? -17.047 12.758 25.094 1 98.75 306 SER A O 1
ATOM 2508 N N . SER A 1 307 ? -17.609 14.695 24.125 1 98.88 307 SER A N 1
ATOM 2509 C CA . SER A 1 307 ? -16.438 14.75 23.266 1 98.88 307 SER A CA 1
ATOM 2510 C C . SER A 1 307 ? -15.156 14.883 24.078 1 98.88 307 SER A C 1
ATOM 2512 O O . SER A 1 307 ? -14.164 14.203 23.812 1 98.88 307 SER A O 1
ATOM 2514 N N . TYR A 1 308 ? -15.211 15.789 25.078 1 98.81 308 TYR A N 1
ATOM 2515 C CA . TYR A 1 308 ? -14.055 15.945 25.953 1 98.81 308 TYR A CA 1
ATOM 2516 C C . TYR A 1 308 ? -13.711 14.641 26.656 1 98.81 308 TYR A C 1
ATOM 2518 O O . TYR A 1 308 ? -12.539 14.281 26.766 1 98.81 308 TYR A O 1
ATOM 2526 N N . LEU A 1 309 ? -14.711 13.898 27.047 1 98.69 309 LEU A N 1
ATOM 2527 C CA . LEU A 1 309 ? -14.531 12.695 27.859 1 98.69 309 LEU A CA 1
ATOM 2528 C C . LEU A 1 309 ? -13.992 11.547 27.016 1 98.69 309 LEU A C 1
ATOM 2530 O O . LEU A 1 309 ? -13.531 10.539 27.547 1 98.69 309 LEU A O 1
ATOM 2534 N N . LEU A 1 310 ? -14.047 11.641 25.672 1 98.44 310 LEU A N 1
ATOM 2535 C CA . LEU A 1 310 ? -13.375 10.672 24.828 1 98.44 310 LEU A CA 1
ATOM 2536 C C . LEU A 1 310 ? -11.867 10.703 25.047 1 98.44 310 LEU A C 1
ATOM 2538 O O . LEU A 1 310 ? -11.203 9.664 24.969 1 98.44 310 LEU A O 1
ATOM 2542 N N . PHE A 1 311 ? -11.336 11.922 25.328 1 98.12 311 PHE A N 1
ATOM 2543 C CA . PHE A 1 311 ? -9.898 12.109 25.516 1 98.12 311 PHE A CA 1
ATOM 2544 C C . PHE A 1 311 ? -9.492 11.781 26.938 1 98.12 311 PHE A C 1
ATOM 2546 O O . PHE A 1 311 ? -8.438 11.188 27.172 1 98.12 311 PHE A O 1
ATOM 2553 N N . TYR A 1 312 ? -10.312 12.219 27.875 1 97.88 312 TYR A N 1
ATOM 2554 C CA . TYR A 1 312 ? -10.047 12.016 29.297 1 97.88 312 TYR A CA 1
ATOM 2555 C C . TYR A 1 312 ? -11.273 11.453 30 1 97.88 312 TYR A C 1
ATOM 2557 O O . TYR A 1 312 ? -11.977 12.172 30.719 1 97.88 312 TYR A O 1
ATOM 2565 N N . PRO A 1 313 ? -11.445 10.164 29.969 1 97.56 313 PRO A N 1
ATOM 2566 C CA . PRO A 1 313 ? -12.672 9.547 30.484 1 97.56 313 PRO A CA 1
ATOM 2567 C C . PRO A 1 313 ? -12.797 9.656 32 1 97.56 313 PRO A C 1
ATOM 2569 O O . PRO A 1 313 ? -13.906 9.609 32.531 1 97.56 313 PRO A O 1
ATOM 2572 N N . GLU A 1 314 ? -11.719 9.875 32.719 1 97.19 314 GLU A N 1
ATOM 2573 C CA . GLU A 1 314 ? -11.75 9.859 34.156 1 97.19 314 GLU A CA 1
ATOM 2574 C C . GLU A 1 314 ? -11.688 11.273 34.719 1 97.19 314 GLU A C 1
ATOM 2576 O O . GLU A 1 314 ? -11.492 11.453 35.938 1 97.19 314 GLU A O 1
ATOM 2581 N N . ASP A 1 315 ? -11.812 12.227 33.875 1 97.69 315 ASP A N 1
ATOM 2582 C CA . ASP A 1 315 ? -11.805 13.602 34.344 1 97.69 315 ASP A CA 1
ATOM 2583 C C . ASP A 1 315 ? -13.008 13.859 35.25 1 97.69 315 ASP A C 1
ATOM 2585 O O . ASP A 1 315 ? -14.148 13.891 34.781 1 97.69 315 ASP A O 1
ATOM 2589 N N . GLU A 1 316 ? -12.867 14.195 36.531 1 97.69 316 GLU A N 1
ATOM 2590 C CA . GLU A 1 316 ? -13.93 14.297 37.5 1 97.69 316 GLU A CA 1
ATOM 2591 C C . GLU A 1 316 ? -14.859 15.477 37.219 1 97.69 316 GLU A C 1
ATOM 2593 O O . GLU A 1 316 ? -16.078 15.359 37.344 1 97.69 316 GLU A O 1
ATOM 2598 N N . THR A 1 317 ? -14.266 16.547 36.875 1 97.62 317 THR A N 1
ATOM 2599 C CA . THR A 1 317 ? -15.047 17.75 36.594 1 97.62 317 THR A CA 1
ATOM 2600 C C . THR A 1 317 ? -16.016 17.516 35.438 1 97.62 317 THR A C 1
ATOM 2602 O O . THR A 1 317 ? -17.188 17.859 35.531 1 97.62 317 THR A O 1
ATOM 2605 N N . MET A 1 318 ? -15.547 16.984 34.344 1 97.94 318 MET A N 1
ATOM 2606 C CA . MET A 1 318 ? -16.359 16.781 33.156 1 97.94 318 MET A CA 1
ATOM 2607 C C . MET A 1 318 ? -17.391 15.688 33.375 1 97.94 318 MET A C 1
ATOM 2609 O O . MET A 1 318 ? -18.5 15.742 32.844 1 97.94 318 MET A O 1
ATOM 2613 N N . VAL A 1 319 ? -17.031 14.68 34.188 1 98.25 319 VAL A N 1
ATOM 2614 C CA . VAL A 1 319 ? -17.984 13.641 34.531 1 98.25 319 VAL A CA 1
ATOM 2615 C C . VAL A 1 319 ? -19.141 14.258 35.344 1 98.25 319 VAL A C 1
ATOM 2617 O O . VAL A 1 319 ? -20.312 13.953 35.094 1 98.25 319 VAL A O 1
ATOM 2620 N N . GLU A 1 320 ? -18.797 15.141 36.281 1 98.12 320 GLU A N 1
ATOM 2621 C CA . GLU A 1 320 ? -19.812 15.812 37.062 1 98.12 320 GLU A CA 1
ATOM 2622 C C . GLU A 1 320 ? -20.688 16.719 36.188 1 98.12 320 GLU A C 1
ATOM 2624 O O . GLU A 1 320 ? -21.891 16.828 36.406 1 98.12 320 GLU A O 1
ATOM 2629 N N . ASN A 1 321 ? -20.031 17.406 35.25 1 98.12 321 ASN A N 1
ATOM 2630 C CA . ASN A 1 321 ? -20.797 18.25 34.344 1 98.12 321 ASN A CA 1
ATOM 2631 C C . ASN A 1 321 ? -21.797 17.422 33.531 1 98.12 321 ASN A C 1
ATOM 2633 O O . ASN A 1 321 ? -22.938 17.812 33.344 1 98.12 321 ASN A O 1
ATOM 2637 N N . LYS A 1 322 ? -21.312 16.312 33.031 1 98.19 322 LYS A N 1
ATOM 2638 C CA . LYS A 1 322 ? -22.172 15.406 32.281 1 98.19 322 LYS A CA 1
ATOM 2639 C C . LYS A 1 322 ? -23.375 14.977 33.094 1 98.19 322 LYS A C 1
ATOM 2641 O O . LYS A 1 322 ? -24.516 14.992 32.625 1 98.19 322 LYS A O 1
ATOM 2646 N N . LYS A 1 323 ? -23.125 14.625 34.375 1 97.75 323 LYS A N 1
ATOM 2647 C CA . LYS A 1 323 ? -24.188 14.227 35.281 1 97.75 323 LYS A CA 1
ATOM 2648 C C . LYS A 1 323 ? -25.172 15.383 35.531 1 97.75 323 LYS A C 1
ATOM 2650 O O . LYS A 1 323 ? -26.391 15.18 35.531 1 97.75 323 LYS A O 1
ATOM 2655 N N . PHE A 1 324 ? -24.641 16.516 35.719 1 98.19 324 PHE A N 1
ATOM 2656 C CA . PHE A 1 324 ? -25.453 17.703 35.938 1 98.19 324 PHE A CA 1
ATOM 2657 C C . PHE A 1 324 ? -26.375 17.984 34.75 1 98.19 324 PHE A C 1
ATOM 2659 O O . PHE A 1 324 ? -27.578 18.188 34.938 1 98.19 324 PHE A O 1
ATOM 2666 N N . TYR A 1 325 ? -25.766 17.938 33.562 1 97.81 325 TYR A N 1
ATOM 2667 C CA . TYR A 1 325 ? -26.547 18.219 32.375 1 97.81 325 TYR A CA 1
ATOM 2668 C C . TYR A 1 325 ? -27.641 17.172 32.188 1 97.81 325 TYR A C 1
ATOM 2670 O O . TYR A 1 325 ? -28.75 17.484 31.719 1 97.81 325 TYR A O 1
ATOM 2678 N N . SER A 1 326 ? -27.344 15.984 32.594 1 97.38 326 SER A N 1
ATOM 2679 C CA . SER A 1 326 ? -28.266 14.867 32.406 1 97.38 326 SER A CA 1
ATOM 2680 C C . SER A 1 326 ? -29.469 14.977 33.344 1 97.38 326 SER A C 1
ATOM 2682 O O . SER A 1 326 ? -30.484 14.305 33.156 1 97.38 326 SER A O 1
ATOM 2684 N N . LYS A 1 327 ? -29.422 15.805 34.344 1 97.06 327 LYS A N 1
ATOM 2685 C CA . LYS A 1 327 ? -30.5 15.961 35.312 1 97.06 327 LYS A CA 1
ATOM 2686 C C . LYS A 1 327 ? -31.406 17.141 34.938 1 97.06 327 LYS A C 1
ATOM 2688 O O . LYS A 1 327 ? -32.438 17.328 35.562 1 97.06 327 LYS A O 1
ATOM 2693 N N . LEU A 1 328 ? -31.094 17.766 33.969 1 96.81 328 LEU A N 1
ATOM 2694 C CA . LEU A 1 328 ? -31.875 18.938 33.562 1 96.81 328 LEU A CA 1
ATOM 2695 C C . LEU A 1 328 ? -33.125 18.531 32.812 1 96.81 328 LEU A C 1
ATOM 2697 O O . LEU A 1 328 ? -33.125 17.5 32.125 1 96.81 328 LEU A O 1
ATOM 2701 N N . PRO A 1 329 ? -34.219 19.219 32.875 1 93.88 329 PRO A N 1
ATOM 2702 C CA . PRO A 1 329 ? -35.531 18.828 32.281 1 93.88 329 PRO A CA 1
ATOM 2703 C C . PRO A 1 329 ? -35.469 18.656 30.781 1 93.88 329 PRO A C 1
ATOM 2705 O O . PRO A 1 329 ? -36.125 17.766 30.234 1 93.88 329 PRO A O 1
ATOM 2708 N N . LYS A 1 330 ? -34.781 19.328 30 1 93 330 LYS A N 1
ATOM 2709 C CA . LYS A 1 330 ? -34.75 19.266 28.547 1 93 330 LYS A CA 1
ATOM 2710 C C . LYS A 1 330 ? -33.75 18.25 28.047 1 93 330 LYS A C 1
ATOM 2712 O O . LYS A 1 330 ? -33.531 18.109 26.844 1 93 330 LYS A O 1
ATOM 2717 N N . PHE A 1 331 ? -33.344 17.453 28.906 1 95.88 331 PHE A N 1
ATOM 2718 C CA . PHE A 1 331 ? -32.312 16.484 28.578 1 95.88 331 PHE A CA 1
ATOM 2719 C C . PHE A 1 331 ? -32.875 15.289 27.828 1 95.88 331 PHE A C 1
ATOM 2721 O O . PHE A 1 331 ? -34.031 14.875 28.094 1 95.88 331 PHE A O 1
ATOM 2728 N N . SER A 1 332 ? -32.156 14.781 26.891 1 97.06 332 SER A N 1
ATOM 2729 C CA . SER A 1 332 ? -32.375 13.5 26.219 1 97.06 332 SER A CA 1
ATOM 2730 C C . SER A 1 332 ? -31.094 12.703 26.109 1 97.06 332 SER A C 1
ATOM 2732 O O . SER A 1 332 ? -30.031 13.266 25.875 1 97.06 332 SER A O 1
ATOM 2734 N N . GLU A 1 333 ? -31.219 11.445 26.172 1 96.38 333 GLU A N 1
ATOM 2735 C CA . GLU A 1 333 ? -30.047 10.57 26.188 1 96.38 333 GLU A CA 1
ATOM 2736 C C . GLU A 1 333 ? -29.25 10.703 24.891 1 96.38 333 GLU A C 1
ATOM 2738 O O . GLU A 1 333 ? -28.016 10.586 24.906 1 96.38 333 GLU A O 1
ATOM 2743 N N . ASP A 1 334 ? -29.859 10.93 23.797 1 97.12 334 ASP A N 1
ATOM 2744 C CA . ASP A 1 334 ? -29.203 11.039 22.484 1 97.12 334 ASP A CA 1
ATOM 2745 C C . ASP A 1 334 ? -28.312 12.266 22.438 1 97.12 334 ASP A C 1
ATOM 2747 O O . ASP A 1 334 ? -27.453 12.375 21.547 1 97.12 334 ASP A O 1
ATOM 2751 N N . PHE A 1 335 ? -28.484 13.203 23.453 1 97.81 335 PHE A N 1
ATOM 2752 C CA . PHE A 1 335 ? -27.672 14.414 23.5 1 97.81 335 PHE A CA 1
ATOM 2753 C C . PHE A 1 335 ? -26.219 14.07 23.844 1 97.81 335 PHE A C 1
ATOM 2755 O O . PHE A 1 335 ? -25.312 14.875 23.609 1 97.81 335 PHE A O 1
ATOM 2762 N N . LEU A 1 336 ? -26.047 12.867 24.406 1 97.88 336 LEU A N 1
ATOM 2763 C CA . LEU A 1 336 ? -24.75 12.516 24.953 1 97.88 336 LEU A CA 1
ATOM 2764 C C . LEU A 1 336 ? -23.859 11.898 23.891 1 97.88 336 LEU A C 1
ATOM 2766 O O . LEU A 1 336 ? -22.719 11.523 24.172 1 97.88 336 LEU A O 1
ATOM 2770 N N . ALA A 1 337 ? -24.344 11.828 22.625 1 98.19 337 ALA A N 1
ATOM 2771 C CA . ALA A 1 337 ? -23.469 11.383 21.547 1 98.19 337 ALA A CA 1
ATOM 2772 C C . ALA A 1 337 ? -22.344 12.391 21.297 1 98.19 337 ALA A C 1
ATOM 2774 O O . ALA A 1 337 ? -22.609 13.578 21.109 1 98.19 337 ALA A O 1
ATOM 2775 N N . PRO A 1 338 ? -21.125 11.883 21.391 1 98.62 338 PRO A N 1
ATOM 2776 C CA . PRO A 1 338 ? -20.047 12.82 21.125 1 98.62 338 PRO A CA 1
ATOM 2777 C C . PRO A 1 338 ? -20.047 13.328 19.688 1 98.62 338 PRO A C 1
ATOM 2779 O O . PRO A 1 338 ? -20.656 12.711 18.812 1 98.62 338 PRO A O 1
ATOM 2782 N N . ARG A 1 339 ? -19.438 14.438 19.531 1 98.62 339 ARG A N 1
ATOM 2783 C CA . ARG A 1 339 ? -19.312 14.992 18.188 1 98.62 339 ARG A CA 1
ATOM 2784 C C . ARG A 1 339 ? -18.5 14.07 17.281 1 98.62 339 ARG A C 1
ATOM 2786 O O . ARG A 1 339 ? -17.516 13.469 17.734 1 98.62 339 ARG A O 1
ATOM 2793 N N . ALA A 1 340 ? -18.859 14.047 16.016 1 98.06 340 ALA A N 1
ATOM 2794 C CA . ALA A 1 340 ? -18.281 13.094 15.062 1 98.06 340 ALA A CA 1
ATOM 2795 C C . ALA A 1 340 ? -16.781 13.328 14.883 1 98.06 340 ALA A C 1
ATOM 2797 O O . ALA A 1 340 ? -16.016 12.367 14.781 1 98.06 340 ALA A O 1
ATOM 2798 N N . GLU A 1 341 ? -16.391 14.57 14.828 1 98.25 341 GLU A N 1
ATOM 2799 C CA . GLU A 1 341 ? -14.992 14.867 14.586 1 98.25 341 GLU A CA 1
ATOM 2800 C C . GLU A 1 341 ? -14.125 14.422 15.758 1 98.25 341 GLU A C 1
ATOM 2802 O O . GLU A 1 341 ? -12.992 13.977 15.562 1 98.25 341 GLU A O 1
ATOM 2807 N N . ALA A 1 342 ? -14.602 14.562 16.953 1 98.62 342 ALA A N 1
ATOM 2808 C CA . ALA A 1 342 ? -13.867 14.117 18.141 1 98.62 342 ALA A CA 1
ATOM 2809 C C . ALA A 1 342 ? -13.742 12.602 18.172 1 98.62 342 ALA A C 1
ATOM 2811 O O . ALA A 1 342 ? -12.664 12.062 18.469 1 98.62 342 ALA A O 1
ATOM 2812 N N . LEU A 1 343 ? -14.859 11.969 17.875 1 98.31 343 LEU A N 1
ATOM 2813 C CA . LEU A 1 343 ? -14.867 10.508 17.859 1 98.31 343 LEU A CA 1
ATOM 2814 C C . LEU A 1 343 ? -13.883 9.977 16.812 1 98.31 343 LEU A C 1
ATOM 2816 O O . LEU A 1 343 ? -13.094 9.078 17.109 1 98.31 343 LEU A O 1
ATOM 2820 N N . HIS A 1 344 ? -13.906 10.516 15.625 1 98 344 HIS A N 1
ATOM 2821 C CA . HIS A 1 344 ? -13 10.109 14.562 1 98 344 HIS A CA 1
ATOM 2822 C C . HIS A 1 344 ? -11.539 10.305 14.969 1 98 344 HIS A C 1
ATOM 2824 O O . HIS A 1 344 ? -10.711 9.422 14.766 1 98 344 HIS A O 1
ATOM 2830 N N . TYR A 1 345 ? -11.258 11.461 15.516 1 98.19 345 TYR A N 1
ATOM 2831 C CA . TYR A 1 345 ? -9.898 11.789 15.922 1 98.19 345 TYR A CA 1
ATOM 2832 C C . TYR A 1 345 ? -9.375 10.797 16.953 1 98.19 345 TYR A C 1
ATOM 2834 O O . TYR A 1 345 ? -8.273 10.258 16.797 1 98.19 345 TYR A O 1
ATOM 2842 N N . VAL A 1 346 ? -10.133 10.531 17.953 1 98.06 346 VAL A N 1
ATOM 2843 C CA . VAL A 1 346 ? -9.695 9.688 19.062 1 98.06 346 VAL A CA 1
ATOM 2844 C C . VAL A 1 346 ? -9.539 8.242 18.594 1 98.06 346 VAL A C 1
ATOM 2846 O O . VAL A 1 346 ? -8.562 7.574 18.938 1 98.06 346 VAL A O 1
ATOM 2849 N N . GLN A 1 347 ? -10.508 7.766 17.812 1 98 347 GLN A N 1
ATOM 2850 C CA . GLN A 1 347 ? -10.438 6.398 17.297 1 98 347 GLN A CA 1
ATOM 2851 C C . GLN A 1 347 ? -9.211 6.207 16.406 1 98 347 GLN A C 1
ATOM 2853 O O . GLN A 1 347 ? -8.492 5.219 16.547 1 98 347 GLN A O 1
ATOM 2858 N N . ARG A 1 348 ? -8.984 7.117 15.5 1 98.06 348 ARG A N 1
ATOM 2859 C CA . ARG A 1 348 ? -7.832 7.047 14.609 1 98.06 348 ARG A CA 1
ATOM 2860 C C . ARG A 1 348 ? -6.527 7.086 15.391 1 98.06 348 ARG A C 1
ATOM 2862 O O . ARG A 1 348 ? -5.633 6.27 15.164 1 98.06 348 ARG A O 1
ATOM 2869 N N . HIS A 1 349 ? -6.449 8.055 16.297 1 97.44 349 HIS A N 1
ATOM 2870 C CA . HIS A 1 349 ? -5.238 8.211 17.094 1 97.44 349 HIS A CA 1
ATOM 2871 C C . HIS A 1 349 ? -4.949 6.953 17.906 1 97.44 349 HIS A C 1
ATOM 2873 O O . HIS A 1 349 ? -3.807 6.492 17.953 1 97.44 349 HIS A O 1
ATOM 2879 N N . THR A 1 350 ? -5.961 6.406 18.516 1 97.75 350 THR A N 1
ATOM 2880 C CA . THR A 1 350 ? -5.801 5.207 19.328 1 97.75 350 THR A CA 1
ATOM 2881 C C . THR A 1 350 ? -5.352 4.027 18.469 1 97.75 350 THR A C 1
ATOM 2883 O O . THR A 1 350 ? -4.438 3.289 18.859 1 97.75 350 THR A O 1
ATOM 2886 N N . TYR A 1 351 ? -6.012 3.852 17.359 1 98.44 351 TYR A N 1
ATOM 2887 C CA . TYR A 1 351 ? -5.672 2.754 16.469 1 98.44 351 TYR A CA 1
ATOM 2888 C C . TYR A 1 351 ? -4.23 2.871 15.984 1 98.44 351 TYR A C 1
ATOM 2890 O O . TYR A 1 351 ? -3.48 1.895 16.016 1 98.44 351 TYR A O 1
ATOM 2898 N N . GLU A 1 352 ? -3.877 4.043 15.578 1 98.56 352 GLU A N 1
ATOM 2899 C CA . GLU A 1 352 ? -2.514 4.289 15.117 1 98.56 352 GLU A CA 1
ATOM 2900 C C . GLU A 1 352 ? -1.494 3.98 16.203 1 98.56 352 GLU A C 1
ATOM 2902 O O . GLU A 1 352 ? -0.444 3.395 15.938 1 98.56 352 GLU A O 1
ATOM 2907 N N . GLN A 1 353 ? -1.768 4.383 17.391 1 98 353 GLN A N 1
ATOM 2908 C CA . GLN A 1 353 ? -0.866 4.121 18.516 1 98 353 GLN A CA 1
ATOM 2909 C C . GLN A 1 353 ? -0.715 2.621 18.766 1 98 353 GLN A C 1
ATOM 2911 O O . GLN A 1 353 ? 0.377 2.145 19.078 1 98 353 GLN A O 1
ATOM 2916 N N . ARG A 1 354 ? -1.79 1.933 18.656 1 98.25 354 ARG A N 1
ATOM 2917 C CA . ARG A 1 354 ? -1.737 0.488 18.859 1 98.25 354 ARG A CA 1
ATOM 2918 C C . ARG A 1 354 ? -0.888 -0.183 17.781 1 98.25 354 ARG A C 1
ATOM 2920 O O . ARG A 1 354 ? -0.121 -1.104 18.078 1 98.25 354 ARG A O 1
ATOM 2927 N N . ILE A 1 355 ? -1.022 0.218 16.547 1 98.56 355 ILE A N 1
ATOM 2928 C CA . ILE A 1 355 ? -0.207 -0.325 15.461 1 98.56 355 ILE A CA 1
ATOM 2929 C C . ILE A 1 355 ? 1.267 -0.021 15.727 1 98.56 355 ILE A C 1
ATOM 2931 O O . ILE A 1 355 ? 2.123 -0.896 15.586 1 98.56 355 ILE A O 1
ATOM 2935 N N . LEU A 1 356 ? 1.547 1.228 16.109 1 98 356 LEU A N 1
ATOM 2936 C CA . LEU A 1 356 ? 2.928 1.617 16.375 1 98 356 LEU A CA 1
ATOM 2937 C C . LEU A 1 356 ? 3.514 0.792 17.516 1 98 356 LEU A C 1
ATOM 2939 O O . LEU A 1 356 ? 4.672 0.371 17.453 1 98 356 LEU A O 1
ATOM 2943 N N . LYS A 1 357 ? 2.777 0.613 18.562 1 97.38 357 LYS A N 1
ATOM 2944 C CA . LYS A 1 357 ? 3.221 -0.213 19.672 1 97.38 357 LYS A CA 1
ATOM 2945 C C . LYS A 1 357 ? 3.52 -1.639 19.219 1 97.38 357 LYS A C 1
ATOM 2947 O O . LYS A 1 357 ? 4.504 -2.242 19.656 1 97.38 357 LYS A O 1
ATOM 2952 N N . PHE A 1 358 ? 2.631 -2.191 18.422 1 97.62 358 PHE A N 1
ATOM 2953 C CA . PHE A 1 358 ? 2.848 -3.521 17.859 1 97.62 358 PHE A CA 1
ATOM 2954 C C . PHE A 1 358 ? 4.176 -3.584 17.109 1 97.62 358 PHE A C 1
ATOM 2956 O O . PHE A 1 358 ? 4.949 -4.523 17.297 1 97.62 358 PHE A O 1
ATOM 2963 N N . ILE A 1 359 ? 4.414 -2.623 16.281 1 96.94 359 ILE A N 1
ATOM 2964 C CA . ILE A 1 359 ? 5.633 -2.586 15.477 1 96.94 359 ILE A CA 1
ATOM 2965 C C . ILE A 1 359 ? 6.852 -2.539 16.406 1 96.94 359 ILE A C 1
ATOM 2967 O O . ILE A 1 359 ? 7.797 -3.311 16.219 1 96.94 359 ILE A O 1
ATOM 2971 N N . VAL A 1 360 ? 6.863 -1.691 17.375 1 94.12 360 VAL A N 1
ATOM 2972 C CA . VAL A 1 360 ? 7.988 -1.487 18.281 1 94.12 360 VAL A CA 1
ATOM 2973 C C . VAL A 1 360 ? 8.258 -2.766 19.062 1 94.12 360 VAL A C 1
ATOM 2975 O O . VAL A 1 360 ? 9.414 -3.135 19.297 1 94.12 360 VAL A O 1
ATOM 2978 N N . HIS A 1 361 ? 7.242 -3.494 19.391 1 93.38 361 HIS A N 1
ATOM 2979 C CA . HIS A 1 361 ? 7.379 -4.648 20.266 1 93.38 361 HIS A CA 1
ATOM 2980 C C . HIS A 1 361 ? 7.699 -5.91 19.484 1 93.38 361 HIS A C 1
ATOM 2982 O O . HIS A 1 361 ? 8.492 -6.742 19.922 1 93.38 361 HIS A O 1
ATOM 2988 N N . GLU A 1 362 ? 7.086 -6.039 18.328 1 91.81 362 GLU A N 1
ATOM 2989 C CA . GLU A 1 362 ? 7.137 -7.328 17.641 1 91.81 362 GLU A CA 1
ATOM 2990 C C . GLU A 1 362 ? 8.281 -7.375 16.625 1 91.81 362 GLU A C 1
ATOM 2992 O O . GLU A 1 362 ? 8.727 -8.453 16.25 1 91.81 362 GLU A O 1
ATOM 2997 N N . TYR A 1 363 ? 8.719 -6.227 16.141 1 88.12 363 TYR A N 1
ATOM 2998 C CA . TYR A 1 363 ? 9.789 -6.199 15.141 1 88.12 363 TYR A CA 1
ATOM 2999 C C . TYR A 1 363 ? 11.156 -6.172 15.812 1 88.12 363 TYR A C 1
ATOM 3001 O O . TYR A 1 363 ? 12.078 -5.508 15.336 1 88.12 363 TYR A O 1
ATOM 3009 N N . LYS A 1 364 ? 11.406 -6.672 16.922 1 79.25 364 LYS A N 1
ATOM 3010 C CA . LYS A 1 364 ? 12.68 -6.777 17.625 1 79.25 364 LYS A CA 1
ATOM 3011 C C . LYS A 1 364 ? 13.445 -8.023 17.188 1 79.25 364 LYS A C 1
ATOM 3013 O O . LYS A 1 364 ? 12.969 -9.148 17.359 1 79.25 364 LYS A O 1
ATOM 3018 N N . PHE A 1 365 ? 14.359 -7.746 16.219 1 64.88 365 PHE A N 1
ATOM 3019 C CA . PHE A 1 365 ? 15.141 -8.898 15.789 1 64.88 365 PHE A CA 1
ATOM 3020 C C . PHE A 1 365 ? 16.5 -8.914 16.469 1 64.88 365 PHE A C 1
ATOM 3022 O O . PHE A 1 365 ? 17.078 -7.855 16.734 1 64.88 365 PHE A O 1
ATOM 3029 N N . ASP A 1 366 ? 16.844 -9.852 17.328 1 54.25 366 ASP A N 1
ATOM 3030 C CA . ASP A 1 366 ? 18.141 -10 17.969 1 54.25 366 ASP A CA 1
ATOM 3031 C C . ASP A 1 366 ? 19.266 -9.711 16.984 1 54.25 366 ASP A C 1
ATOM 3033 O O . ASP A 1 366 ? 19.188 -10.078 15.82 1 54.25 366 ASP A O 1
ATOM 3037 N N . VAL A 1 367 ? 20.141 -8.562 17.266 1 47.59 367 VAL A N 1
ATOM 3038 C CA . VAL A 1 367 ? 21.375 -8.117 16.609 1 47.59 367 VAL A CA 1
ATOM 3039 C C . VAL A 1 367 ? 22.141 -9.32 16.094 1 47.59 367 VAL A C 1
ATOM 3041 O O . VAL A 1 367 ? 23.078 -9.172 15.305 1 47.59 367 VAL A O 1
ATOM 3044 N N . SER A 1 368 ? 22.141 -10.328 16.656 1 42.25 368 SER A N 1
ATOM 3045 C CA . SER A 1 368 ? 23.125 -11.297 16.172 1 42.25 368 SER A CA 1
ATOM 3046 C C . SER A 1 368 ? 22.859 -11.688 14.719 1 42.25 368 SER A C 1
ATOM 3048 O O . SER A 1 368 ? 23.656 -12.375 14.094 1 42.25 368 SER A O 1
ATOM 3050 N N . THR A 1 369 ? 21.594 -11.75 14.312 1 42.25 369 THR A N 1
ATOM 3051 C CA . THR A 1 369 ? 21.375 -12.266 12.969 1 42.25 369 THR A CA 1
ATOM 3052 C C . THR A 1 369 ? 21.391 -11.141 11.945 1 42.25 369 THR A C 1
ATOM 3054 O O . THR A 1 369 ? 20.703 -10.125 12.117 1 42.25 369 THR A O 1
ATOM 3057 N N . GLU A 1 370 ? 22.281 -10.977 10.992 1 40.91 370 GLU A N 1
ATOM 3058 C CA . GLU A 1 370 ? 22.688 -10.141 9.859 1 40.91 370 GLU A CA 1
ATOM 3059 C C . GLU A 1 370 ? 21.469 -9.688 9.055 1 40.91 370 GLU A C 1
ATOM 3061 O O . GLU A 1 370 ? 21.609 -8.938 8.094 1 40.91 370 GLU A O 1
ATOM 3066 N N . LEU A 1 371 ? 20.328 -10.211 9.203 1 42.25 371 LEU A N 1
ATOM 3067 C CA . LEU A 1 371 ? 19.281 -9.977 8.219 1 42.25 371 LEU A CA 1
ATOM 3068 C C . LEU A 1 371 ? 18.625 -8.617 8.422 1 42.25 371 LEU A C 1
ATOM 3070 O O . LEU A 1 371 ? 17.641 -8.273 7.75 1 42.25 371 LEU A O 1
ATOM 3074 N N . THR A 1 372 ? 18.984 -7.844 9.414 1 41.28 372 THR A N 1
ATOM 3075 C CA . THR A 1 372 ? 18.234 -6.66 9.836 1 41.28 372 THR A CA 1
ATOM 3076 C C . THR A 1 372 ? 18.281 -5.582 8.75 1 41.28 372 THR A C 1
ATOM 3078 O O . THR A 1 372 ? 17.578 -4.57 8.852 1 41.28 372 THR A O 1
ATOM 3081 N N . SER A 1 373 ? 19.266 -5.598 7.879 1 40.06 373 SER A N 1
ATOM 3082 C CA . SER A 1 373 ? 19.422 -4.457 6.98 1 40.06 373 SER A CA 1
ATOM 3083 C C . SER A 1 373 ? 18.297 -4.414 5.945 1 40.06 373 SER A C 1
ATOM 3085 O O . SER A 1 373 ? 18.109 -3.402 5.27 1 40.06 373 SER A O 1
ATOM 3087 N N . GLU A 1 374 ? 17.719 -5.543 5.535 1 44.09 374 GLU A N 1
ATOM 3088 C CA . GLU A 1 374 ? 16.953 -5.582 4.297 1 44.09 374 GLU A CA 1
ATOM 3089 C C . GLU A 1 374 ? 15.523 -5.098 4.52 1 44.09 374 GLU A C 1
ATOM 3091 O O . GLU A 1 374 ? 14.789 -4.84 3.562 1 44.09 374 GLU A O 1
ATOM 3096 N N . VAL A 1 375 ? 14.977 -5.121 5.703 1 45.81 375 VAL A N 1
ATOM 3097 C CA . VAL A 1 375 ? 13.539 -4.848 5.727 1 45.81 375 VAL A CA 1
ATOM 3098 C C . VAL A 1 375 ? 13.289 -3.473 6.34 1 45.81 375 VAL A C 1
ATOM 3100 O O . VAL A 1 375 ? 12.508 -2.682 5.809 1 45.81 375 VAL A O 1
ATOM 3103 N N . VAL A 1 376 ? 13.523 -3.162 7.676 1 48.25 376 VAL A N 1
ATOM 3104 C CA . VAL A 1 376 ? 13.164 -1.898 8.305 1 48.25 376 VAL A CA 1
ATOM 3105 C C . VAL A 1 376 ? 14.422 -1.135 8.703 1 48.25 376 VAL A C 1
ATOM 3107 O O . VAL A 1 376 ? 15.242 -1.637 9.477 1 48.25 376 VAL A O 1
ATOM 3110 N N . PRO A 1 377 ? 14.961 -0.065 7.93 1 41.5 377 PRO A N 1
ATOM 3111 C CA . PRO A 1 377 ? 16.188 0.588 8.414 1 41.5 377 PRO A CA 1
ATOM 3112 C C . PRO A 1 377 ? 16.156 0.822 9.93 1 41.5 377 PRO A C 1
ATOM 3114 O O . PRO A 1 377 ? 15.164 1.299 10.469 1 41.5 377 PRO A O 1
ATOM 3117 N N . ARG A 1 378 ? 17.281 0.379 10.656 1 42.31 378 ARG A N 1
ATOM 3118 C CA . ARG A 1 378 ? 17.484 0.743 12.055 1 42.31 378 ARG A CA 1
ATOM 3119 C C . ARG A 1 378 ? 17.094 2.197 12.305 1 42.31 378 ARG A C 1
ATOM 3121 O O . ARG A 1 378 ? 16.828 2.586 13.445 1 42.31 378 ARG A O 1
ATOM 3128 N N . ALA A 1 379 ? 17.469 2.961 11.297 1 39.91 379 ALA A N 1
ATOM 3129 C CA . ALA A 1 379 ? 17.25 4.398 11.461 1 39.91 379 ALA A CA 1
ATOM 3130 C C . ALA A 1 379 ? 15.781 4.711 11.688 1 39.91 379 ALA A C 1
ATOM 3132 O O . ALA A 1 379 ? 15.438 5.781 12.195 1 39.91 379 ALA A O 1
ATOM 3133 N N . THR A 1 380 ? 14.844 3.877 11.219 1 40.12 380 THR A N 1
ATOM 3134 C CA . THR A 1 380 ? 13.422 4.199 11.352 1 40.12 380 THR A CA 1
ATOM 3135 C C . THR A 1 380 ? 12.906 3.818 12.734 1 40.12 380 THR A C 1
ATOM 3137 O O . THR A 1 380 ? 11.875 4.332 13.18 1 40.12 380 THR A O 1
ATOM 3140 N N . LEU A 1 381 ? 13.297 2.689 13.25 1 38.06 381 LEU A N 1
ATOM 3141 C CA . LEU A 1 381 ? 12.789 2.299 14.555 1 38.06 381 LEU A CA 1
ATOM 3142 C C . LEU A 1 381 ? 13.383 3.17 15.656 1 38.06 381 LEU A C 1
ATOM 3144 O O . LEU A 1 381 ? 12.852 3.232 16.766 1 38.06 381 LEU A O 1
ATOM 3148 N N . LEU A 1 382 ? 14.727 3.547 15.531 1 33.19 382 LEU A N 1
ATOM 3149 C CA . LEU A 1 382 ? 15.359 4.199 16.672 1 33.19 382 LEU A CA 1
ATOM 3150 C C . LEU A 1 382 ? 15.086 5.699 16.656 1 33.19 382 LEU A C 1
ATOM 3152 O O . LEU A 1 382 ? 15.367 6.398 17.641 1 33.19 382 LEU A O 1
ATOM 3156 N N . GLU A 1 383 ? 15 6.336 15.5 1 33.09 383 GLU A N 1
ATOM 3157 C CA . GLU A 1 383 ? 14.867 7.777 15.703 1 33.09 383 GLU A CA 1
ATOM 3158 C C . GLU A 1 383 ? 13.414 8.164 15.961 1 33.09 383 GLU A C 1
ATOM 3160 O O . GLU A 1 383 ? 12.5 7.602 15.344 1 33.09 383 GLU A O 1
ATOM 3165 N N . MET B 1 1 ? 10.68 -90.25 -7.789 1 28.69 1 MET B N 1
ATOM 3166 C CA . MET B 1 1 ? 11.422 -89.25 -7.023 1 28.69 1 MET B CA 1
ATOM 3167 C C . MET B 1 1 ? 11.547 -87.938 -7.797 1 28.69 1 MET B C 1
ATOM 3169 O O . MET B 1 1 ? 12.359 -87.875 -8.719 1 28.69 1 MET B O 1
ATOM 3173 N N . VAL B 1 2 ? 10.406 -87.312 -8.102 1 37.06 2 VAL B N 1
ATOM 3174 C CA . VAL B 1 2 ? 10.141 -86.125 -8.922 1 37.06 2 VAL B CA 1
ATOM 3175 C C . VAL B 1 2 ? 10.875 -84.875 -8.352 1 37.06 2 VAL B C 1
ATOM 3177 O O . VAL B 1 2 ? 10.656 -84.5 -7.199 1 37.06 2 VAL B O 1
ATOM 3180 N N . SER B 1 3 ? 12.156 -84.688 -8.75 1 31.77 3 SER B N 1
ATOM 3181 C CA . SER B 1 3 ? 13.133 -83.688 -8.328 1 31.77 3 SER B CA 1
ATOM 3182 C C . SER B 1 3 ? 12.562 -82.312 -8.477 1 31.77 3 SER B C 1
ATOM 3184 O O . SER B 1 3 ? 12.156 -81.875 -9.562 1 31.77 3 SER B O 1
ATOM 3186 N N . TYR B 1 4 ? 11.844 -81.812 -7.465 1 34.41 4 TYR B N 1
ATOM 3187 C CA . TYR B 1 4 ? 11.242 -80.5 -7.371 1 34.41 4 TYR B CA 1
ATOM 3188 C C . TYR B 1 4 ? 12.289 -79.438 -7.527 1 34.41 4 TYR B C 1
ATOM 3190 O O . TYR B 1 4 ? 13.18 -79.25 -6.68 1 34.41 4 TYR B O 1
ATOM 3198 N N . ALA B 1 5 ? 12.68 -79.125 -8.812 1 35.94 5 ALA B N 1
ATOM 3199 C CA . ALA B 1 5 ? 13.648 -78.062 -9.164 1 35.94 5 ALA B CA 1
ATOM 3200 C C . ALA B 1 5 ? 13.258 -76.688 -8.57 1 35.94 5 ALA B C 1
ATOM 3202 O O . ALA B 1 5 ? 12.211 -76.125 -8.922 1 35.94 5 ALA B O 1
ATOM 3203 N N . ARG B 1 6 ? 13.492 -76.5 -7.27 1 35.28 6 ARG B N 1
ATOM 3204 C CA . ARG B 1 6 ? 13.258 -75.25 -6.578 1 35.28 6 ARG B CA 1
ATOM 3205 C C . ARG B 1 6 ? 13.969 -74.062 -7.285 1 35.28 6 ARG B C 1
ATOM 3207 O O . ARG B 1 6 ? 15.195 -74.062 -7.414 1 35.28 6 ARG B O 1
ATOM 3214 N N . VAL B 1 7 ? 13.375 -73.5 -8.344 1 31.59 7 VAL B N 1
ATOM 3215 C CA . VAL B 1 7 ? 13.914 -72.312 -9.039 1 31.59 7 VAL B CA 1
ATOM 3216 C C . VAL B 1 7 ? 14.203 -71.25 -8.031 1 31.59 7 VAL B C 1
ATOM 3218 O O . VAL B 1 7 ? 13.297 -70.75 -7.348 1 31.59 7 VAL B O 1
ATOM 3221 N N . VAL B 1 8 ? 15.367 -71.25 -7.379 1 29.42 8 VAL B N 1
ATOM 3222 C CA . VAL B 1 8 ? 15.852 -70.188 -6.5 1 29.42 8 VAL B CA 1
ATOM 3223 C C . VAL B 1 8 ? 15.852 -68.875 -7.242 1 29.42 8 VAL B C 1
ATOM 3225 O O . VAL B 1 8 ? 16.547 -68.688 -8.25 1 29.42 8 VAL B O 1
ATOM 3228 N N . TYR B 1 9 ? 14.664 -68.188 -7.273 1 28.16 9 TYR B N 1
ATOM 3229 C CA . TYR B 1 9 ? 14.57 -66.875 -7.84 1 28.16 9 TYR B CA 1
ATOM 3230 C C . TYR B 1 9 ? 15.602 -65.938 -7.207 1 28.16 9 TYR B C 1
ATOM 3232 O O . TYR B 1 9 ? 15.555 -65.688 -6 1 28.16 9 TYR B O 1
ATOM 3240 N N . ALA B 1 10 ? 16.906 -65.938 -7.684 1 29.05 10 ALA B N 1
ATOM 3241 C CA . ALA B 1 10 ? 17.938 -65 -7.316 1 29.05 10 ALA B CA 1
ATOM 3242 C C . ALA B 1 10 ? 17.422 -63.562 -7.469 1 29.05 10 ALA B C 1
ATOM 3244 O O . ALA B 1 10 ? 17.203 -63.094 -8.586 1 29.05 10 ALA B O 1
ATOM 3245 N N . VAL B 1 11 ? 16.516 -63.094 -6.59 1 30.44 11 VAL B N 1
ATOM 3246 C CA . VAL B 1 11 ? 16.188 -61.688 -6.52 1 30.44 11 VAL B CA 1
ATOM 3247 C C . VAL B 1 11 ? 17.484 -60.875 -6.453 1 30.44 11 VAL B C 1
ATOM 3249 O O . VAL B 1 11 ? 18.219 -60.938 -5.469 1 30.44 11 VAL B O 1
ATOM 3252 N N . LEU B 1 12 ? 18.203 -60.812 -7.578 1 26.55 12 LEU B N 1
ATOM 3253 C CA . LEU B 1 12 ? 19.312 -59.875 -7.641 1 26.55 12 LEU B CA 1
ATOM 3254 C C . LEU B 1 12 ? 18.891 -58.5 -7.125 1 26.55 12 LEU B C 1
ATOM 3256 O O . LEU B 1 12 ? 18.062 -57.812 -7.734 1 26.55 12 LEU B O 1
ATOM 3260 N N . LEU B 1 13 ? 18.891 -58.312 -5.84 1 28.14 13 LEU B N 1
ATOM 3261 C CA . LEU B 1 13 ? 18.844 -57 -5.164 1 28.14 13 LEU B CA 1
ATOM 3262 C C . LEU B 1 13 ? 19.891 -56.062 -5.738 1 28.14 13 LEU B C 1
ATOM 3264 O O . LEU B 1 13 ? 21.078 -56.188 -5.457 1 28.14 13 LEU B O 1
ATOM 3268 N N . SER B 1 14 ? 19.75 -55.75 -7.051 1 27.2 14 SER B N 1
ATOM 3269 C CA . SER B 1 14 ? 20.625 -54.688 -7.512 1 27.2 14 SER B CA 1
ATOM 3270 C C . SER B 1 14 ? 20.688 -53.531 -6.5 1 27.2 14 SER B C 1
ATOM 3272 O O . SER B 1 14 ? 19.656 -52.969 -6.152 1 27.2 14 SER B O 1
ATOM 3274 N N . CYS B 1 15 ? 21.625 -53.594 -5.617 1 27.69 15 CYS B N 1
ATOM 3275 C CA . CYS B 1 15 ? 22.062 -52.5 -4.762 1 27.69 15 CYS B CA 1
ATOM 3276 C C . CYS B 1 15 ? 22.188 -51.219 -5.562 1 27.69 15 CYS B C 1
ATOM 3278 O O . CYS B 1 15 ? 23.109 -51.062 -6.371 1 27.69 15 CYS B O 1
ATOM 3280 N N . ILE B 1 16 ? 21.109 -50.594 -5.926 1 30.98 16 ILE B N 1
ATOM 3281 C CA . ILE B 1 16 ? 21.219 -49.188 -6.359 1 30.98 16 ILE B CA 1
ATOM 3282 C C . ILE B 1 16 ? 22.188 -48.438 -5.441 1 30.98 16 ILE B C 1
ATOM 3284 O O . ILE B 1 16 ? 21.922 -48.281 -4.246 1 30.98 16 ILE B O 1
ATOM 3288 N N . THR B 1 17 ? 23.5 -48.688 -5.66 1 29.66 17 THR B N 1
ATOM 3289 C CA . THR B 1 17 ? 24.469 -47.781 -5.031 1 29.66 17 THR B CA 1
ATOM 3290 C C . THR B 1 17 ? 23.938 -46.344 -5.023 1 29.66 17 THR B C 1
ATOM 3292 O O . THR B 1 17 ? 23.625 -45.781 -6.078 1 29.66 17 THR B O 1
ATOM 3295 N N . HIS B 1 18 ? 23.234 -46 -4.004 1 29.84 18 HIS B N 1
ATOM 3296 C CA . HIS B 1 18 ? 23.109 -44.594 -3.67 1 29.84 18 HIS B CA 1
ATOM 3297 C C . HIS B 1 18 ? 24.438 -43.875 -3.809 1 29.84 18 HIS B C 1
ATOM 3299 O O . HIS B 1 18 ? 25.375 -44.125 -3.055 1 29.84 18 HIS B O 1
ATOM 3305 N N . VAL B 1 19 ? 24.891 -43.656 -5.023 1 32.56 19 VAL B N 1
ATOM 3306 C CA . VAL B 1 19 ? 26 -42.719 -5.113 1 32.56 19 VAL B CA 1
ATOM 3307 C C . VAL B 1 19 ? 25.797 -41.594 -4.094 1 32.56 19 VAL B C 1
ATOM 3309 O O . VAL B 1 19 ? 24.812 -40.844 -4.16 1 32.56 19 VAL B O 1
ATOM 3312 N N . TYR B 1 20 ? 26.203 -41.875 -2.873 1 28.64 20 TYR B N 1
ATOM 3313 C CA . TYR B 1 20 ? 26.516 -40.781 -1.948 1 28.64 20 TYR B CA 1
ATOM 3314 C C . TYR B 1 20 ? 27.359 -39.719 -2.629 1 28.64 20 TYR B C 1
ATOM 3316 O O . TYR B 1 20 ? 28.531 -39.938 -2.92 1 28.64 20 TYR B O 1
ATOM 3324 N N . THR B 1 21 ? 26.875 -39.094 -3.67 1 31.36 21 THR B N 1
ATOM 3325 C CA . THR B 1 21 ? 27.656 -37.906 -4.012 1 31.36 21 THR B CA 1
ATOM 3326 C C . THR B 1 21 ? 28.219 -37.25 -2.756 1 31.36 21 THR B C 1
ATOM 3328 O O . THR B 1 21 ? 27.578 -37.281 -1.696 1 31.36 21 THR B O 1
ATOM 3331 N N . ASP B 1 22 ? 29.469 -37.156 -2.625 1 31.78 22 ASP B N 1
ATOM 3332 C CA . ASP B 1 22 ? 30.281 -36.344 -1.715 1 31.78 22 ASP B CA 1
ATOM 3333 C C . ASP B 1 22 ? 29.531 -35.094 -1.257 1 31.78 22 ASP B C 1
ATOM 3335 O O . ASP B 1 22 ? 28.641 -34.625 -1.966 1 31.78 22 ASP B O 1
ATOM 3339 N N . GLY B 1 23 ? 29.453 -34.844 0.055 1 34.53 23 GLY B N 1
ATOM 3340 C CA . GLY B 1 23 ? 29.016 -33.719 0.871 1 34.53 23 GLY B CA 1
ATOM 3341 C C . GLY B 1 23 ? 29.25 -32.375 0.213 1 34.53 23 GLY B C 1
ATOM 3342 O O . GLY B 1 23 ? 30.188 -31.656 0.565 1 34.53 23 GLY B O 1
ATOM 3343 N N . GLU B 1 24 ? 29.422 -32.281 -1.03 1 36.12 24 GLU B N 1
ATOM 3344 C CA . GLU B 1 24 ? 29.656 -31.031 -1.742 1 36.12 24 GLU B CA 1
ATOM 3345 C C . GLU B 1 24 ? 28.859 -29.891 -1.121 1 36.12 24 GLU B C 1
ATOM 3347 O O . GLU B 1 24 ? 27.844 -30.109 -0.475 1 36.12 24 GLU B O 1
ATOM 3352 N N . ASN B 1 25 ? 29.328 -28.547 -1.209 1 37.78 25 ASN B N 1
ATOM 3353 C CA . ASN B 1 25 ? 29.234 -27.172 -0.722 1 37.78 25 ASN B CA 1
ATOM 3354 C C . ASN B 1 25 ? 27.797 -26.672 -0.797 1 37.78 25 ASN B C 1
ATOM 3356 O O . ASN B 1 25 ? 27.328 -26.25 -1.862 1 37.78 25 ASN B O 1
ATOM 3360 N N . ILE B 1 26 ? 26.75 -27.141 -0.243 1 47.31 26 ILE B N 1
ATOM 3361 C CA . ILE B 1 26 ? 25.422 -26.75 0.193 1 47.31 26 ILE B CA 1
ATOM 3362 C C . ILE B 1 26 ? 25.312 -25.234 0.232 1 47.31 26 ILE B C 1
ATOM 3364 O O . ILE B 1 26 ? 24.219 -24.688 0.289 1 47.31 26 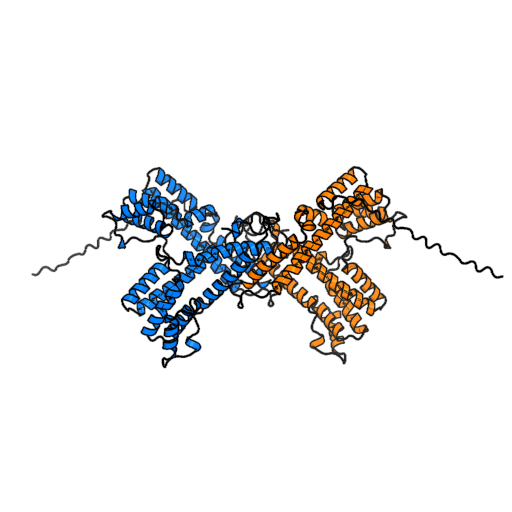ILE B O 1
ATOM 3368 N N . THR B 1 27 ? 26.5 -24.562 0.413 1 57.53 27 THR B N 1
ATOM 3369 C CA . THR B 1 27 ? 26.469 -23.141 0.69 1 57.53 27 THR B CA 1
ATOM 3370 C C . THR B 1 27 ? 26.391 -22.328 -0.606 1 57.53 27 THR B C 1
ATOM 3372 O O . THR B 1 27 ? 26.266 -21.109 -0.578 1 57.53 27 THR B O 1
ATOM 3375 N N . GLU B 1 28 ? 26.266 -23.203 -1.8 1 74.12 28 GLU B N 1
ATOM 3376 C CA . GLU B 1 28 ? 26.422 -22.406 -3.006 1 74.12 28 GLU B CA 1
ATOM 3377 C C . GLU B 1 28 ? 25.062 -21.938 -3.533 1 74.12 28 GLU B C 1
ATOM 3379 O O . GLU B 1 28 ? 24.062 -22.641 -3.396 1 74.12 28 GLU B O 1
ATOM 3384 N N . SER B 1 29 ? 25.047 -20.844 -4.113 1 85.06 29 SER B N 1
ATOM 3385 C CA . SER B 1 29 ? 23.844 -20.25 -4.707 1 85.06 29 SER B CA 1
ATOM 3386 C C . SER B 1 29 ? 23.516 -20.906 -6.047 1 85.06 29 SER B C 1
ATOM 3388 O O . SER B 1 29 ? 24.375 -21.547 -6.66 1 85.06 29 SER B O 1
ATOM 3390 N N . CYS B 1 30 ? 22.281 -20.969 -6.441 1 90.75 30 CYS B N 1
ATOM 3391 C CA . CYS B 1 30 ? 21.875 -21.5 -7.738 1 90.75 30 CYS B CA 1
ATOM 3392 C C . CYS B 1 30 ? 22.688 -20.859 -8.859 1 90.75 30 CYS B C 1
ATOM 3394 O O . CYS B 1 30 ? 23.062 -21.516 -9.828 1 90.75 30 CYS B O 1
ATOM 3396 N N . MET B 1 31 ? 23 -19.594 -8.727 1 90.88 31 MET B N 1
ATOM 3397 C CA . MET B 1 31 ? 23.797 -18.906 -9.75 1 90.88 31 MET B CA 1
ATOM 3398 C C . MET B 1 31 ? 25.219 -19.469 -9.812 1 90.88 31 MET B C 1
ATOM 3400 O O . MET B 1 31 ? 25.766 -19.641 -10.898 1 90.88 31 MET B O 1
ATOM 3404 N N . TYR B 1 32 ? 25.797 -19.672 -8.664 1 90.94 32 TYR B N 1
ATOM 3405 C CA . TYR B 1 32 ? 27.125 -20.281 -8.617 1 90.94 32 TYR B CA 1
ATOM 3406 C C . TYR B 1 32 ? 27.125 -21.625 -9.32 1 90.94 32 TYR B C 1
ATOM 3408 O O . TYR B 1 32 ? 28.016 -21.906 -10.133 1 90.94 32 TYR B O 1
ATOM 3416 N N . LEU B 1 33 ? 26.172 -22.422 -9.023 1 94.25 33 LEU B N 1
ATOM 3417 C CA . LEU B 1 33 ? 26.062 -23.75 -9.633 1 94.25 33 LEU B CA 1
ATOM 3418 C C . LEU B 1 33 ? 25.844 -23.641 -11.133 1 94.25 33 LEU B C 1
ATOM 3420 O O . LEU B 1 33 ? 26.375 -24.438 -11.906 1 94.25 33 LEU B O 1
ATOM 3424 N N . TYR B 1 34 ? 25.047 -22.734 -11.555 1 96.25 34 TYR B N 1
ATOM 3425 C CA . TYR B 1 34 ? 24.828 -22.469 -12.977 1 96.25 34 TYR B CA 1
ATOM 3426 C C . TYR B 1 34 ? 26.141 -22.141 -13.68 1 96.25 34 TYR B C 1
ATOM 3428 O O . TYR B 1 34 ? 26.453 -22.703 -14.734 1 96.25 34 TYR B O 1
ATOM 3436 N N . GLU B 1 35 ? 26.875 -21.25 -13.086 1 96.06 35 GLU B N 1
ATOM 3437 C CA . GLU B 1 35 ? 28.141 -20.844 -13.672 1 96.06 35 GLU B CA 1
ATOM 3438 C C . GLU B 1 35 ? 29.125 -22.016 -13.758 1 96.06 35 GLU B C 1
ATOM 3440 O O . GLU B 1 35 ? 29.828 -22.156 -14.758 1 96.06 35 GLU B O 1
ATOM 3445 N N . LYS B 1 36 ? 29.156 -22.766 -12.773 1 97.25 36 LYS B N 1
ATOM 3446 C CA . LYS B 1 36 ? 30 -23.953 -12.797 1 97.25 36 LYS B CA 1
ATOM 3447 C C . LYS B 1 36 ? 29.547 -24.938 -13.867 1 97.25 36 LYS B C 1
ATOM 3449 O O . LYS B 1 36 ? 30.375 -25.641 -14.469 1 97.25 36 LYS B O 1
ATOM 3454 N N . GLY B 1 37 ? 28.219 -25.031 -14.047 1 98.06 37 GLY B N 1
ATOM 3455 C CA . GLY B 1 37 ? 27.688 -25.844 -15.133 1 98.06 37 GLY B CA 1
ATOM 3456 C C . GLY B 1 37 ? 28.156 -25.375 -16.5 1 98.06 37 GLY B C 1
ATOM 3457 O O . GLY B 1 37 ? 28.562 -26.188 -17.328 1 98.06 37 GLY B O 1
ATOM 3458 N N . VAL B 1 38 ? 28.156 -24.109 -16.688 1 98.12 38 VAL B N 1
ATOM 3459 C CA . VAL B 1 38 ? 28.594 -23.531 -17.953 1 98.12 38 VAL B CA 1
ATOM 3460 C C . VAL B 1 38 ? 30.078 -23.812 -18.156 1 98.12 38 VAL B C 1
ATOM 3462 O O . VAL B 1 38 ? 30.516 -24.188 -19.25 1 98.12 38 VAL B O 1
ATOM 3465 N N . GLU B 1 39 ? 30.828 -23.625 -17.125 1 98.12 39 GLU B N 1
ATOM 3466 C CA . GLU B 1 39 ? 32.25 -23.906 -17.188 1 98.12 39 GLU B CA 1
ATOM 3467 C C . GLU B 1 39 ? 32.531 -25.359 -17.562 1 98.12 39 GLU B C 1
ATOM 3469 O O . GLU B 1 39 ? 33.344 -25.641 -18.422 1 98.12 39 GLU B O 1
ATOM 3474 N N . ALA B 1 40 ? 31.828 -26.203 -16.906 1 98.5 40 ALA B N 1
ATOM 3475 C CA . ALA B 1 40 ? 31.984 -27.625 -17.203 1 98.5 40 ALA B CA 1
ATOM 3476 C C . ALA B 1 40 ? 31.609 -27.938 -18.641 1 98.5 40 ALA B C 1
ATOM 3478 O O . ALA B 1 40 ? 32.25 -28.75 -19.297 1 98.5 40 ALA B O 1
ATOM 3479 N N . TYR B 1 41 ? 30.594 -27.391 -19.094 1 98.19 41 TYR B N 1
ATOM 3480 C CA . TYR B 1 41 ? 30.156 -27.547 -20.484 1 98.19 41 TYR B CA 1
ATOM 3481 C C . TYR B 1 41 ? 31.25 -27.109 -21.453 1 98.19 41 TYR B C 1
ATOM 3483 O O . TYR B 1 41 ? 31.562 -27.828 -22.406 1 98.19 41 TYR B O 1
ATOM 3491 N N . LEU B 1 42 ? 31.828 -25.969 -21.203 1 97.81 42 LEU B N 1
ATOM 3492 C CA . LEU B 1 42 ? 32.844 -25.406 -22.078 1 97.81 42 LEU B CA 1
ATOM 3493 C C . LEU B 1 42 ? 34.125 -26.25 -22.031 1 97.81 42 LEU B C 1
ATOM 3495 O O . LEU B 1 42 ? 34.844 -26.312 -23.016 1 97.81 42 LEU B O 1
ATOM 3499 N N . ASP B 1 43 ? 34.312 -26.984 -20.984 1 97.75 43 ASP B N 1
ATOM 3500 C CA . ASP B 1 43 ? 35.5 -27.812 -20.797 1 97.75 43 ASP B CA 1
ATOM 3501 C C . ASP B 1 43 ? 35.25 -29.25 -21.234 1 97.75 43 ASP B C 1
ATOM 3503 O O . ASP B 1 43 ? 36.094 -30.125 -21.031 1 97.75 43 ASP B O 1
ATOM 3507 N N . ASN B 1 44 ? 34.125 -29.516 -21.703 1 97.44 44 ASN B N 1
ATOM 3508 C CA . ASN B 1 44 ? 33.719 -30.844 -22.156 1 97.44 44 ASN B CA 1
ATOM 3509 C C . ASN B 1 44 ? 33.688 -31.844 -21 1 97.44 44 ASN B C 1
ATOM 3511 O O . ASN B 1 44 ? 33.969 -33.031 -21.188 1 97.44 44 ASN B O 1
ATOM 3515 N N . ARG B 1 45 ? 33.469 -31.391 -19.828 1 97.44 45 ARG B N 1
ATOM 3516 C CA . ARG B 1 45 ? 33.219 -32.25 -18.672 1 97.44 45 ARG B CA 1
ATOM 3517 C C . ARG B 1 45 ? 31.734 -32.469 -18.438 1 97.44 45 ARG B C 1
ATOM 3519 O O . ARG B 1 45 ? 31.156 -31.875 -17.516 1 97.44 45 ARG B O 1
ATOM 3526 N N . PHE B 1 46 ? 31.172 -33.281 -19.172 1 97.88 46 PHE B N 1
ATOM 3527 C CA . PHE B 1 46 ? 29.734 -33.312 -19.328 1 97.88 46 PHE B CA 1
ATOM 3528 C C . PHE B 1 46 ? 29.078 -33.969 -18.109 1 97.88 46 PHE B C 1
ATOM 3530 O O . PHE B 1 46 ? 27.953 -33.625 -17.75 1 97.88 46 PHE B O 1
ATOM 3537 N N . ASP B 1 47 ? 29.781 -34.844 -17.406 1 97.62 47 ASP B N 1
ATOM 3538 C CA . ASP B 1 47 ? 29.266 -35.375 -16.156 1 97.62 47 ASP B CA 1
ATOM 3539 C C . ASP B 1 47 ? 29.094 -34.281 -15.117 1 97.62 47 ASP B C 1
ATOM 3541 O O . ASP B 1 47 ? 28.047 -34.156 -14.477 1 97.62 47 ASP B O 1
ATOM 3545 N N . ALA B 1 48 ? 30.125 -33.531 -15.039 1 97.69 48 ALA B N 1
ATOM 3546 C CA . ALA B 1 48 ? 30.062 -32.406 -14.109 1 97.69 48 ALA B CA 1
ATOM 3547 C C . ALA B 1 48 ? 29.031 -31.375 -14.555 1 97.69 48 ALA B C 1
ATOM 3549 O O . ALA B 1 48 ? 28.359 -30.766 -13.719 1 97.69 48 ALA B O 1
ATOM 3550 N N . CYS B 1 49 ? 28.922 -31.156 -15.828 1 98.31 49 CYS B N 1
ATOM 3551 C CA . CYS B 1 49 ? 27.922 -30.281 -16.406 1 98.31 49 CYS B CA 1
ATOM 3552 C C . CYS B 1 49 ? 26.516 -30.656 -15.953 1 98.31 49 CYS B C 1
ATOM 3554 O O . CYS B 1 49 ? 25.766 -29.812 -15.453 1 98.31 49 CYS B O 1
ATOM 3556 N N . ILE B 1 50 ? 26.203 -31.922 -16.016 1 98.56 50 ILE B N 1
ATOM 3557 C CA . ILE B 1 50 ? 24.906 -32.438 -15.648 1 98.56 50 ILE B CA 1
ATOM 3558 C C . ILE B 1 50 ? 24.656 -32.219 -14.156 1 98.56 50 ILE B C 1
ATOM 3560 O O . ILE B 1 50 ? 23.625 -31.656 -13.773 1 98.56 50 ILE B O 1
ATOM 3564 N N . VAL B 1 51 ? 25.609 -32.5 -13.367 1 98.06 51 VAL B N 1
ATOM 3565 C CA . VAL B 1 51 ? 25.469 -32.406 -11.914 1 98.06 51 VAL B CA 1
ATOM 3566 C C . VAL B 1 51 ? 25.234 -30.953 -11.516 1 98.06 51 VAL B C 1
ATOM 3568 O O . VAL B 1 51 ? 24.344 -30.656 -10.719 1 98.06 51 VAL B O 1
ATOM 3571 N N . HIS B 1 52 ? 25.969 -30.062 -12.125 1 97.56 52 HIS B N 1
ATOM 3572 C CA . HIS B 1 52 ? 25.891 -28.656 -11.75 1 97.56 52 HIS B CA 1
ATOM 3573 C C . HIS B 1 52 ? 24.562 -28.031 -12.211 1 97.56 52 HIS B C 1
ATOM 3575 O O . HIS B 1 52 ? 23.906 -27.328 -11.453 1 97.56 52 HIS B O 1
ATOM 3581 N N . PHE B 1 53 ? 24.172 -28.344 -13.391 1 98.06 53 PHE B N 1
ATOM 3582 C CA . PHE B 1 53 ? 22.938 -27.75 -13.898 1 98.06 53 PHE B CA 1
ATOM 3583 C C . PHE B 1 53 ? 21.734 -28.328 -13.164 1 98.06 53 PHE B C 1
ATOM 3585 O O . PHE B 1 53 ? 20.797 -27.594 -12.82 1 98.06 53 PHE B O 1
ATOM 3592 N N . GLU B 1 54 ? 21.703 -29.641 -12.93 1 97.81 54 GLU B N 1
ATOM 3593 C CA . GLU B 1 54 ? 20.578 -30.25 -12.211 1 97.81 54 GLU B CA 1
ATOM 3594 C C . GLU B 1 54 ? 20.469 -29.672 -10.805 1 97.81 54 GLU B C 1
ATOM 3596 O O . GLU B 1 54 ? 19.359 -29.375 -10.336 1 97.81 54 GLU B O 1
ATOM 3601 N N . ASN B 1 55 ? 21.594 -29.5 -10.203 1 95.75 55 ASN B N 1
ATOM 3602 C CA . ASN B 1 55 ? 21.594 -28.938 -8.859 1 95.75 55 ASN B CA 1
ATOM 3603 C C . ASN B 1 55 ? 21.172 -27.469 -8.875 1 95.75 55 ASN B C 1
ATOM 3605 O O . ASN B 1 55 ? 20.5 -27 -7.961 1 95.75 55 ASN B O 1
ATOM 3609 N N . ALA B 1 56 ? 21.594 -26.719 -9.859 1 95 56 ALA B N 1
ATOM 3610 C CA . ALA B 1 56 ? 21.203 -25.312 -9.984 1 95 56 ALA B CA 1
ATOM 3611 C C . ALA B 1 56 ? 19.703 -25.172 -10.141 1 95 56 ALA B C 1
ATOM 3613 O O . ALA B 1 56 ? 19.078 -24.344 -9.477 1 95 56 ALA B O 1
ATOM 3614 N N . ILE B 1 57 ? 19.156 -26.031 -10.953 1 96.56 57 ILE B N 1
ATOM 3615 C CA . ILE B 1 57 ? 17.719 -26 -11.219 1 96.56 57 ILE B CA 1
ATOM 3616 C C . ILE B 1 57 ? 16.953 -26.375 -9.953 1 96.56 57 ILE B C 1
ATOM 3618 O O . ILE B 1 57 ? 15.977 -25.703 -9.602 1 96.56 57 ILE B O 1
ATOM 3622 N N . GLN B 1 58 ? 17.422 -27.375 -9.312 1 94.69 58 GLN B N 1
ATOM 3623 C CA . GLN B 1 58 ? 16.75 -27.828 -8.094 1 94.69 58 GLN B CA 1
ATOM 3624 C C . GLN B 1 58 ? 16.812 -26.766 -7.004 1 94.69 58 GLN B C 1
ATOM 3626 O O . GLN B 1 58 ? 15.828 -26.531 -6.301 1 94.69 58 GLN B O 1
ATOM 3631 N N . LYS B 1 59 ? 17.938 -26.188 -6.902 1 92 59 LYS B N 1
ATOM 3632 C CA . LYS B 1 59 ? 18.109 -25.156 -5.887 1 92 59 LYS B CA 1
ATOM 3633 C C . LYS B 1 59 ? 17.188 -23.969 -6.152 1 92 59 LYS B C 1
ATOM 3635 O O . LYS B 1 59 ? 16.609 -23.406 -5.219 1 92 59 LYS B O 1
ATOM 3640 N N . TYR B 1 60 ? 17.094 -23.578 -7.352 1 93.62 60 TYR B N 1
ATOM 3641 C CA . TYR B 1 60 ? 16.188 -22.484 -7.691 1 93.62 60 TYR B CA 1
ATOM 3642 C C . TYR B 1 60 ? 14.734 -22.875 -7.445 1 93.62 60 TYR B C 1
ATOM 3644 O O . TYR B 1 60 ? 13.945 -22.062 -6.949 1 93.62 60 TYR B O 1
ATOM 3652 N N . ARG B 1 61 ? 14.414 -24.062 -7.773 1 93.5 61 ARG B N 1
ATOM 3653 C CA . ARG B 1 61 ? 13.055 -24.562 -7.543 1 93.5 61 ARG B CA 1
ATOM 3654 C C . ARG B 1 61 ? 12.695 -24.5 -6.062 1 93.5 61 ARG B C 1
ATOM 3656 O O . ARG B 1 61 ? 11.586 -24.094 -5.703 1 93.5 61 ARG B O 1
ATOM 3663 N N . ASP B 1 62 ? 13.602 -24.891 -5.258 1 91.81 62 ASP B N 1
ATOM 3664 C CA . ASP B 1 62 ? 13.375 -24.875 -3.814 1 91.81 62 ASP B CA 1
ATOM 3665 C C . ASP B 1 62 ? 13.211 -23.438 -3.301 1 91.81 62 ASP B C 1
ATOM 3667 O O . ASP B 1 62 ? 12.336 -23.172 -2.473 1 91.81 62 ASP B O 1
ATOM 3671 N N . TYR B 1 63 ? 14.055 -22.609 -3.775 1 91.69 63 TYR B N 1
ATOM 3672 C CA . TYR B 1 63 ? 13.984 -21.203 -3.404 1 91.69 63 TYR B CA 1
ATOM 3673 C C . TYR B 1 63 ? 12.633 -20.609 -3.789 1 91.69 63 TYR B C 1
ATOM 3675 O O . TYR B 1 63 ? 11.977 -19.969 -2.967 1 91.69 63 TYR B O 1
ATOM 3683 N N . ARG B 1 64 ? 12.289 -20.812 -4.984 1 93.38 64 ARG B N 1
ATOM 3684 C CA . ARG B 1 64 ? 11.047 -20.266 -5.527 1 93.38 64 ARG B CA 1
ATOM 3685 C C . ARG B 1 64 ? 9.836 -20.766 -4.75 1 93.38 64 ARG B C 1
ATOM 3687 O O . ARG B 1 64 ? 8.945 -20 -4.406 1 93.38 64 ARG B O 1
ATOM 3694 N N . LYS B 1 65 ? 9.797 -22.016 -4.484 1 93.88 65 LYS B N 1
ATOM 3695 C CA . LYS B 1 65 ? 8.688 -22.625 -3.756 1 93.88 65 LYS B CA 1
ATOM 3696 C C . LYS B 1 65 ? 8.586 -22.062 -2.342 1 93.88 65 LYS B C 1
ATOM 3698 O O . LYS B 1 65 ? 7.484 -21.781 -1.862 1 93.88 65 LYS B O 1
ATOM 3703 N N . ARG B 1 66 ? 9.688 -21.953 -1.727 1 93.31 66 ARG B N 1
ATOM 3704 C CA . ARG B 1 66 ? 9.703 -21.422 -0.369 1 93.31 66 ARG B CA 1
ATOM 3705 C C . ARG B 1 66 ? 9.242 -19.969 -0.35 1 93.31 66 ARG B C 1
ATOM 3707 O O . ARG B 1 66 ? 8.469 -19.562 0.522 1 93.31 66 ARG B O 1
ATOM 3714 N N . LEU B 1 67 ? 9.75 -19.203 -1.281 1 93.94 67 LEU B N 1
ATOM 3715 C CA . LEU B 1 67 ? 9.359 -17.797 -1.391 1 93.94 67 LEU B CA 1
ATOM 3716 C C . LEU B 1 67 ? 7.855 -17.672 -1.584 1 93.94 67 LEU B C 1
ATOM 3718 O O . LEU B 1 67 ? 7.207 -16.875 -0.894 1 93.94 67 LEU B O 1
ATOM 3722 N N . GLN B 1 68 ? 7.305 -18.422 -2.502 1 96.69 68 GLN B N 1
ATOM 3723 C CA . GLN B 1 68 ? 5.871 -18.406 -2.777 1 96.69 68 GLN B CA 1
ATOM 3724 C C . GLN B 1 68 ? 5.07 -18.812 -1.541 1 96.69 68 GLN B C 1
ATOM 3726 O O . GLN B 1 68 ? 4.078 -18.156 -1.202 1 96.69 68 GLN B O 1
ATOM 3731 N N . ASN B 1 69 ? 5.523 -19.797 -0.875 1 96.56 69 ASN B N 1
ATOM 3732 C CA . ASN B 1 69 ? 4.82 -20.297 0.302 1 96.56 69 ASN B CA 1
ATOM 3733 C C . ASN B 1 69 ? 4.828 -19.266 1.434 1 96.56 69 ASN B C 1
ATOM 3735 O O . ASN B 1 69 ? 3.83 -19.125 2.143 1 96.56 69 ASN B O 1
ATOM 3739 N N . CYS B 1 70 ? 5.977 -18.641 1.646 1 96.62 70 CYS B N 1
ATOM 3740 C CA . CYS B 1 70 ? 6.039 -17.594 2.666 1 96.62 70 CYS B CA 1
ATOM 3741 C C . CYS B 1 70 ? 5.039 -16.484 2.377 1 96.62 70 CYS B C 1
ATOM 3743 O O . CYS B 1 70 ? 4.312 -16.047 3.273 1 96.62 70 CYS B O 1
ATOM 3745 N N . ARG B 1 71 ? 4.953 -16.047 1.144 1 97.62 71 ARG B N 1
ATOM 3746 C CA . ARG B 1 71 ? 4.059 -14.961 0.762 1 97.62 71 ARG B CA 1
ATOM 3747 C C . ARG B 1 71 ? 2.6 -15.367 0.923 1 97.62 71 ARG B C 1
ATOM 3749 O O . ARG B 1 71 ? 1.787 -14.602 1.443 1 97.62 71 ARG B O 1
ATOM 3756 N N . ILE B 1 72 ? 2.271 -16.609 0.519 1 98.38 72 ILE B N 1
ATOM 3757 C CA . ILE B 1 72 ? 0.898 -17.094 0.568 1 98.38 72 ILE B CA 1
ATOM 3758 C C . ILE B 1 72 ? 0.475 -17.312 2.02 1 98.38 72 ILE B C 1
ATOM 3760 O O . ILE B 1 72 ? -0.571 -16.812 2.445 1 98.38 72 ILE B O 1
ATOM 3764 N N . MET B 1 73 ? 1.295 -17.984 2.768 1 97.94 73 MET B N 1
ATOM 3765 C CA . MET B 1 73 ? 0.975 -18.312 4.152 1 97.94 73 MET B CA 1
ATOM 3766 C C . MET B 1 73 ? 0.864 -17.047 5 1 97.94 73 MET B C 1
ATOM 3768 O O . MET B 1 73 ? -0.045 -16.922 5.824 1 97.94 73 MET B O 1
ATOM 3772 N N . CYS B 1 74 ? 1.753 -16.125 4.84 1 98.38 74 CYS B N 1
ATOM 3773 C CA . CYS B 1 74 ? 1.784 -14.922 5.668 1 98.38 74 CYS B CA 1
ATOM 3774 C C . CYS B 1 74 ? 0.615 -14 5.34 1 98.38 74 CYS B C 1
ATOM 3776 O O . CYS B 1 74 ? 0.088 -13.32 6.223 1 98.38 74 CYS B O 1
ATOM 3778 N N . LYS B 1 75 ? 0.234 -13.93 4.082 1 98.19 75 LYS B N 1
ATOM 3779 C CA . LYS B 1 75 ? -0.977 -13.188 3.732 1 98.19 75 LYS B CA 1
ATOM 3780 C C . LYS B 1 75 ? -2.197 -13.766 4.449 1 98.19 75 LYS B C 1
ATOM 3782 O O . LYS B 1 75 ? -2.998 -13.016 5.016 1 98.19 75 LYS B O 1
ATOM 3787 N N . GLU B 1 76 ? -2.293 -15.078 4.383 1 97.75 76 GLU B N 1
ATOM 3788 C CA . GLU B 1 76 ? -3.422 -15.742 5.023 1 97.75 76 GLU B CA 1
ATOM 3789 C C . GLU B 1 76 ? -3.414 -15.508 6.531 1 97.75 76 GLU B C 1
ATOM 3791 O O . GLU B 1 76 ? -4.461 -15.242 7.129 1 97.75 76 GLU B O 1
ATOM 3796 N N . GLU B 1 77 ? -2.254 -15.586 7.113 1 97.75 77 GLU B N 1
ATOM 3797 C CA . GLU B 1 77 ? -2.129 -15.375 8.547 1 97.75 77 GLU B CA 1
ATOM 3798 C C . GLU B 1 77 ? -2.539 -13.961 8.938 1 97.75 77 GLU B C 1
ATOM 3800 O O . GLU B 1 77 ? -3.227 -13.758 9.938 1 97.75 77 GLU B O 1
ATOM 3805 N N . ALA B 1 78 ? -2.109 -13.016 8.203 1 98 78 ALA B N 1
ATOM 3806 C CA . ALA B 1 78 ? -2.457 -11.625 8.469 1 98 78 ALA B CA 1
ATOM 3807 C C . ALA B 1 78 ? -3.959 -11.398 8.328 1 98 78 ALA B C 1
ATOM 3809 O O . ALA B 1 78 ? -4.562 -10.68 9.125 1 98 78 ALA B O 1
ATOM 3810 N N . ASP B 1 79 ? -4.57 -11.984 7.316 1 96.62 79 ASP B N 1
ATOM 3811 C CA . ASP B 1 79 ? -6 -11.836 7.059 1 96.62 79 ASP B CA 1
ATOM 3812 C C . ASP B 1 79 ? -6.828 -12.414 8.203 1 96.62 79 ASP B C 1
ATOM 3814 O O . ASP B 1 79 ? -7.914 -11.914 8.5 1 96.62 79 ASP B O 1
ATOM 3818 N N . LEU B 1 80 ? -6.312 -13.438 8.797 1 96.81 80 LEU B N 1
ATOM 3819 C CA . LEU B 1 80 ? -7.059 -14.133 9.836 1 96.81 80 LEU B CA 1
ATOM 3820 C C . LEU B 1 80 ? -6.723 -13.578 11.211 1 96.81 80 LEU B C 1
ATOM 3822 O O . LEU B 1 80 ? -7.367 -13.93 12.203 1 96.81 80 LEU B O 1
ATOM 3826 N N . SER B 1 81 ? -5.773 -12.688 11.273 1 97.19 81 SER B N 1
ATOM 3827 C CA . SER B 1 81 ? -5.34 -12.164 12.562 1 97.19 81 SER B CA 1
ATOM 3828 C C . SER B 1 81 ? -6.398 -11.25 13.18 1 97.19 81 SER B C 1
ATOM 3830 O O . SER B 1 81 ? -7.16 -10.609 12.461 1 97.19 81 SER B O 1
ATOM 3832 N N . GLU B 1 82 ? -6.387 -11.211 14.461 1 97.38 82 GLU B N 1
ATOM 3833 C CA . GLU B 1 82 ? -7.293 -10.32 15.18 1 97.38 82 GLU B CA 1
ATOM 3834 C C . GLU B 1 82 ? -6.867 -8.859 15.039 1 97.38 82 GLU B C 1
ATOM 3836 O O . GLU B 1 82 ? -5.703 -8.523 15.266 1 97.38 82 GLU B O 1
ATOM 3841 N N . PRO B 1 83 ? -7.812 -8.039 14.711 1 98 83 PRO B N 1
ATOM 3842 C CA . PRO B 1 83 ? -7.469 -6.621 14.602 1 98 83 PRO B CA 1
ATOM 3843 C C . PRO B 1 83 ? -7.043 -6.008 15.93 1 98 83 PRO B C 1
ATOM 3845 O O . PRO B 1 83 ? -7.559 -6.391 16.984 1 98 83 PRO B O 1
ATOM 3848 N N . LEU B 1 84 ? -6.188 -5.066 15.828 1 98.12 84 LEU B N 1
ATOM 3849 C CA . LEU B 1 84 ? -5.691 -4.371 17 1 98.12 84 LEU B CA 1
ATOM 3850 C C . LEU B 1 84 ? -6.727 -3.381 17.531 1 98.12 84 LEU B C 1
ATOM 3852 O O . LEU B 1 84 ? -6.602 -2.879 18.656 1 98.12 84 LEU B O 1
ATOM 3856 N N . TYR B 1 85 ? -7.699 -3.055 16.766 1 97.5 85 TYR B N 1
ATOM 3857 C CA . TYR B 1 85 ? -8.789 -2.137 17.094 1 97.5 85 TYR B CA 1
ATOM 3858 C C . TYR B 1 85 ? -10.086 -2.566 16.422 1 97.5 85 TYR B C 1
ATOM 3860 O O . TYR B 1 85 ? -10.07 -3.061 15.281 1 97.5 85 TYR B O 1
ATOM 3868 N N . PRO B 1 86 ? -11.203 -2.371 17 1 95.5 86 PRO B N 1
ATOM 3869 C CA . PRO B 1 86 ? -12.453 -2.977 16.547 1 95.5 86 PRO B CA 1
ATOM 3870 C C . PRO B 1 86 ? -13.031 -2.281 15.305 1 95.5 86 PRO B C 1
ATOM 3872 O O . PRO B 1 86 ? -13.789 -2.887 14.547 1 95.5 86 PRO B O 1
ATOM 3875 N N . VAL B 1 87 ? -12.75 -1.023 15.148 1 95.38 87 VAL B N 1
ATOM 3876 C CA . VAL B 1 87 ? -13.336 -0.281 14.039 1 95.38 87 VAL B CA 1
ATOM 3877 C C . VAL B 1 87 ? -12.25 0.107 13.039 1 95.38 87 VAL B C 1
ATOM 3879 O O . VAL B 1 87 ? -11.195 0.626 13.43 1 95.38 87 VAL B O 1
ATOM 3882 N N . ASP B 1 88 ? -12.555 -0.214 11.734 1 94.88 88 ASP B N 1
ATOM 3883 C CA . ASP B 1 88 ? -11.625 0.232 10.703 1 94.88 88 ASP B CA 1
ATOM 3884 C C . ASP B 1 88 ? -11.805 1.72 10.406 1 94.88 88 ASP B C 1
ATOM 3886 O O . ASP B 1 88 ? -12.93 2.189 10.211 1 94.88 88 ASP B O 1
ATOM 3890 N N . ILE B 1 89 ? -10.711 2.477 10.492 1 96.19 89 ILE B N 1
ATOM 3891 C CA . ILE B 1 89 ? -10.711 3.916 10.258 1 96.19 89 ILE B CA 1
ATOM 3892 C C . ILE B 1 89 ? -9.547 4.293 9.344 1 96.19 89 ILE B C 1
ATOM 3894 O O . ILE B 1 89 ? -8.398 3.943 9.617 1 96.19 89 ILE B O 1
ATOM 3898 N N . ASP B 1 90 ? -9.844 4.984 8.266 1 95.56 90 ASP B N 1
ATOM 3899 C CA . ASP B 1 90 ? -8.836 5.512 7.352 1 95.56 90 ASP B CA 1
ATOM 3900 C C . ASP B 1 90 ? -7.938 4.395 6.82 1 95.56 90 ASP B C 1
ATOM 3902 O O . ASP B 1 90 ? -6.715 4.559 6.75 1 95.56 90 ASP B O 1
ATOM 3906 N N . ASP B 1 91 ? -8.477 3.191 6.586 1 96.94 91 ASP B N 1
ATOM 3907 C CA . ASP B 1 91 ? -7.809 2.045 5.984 1 96.94 91 ASP B CA 1
ATOM 3908 C C . ASP B 1 91 ? -6.734 1.482 6.914 1 96.94 91 ASP B C 1
ATOM 3910 O O . ASP B 1 91 ? -5.805 0.81 6.461 1 96.94 91 ASP B O 1
ATOM 3914 N N . LEU B 1 92 ? -6.836 1.742 8.195 1 98.5 92 LEU B N 1
ATOM 3915 C CA . LEU B 1 92 ? -5.812 1.304 9.133 1 98.5 92 LEU B CA 1
ATOM 3916 C C . LEU B 1 92 ? -5.816 -0.215 9.273 1 98.5 92 LEU B C 1
ATOM 3918 O O . LEU B 1 92 ? -4.781 -0.819 9.562 1 98.5 92 LEU B O 1
ATOM 3922 N N . LEU B 1 93 ? -6.977 -0.836 9.023 1 98.19 93 LEU B N 1
ATOM 3923 C CA . LEU B 1 93 ? -7.012 -2.295 9.078 1 98.19 93 LEU B CA 1
ATOM 3924 C C . LEU B 1 93 ? -6.141 -2.895 7.977 1 98.19 93 LEU B C 1
ATOM 3926 O O . LEU B 1 93 ? -5.43 -3.875 8.211 1 98.19 93 LEU B O 1
ATOM 3930 N N . PHE B 1 94 ? -6.246 -2.346 6.762 1 98.25 94 PHE B N 1
ATOM 3931 C CA . PHE B 1 94 ? -5.387 -2.801 5.676 1 98.25 94 PHE B CA 1
ATOM 3932 C C . PHE B 1 94 ? -3.918 -2.668 6.055 1 98.25 94 PHE B C 1
ATOM 3934 O O . PHE B 1 94 ? -3.133 -3.596 5.848 1 98.25 94 PHE B O 1
ATOM 3941 N N . PHE B 1 95 ? -3.555 -1.506 6.594 1 98.75 95 PHE B N 1
ATOM 3942 C CA . PHE B 1 95 ? -2.152 -1.231 6.891 1 98.75 95 PHE B CA 1
ATOM 3943 C C . PHE B 1 95 ? -1.665 -2.094 8.047 1 98.75 95 PHE B C 1
ATOM 3945 O O . PHE B 1 95 ? -0.516 -2.537 8.055 1 98.75 95 PHE B O 1
ATOM 3952 N N . GLU B 1 96 ? -2.521 -2.33 9.016 1 98.69 96 GLU B N 1
ATOM 3953 C CA . GLU B 1 96 ? -2.195 -3.256 10.094 1 98.69 96 GLU B CA 1
ATOM 3954 C C . GLU B 1 96 ? -1.874 -4.645 9.555 1 98.69 96 GLU B C 1
ATOM 3956 O O . GLU B 1 96 ? -0.883 -5.258 9.953 1 98.69 96 GLU B O 1
ATOM 3961 N N . LYS B 1 97 ? -2.711 -5.098 8.672 1 98.56 97 LYS B N 1
ATOM 3962 C CA . LYS B 1 97 ? -2.5 -6.41 8.07 1 98.56 97 LYS B CA 1
ATOM 3963 C C . LYS B 1 97 ? -1.195 -6.449 7.277 1 98.56 97 LYS B C 1
ATOM 3965 O O . LYS B 1 97 ? -0.491 -7.461 7.281 1 98.56 97 LYS B O 1
ATOM 3970 N N . ALA B 1 98 ? -0.915 -5.371 6.57 1 98.62 98 ALA B N 1
ATOM 3971 C CA . ALA B 1 98 ? 0.347 -5.289 5.84 1 98.62 98 ALA B CA 1
ATOM 3972 C C . ALA B 1 98 ? 1.539 -5.391 6.785 1 98.62 98 ALA B C 1
ATOM 3974 O O . ALA B 1 98 ? 2.531 -6.055 6.477 1 98.62 98 ALA B O 1
ATOM 3975 N N . VAL B 1 99 ? 1.432 -4.711 7.926 1 98.62 99 VAL B N 1
ATOM 3976 C CA . VAL B 1 99 ? 2.49 -4.727 8.93 1 98.62 99 VAL B CA 1
ATOM 3977 C C . VAL B 1 99 ? 2.654 -6.141 9.484 1 98.62 99 VAL B C 1
ATOM 3979 O O . VAL B 1 99 ? 3.773 -6.652 9.57 1 98.62 99 VAL B O 1
ATOM 3982 N N . LYS B 1 100 ? 1.575 -6.801 9.805 1 98.62 100 LYS B N 1
ATOM 3983 C CA . LYS B 1 100 ? 1.61 -8.164 10.328 1 98.62 100 LYS B CA 1
ATOM 3984 C C . LYS B 1 100 ? 2.146 -9.141 9.281 1 98.62 100 LYS B C 1
ATOM 3986 O O . LYS B 1 100 ? 2.939 -10.023 9.602 1 98.62 100 LYS B O 1
ATOM 3991 N N . ASN B 1 101 ? 1.652 -9.023 8.07 1 98.56 101 ASN B N 1
ATOM 3992 C CA . ASN B 1 101 ? 2.131 -9.836 6.961 1 98.56 101 ASN B CA 1
ATOM 3993 C C . ASN B 1 101 ? 3.643 -9.711 6.785 1 98.56 101 ASN B C 1
ATOM 3995 O O . ASN B 1 101 ? 4.336 -10.719 6.617 1 98.56 101 ASN B O 1
ATOM 3999 N N . THR B 1 102 ? 4.109 -8.461 6.82 1 98 102 THR B N 1
ATOM 4000 C CA . THR B 1 102 ? 5.531 -8.195 6.645 1 98 102 THR B CA 1
ATOM 4001 C C . THR B 1 102 ? 6.348 -8.852 7.754 1 98 102 THR B C 1
ATOM 4003 O O . THR B 1 102 ? 7.383 -9.469 7.488 1 98 102 THR B O 1
ATOM 4006 N N . LEU B 1 103 ? 5.906 -8.719 8.977 1 97.06 103 LEU B N 1
ATOM 4007 C CA . LEU B 1 103 ? 6.578 -9.375 10.094 1 97.06 103 LEU B CA 1
ATOM 4008 C C . LEU B 1 103 ? 6.656 -10.883 9.867 1 97.06 103 LEU B C 1
ATOM 4010 O O . LEU B 1 103 ? 7.707 -11.492 10.086 1 97.06 103 LEU B O 1
ATOM 4014 N N . CYS B 1 104 ? 5.543 -11.469 9.469 1 97.56 104 CYS B N 1
ATOM 4015 C CA . CYS B 1 104 ? 5.469 -12.898 9.18 1 97.56 104 CYS B CA 1
ATOM 4016 C C . CYS B 1 104 ? 6.457 -13.289 8.086 1 97.56 104 CYS B C 1
ATOM 4018 O O . CYS B 1 104 ? 7.148 -14.297 8.195 1 97.56 104 CYS B O 1
ATOM 4020 N N . ILE B 1 105 ? 6.527 -12.547 7.012 1 95.81 105 ILE B N 1
ATOM 4021 C CA . ILE B 1 105 ? 7.441 -12.812 5.902 1 95.81 105 ILE B CA 1
ATOM 4022 C C . ILE B 1 105 ? 8.883 -12.766 6.402 1 95.81 105 ILE B C 1
ATOM 4024 O O . ILE B 1 105 ? 9.703 -13.602 6.027 1 95.81 105 ILE B O 1
ATOM 4028 N N . MET B 1 106 ? 9.148 -11.781 7.23 1 92.5 106 MET B N 1
ATOM 4029 C CA . MET B 1 106 ? 10.492 -11.664 7.785 1 92.5 106 MET B CA 1
ATOM 4030 C C . MET B 1 106 ? 10.859 -12.898 8.602 1 92.5 106 MET B C 1
ATOM 4032 O O . MET B 1 106 ? 11.961 -13.43 8.477 1 92.5 106 MET B O 1
ATOM 4036 N N . LYS B 1 107 ? 9.984 -13.305 9.43 1 93.12 107 LYS 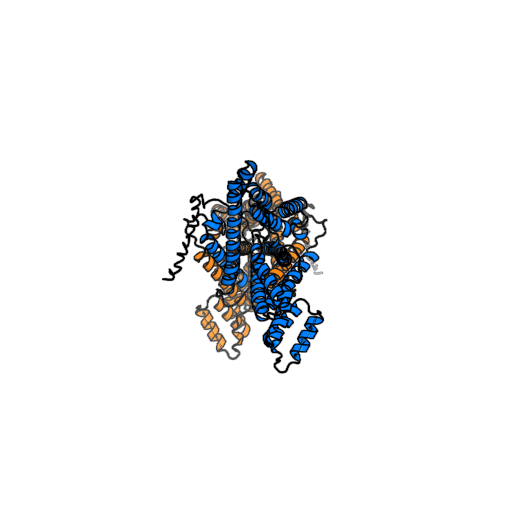B N 1
ATOM 4037 C CA . LYS B 1 107 ? 10.203 -14.5 10.242 1 93.12 107 LYS B CA 1
ATOM 4038 C C . LYS B 1 107 ? 10.344 -15.742 9.367 1 93.12 107 LYS B C 1
ATOM 4040 O O . LYS B 1 107 ? 11.172 -16.609 9.641 1 93.12 107 LYS B O 1
ATOM 4045 N N . CYS B 1 108 ? 9.5 -15.789 8.344 1 93.25 108 CYS B N 1
ATOM 4046 C CA . CYS B 1 108 ? 9.547 -16.906 7.414 1 93.25 108 CYS B CA 1
ATOM 4047 C C . CYS B 1 108 ? 10.898 -16.984 6.707 1 93.25 108 CYS B C 1
ATOM 4049 O O . CYS B 1 108 ? 11.492 -18.047 6.598 1 93.25 108 CYS B O 1
ATOM 4051 N N . LYS B 1 109 ? 11.375 -15.891 6.246 1 86.81 109 LYS B N 1
ATOM 4052 C CA . LYS B 1 109 ? 12.656 -15.844 5.543 1 86.81 109 LYS B CA 1
ATOM 4053 C C . LYS B 1 109 ? 13.812 -16.172 6.484 1 86.81 109 LYS B C 1
ATOM 4055 O O . LYS B 1 109 ? 14.805 -16.766 6.066 1 86.81 109 LYS B O 1
ATOM 4060 N N . LYS B 1 110 ? 13.703 -15.781 7.672 1 85.56 110 LYS B N 1
ATOM 4061 C CA . LYS B 1 110 ? 14.719 -16.094 8.672 1 85.56 110 LYS B CA 1
ATOM 4062 C C . LYS B 1 110 ? 14.758 -17.578 8.969 1 85.56 110 LYS B C 1
ATOM 4064 O O . LYS B 1 110 ? 15.836 -18.156 9.156 1 85.56 110 LYS B O 1
ATOM 4069 N N . ALA B 1 111 ? 13.664 -18.141 9.07 1 84.81 111 ALA B N 1
ATOM 4070 C CA . ALA B 1 111 ? 13.57 -19.562 9.367 1 84.81 111 ALA B CA 1
ATOM 4071 C C . ALA B 1 111 ? 14.211 -20.391 8.258 1 84.81 111 ALA B C 1
ATOM 4073 O O . ALA B 1 111 ? 14.75 -21.469 8.523 1 84.81 111 ALA B O 1
ATOM 4074 N N . TYR B 1 112 ? 14.234 -19.859 7.07 1 79.81 112 TYR B N 1
ATOM 4075 C CA . TYR B 1 112 ? 14.805 -20.578 5.945 1 79.81 112 TYR B CA 1
ATOM 4076 C C . TYR B 1 112 ? 16.047 -19.875 5.414 1 79.81 112 TYR B C 1
ATOM 4078 O O . TYR B 1 112 ? 16.219 -19.734 4.203 1 79.81 112 TYR B O 1
ATOM 4086 N N . LYS B 1 113 ? 16.812 -19.406 6.316 1 70.44 113 LYS B N 1
ATOM 4087 C CA . LYS B 1 113 ? 17.984 -18.578 6.012 1 70.44 113 LYS B CA 1
ATOM 4088 C C . LYS B 1 113 ? 18.891 -19.266 5 1 70.44 113 LYS B C 1
ATOM 4090 O O . LYS B 1 113 ? 19.484 -18.609 4.137 1 70.44 113 LYS B O 1
ATOM 4095 N N . ASP B 1 114 ? 19.031 -20.5 5.195 1 65.56 114 ASP B N 1
ATOM 4096 C CA . ASP B 1 114 ? 19.875 -21.25 4.277 1 65.56 114 ASP B CA 1
ATOM 4097 C C . ASP B 1 114 ? 19.359 -21.156 2.846 1 65.56 114 ASP B C 1
ATOM 4099 O O . ASP B 1 114 ? 20.141 -21.156 1.892 1 65.56 114 ASP B O 1
ATOM 4103 N N . ASN B 1 115 ? 18.109 -20.984 2.693 1 62.38 115 ASN B N 1
ATOM 4104 C CA . ASN B 1 115 ? 17.484 -20.828 1.379 1 62.38 115 ASN B CA 1
ATOM 4105 C C . ASN B 1 115 ? 17.578 -19.391 0.878 1 62.38 115 ASN B C 1
ATOM 4107 O O . ASN B 1 115 ? 17.797 -19.156 -0.311 1 62.38 115 ASN B O 1
ATOM 4111 N N . PHE B 1 116 ? 17.453 -18.438 1.788 1 57.88 116 PHE B N 1
ATOM 4112 C CA . PHE B 1 116 ? 17.312 -17.047 1.367 1 57.88 116 PHE B CA 1
ATOM 4113 C C . PHE B 1 116 ? 18.641 -16.312 1.482 1 57.88 116 PHE B C 1
ATOM 4115 O O . PHE B 1 116 ? 18.953 -15.453 0.653 1 57.88 116 PHE B O 1
ATOM 4122 N N . PHE B 1 117 ? 19.25 -16.234 2.654 1 53.47 117 PHE B N 1
ATOM 4123 C CA . PHE B 1 117 ? 20.438 -15.422 2.869 1 53.47 117 PHE B CA 1
ATOM 4124 C C . PHE B 1 117 ? 21.594 -15.906 1.99 1 53.47 117 PHE B C 1
ATOM 4126 O O . PHE B 1 117 ? 22.344 -15.102 1.442 1 53.47 117 PHE B O 1
ATOM 4133 N N . LYS B 1 118 ? 21.609 -17.172 1.987 1 48.28 118 LYS B N 1
ATOM 4134 C CA . LYS B 1 118 ? 22.734 -17.625 1.166 1 48.28 118 LYS B CA 1
ATOM 4135 C C . LYS B 1 118 ? 22.438 -17.438 -0.319 1 48.28 118 LYS B C 1
ATOM 4137 O O . LYS B 1 118 ? 23.344 -17.484 -1.15 1 48.28 118 LYS B O 1
ATOM 4142 N N . PHE B 1 119 ? 21.062 -17.062 -0.604 1 53.59 119 PHE B N 1
ATOM 4143 C CA . PHE B 1 119 ? 20.688 -17.062 -2.012 1 53.59 119 PHE B CA 1
ATOM 4144 C C . PHE B 1 119 ? 20.312 -15.656 -2.473 1 53.59 119 PHE B C 1
ATOM 4146 O O . PHE B 1 119 ? 19.25 -15.141 -2.129 1 53.59 119 PHE B O 1
ATOM 4153 N N . ASN B 1 120 ? 21.25 -14.789 -2.506 1 59.56 120 ASN B N 1
ATOM 4154 C CA . ASN B 1 120 ? 21.109 -13.5 -3.17 1 59.56 120 ASN B CA 1
ATOM 4155 C C . ASN B 1 120 ? 20.484 -13.648 -4.559 1 59.56 120 ASN B C 1
ATOM 4157 O O . ASN B 1 120 ? 21.172 -13.469 -5.57 1 59.56 120 ASN B O 1
ATOM 4161 N N . VAL B 1 121 ? 19.203 -14.25 -4.707 1 79.06 121 VAL B N 1
ATOM 4162 C CA . VAL B 1 121 ? 18.594 -14.336 -6.031 1 79.06 121 VAL B CA 1
ATOM 4163 C C . VAL B 1 121 ? 18.062 -12.969 -6.449 1 79.06 121 VAL B C 1
ATOM 4165 O O . VAL B 1 121 ? 17.031 -12.523 -5.969 1 79.06 121 VAL B O 1
ATOM 4168 N N . ASP B 1 122 ? 18.859 -12.352 -7.219 1 81.25 122 ASP B N 1
ATOM 4169 C CA . ASP B 1 122 ? 18.422 -11.062 -7.75 1 81.25 122 ASP B CA 1
ATOM 4170 C C . ASP B 1 122 ? 17.531 -11.25 -8.984 1 81.25 122 ASP B C 1
ATOM 4172 O O . ASP B 1 122 ? 17.234 -12.383 -9.375 1 81.25 122 ASP B O 1
ATOM 4176 N N . LYS B 1 123 ? 17.141 -10.242 -9.539 1 83.62 123 LYS B N 1
ATOM 4177 C CA . LYS B 1 123 ? 16.188 -10.266 -10.656 1 83.62 123 LYS B CA 1
ATOM 4178 C C . LYS B 1 123 ? 16.797 -10.938 -11.883 1 83.62 123 LYS B C 1
ATOM 4180 O O . LYS B 1 123 ? 16.109 -11.633 -12.625 1 83.62 123 LYS B O 1
ATOM 4185 N N . GLU B 1 124 ? 18.016 -10.734 -12.031 1 86.94 124 GLU B N 1
ATOM 4186 C CA . GLU B 1 124 ? 18.703 -11.328 -13.172 1 86.94 124 GLU B CA 1
ATOM 4187 C C . GLU B 1 124 ? 18.766 -12.844 -13.047 1 86.94 124 GLU B C 1
ATOM 4189 O O . GLU B 1 124 ? 18.578 -13.562 -14.031 1 86.94 124 GLU B O 1
ATOM 4194 N N . THR B 1 125 ? 19.094 -13.25 -11.891 1 90.69 125 THR B N 1
ATOM 4195 C CA . THR B 1 125 ? 19.141 -14.688 -11.633 1 90.69 125 THR B CA 1
ATOM 4196 C C . THR B 1 125 ? 17.766 -15.32 -11.812 1 90.69 125 THR B C 1
ATOM 4198 O O . THR B 1 125 ? 17.641 -16.391 -12.414 1 90.69 125 THR B O 1
ATOM 4201 N N . GLU B 1 126 ? 16.828 -14.711 -11.242 1 91 126 GLU B N 1
ATOM 4202 C CA . GLU B 1 126 ? 15.461 -15.203 -11.391 1 91 126 GLU B CA 1
ATOM 4203 C C . GLU B 1 126 ? 15.086 -15.352 -12.859 1 91 126 GLU B C 1
ATOM 4205 O O . GLU B 1 126 ? 14.555 -16.375 -13.273 1 91 126 GLU B O 1
ATOM 4210 N N . LYS B 1 127 ? 15.32 -14.344 -13.625 1 92.19 127 LYS B N 1
ATOM 4211 C CA . LYS B 1 127 ? 14.992 -14.359 -15.047 1 92.19 127 LYS B CA 1
ATOM 4212 C C . LYS B 1 127 ? 15.719 -15.492 -15.766 1 92.19 127 LYS B C 1
ATOM 4214 O O . LYS B 1 127 ? 15.141 -16.156 -16.625 1 92.19 127 LYS B O 1
ATOM 4219 N N . LEU B 1 128 ? 16.922 -15.664 -15.391 1 95.06 128 LEU B N 1
ATOM 4220 C CA . LEU B 1 128 ? 17.75 -16.703 -15.992 1 95.06 128 LEU B CA 1
ATOM 4221 C C . LEU B 1 128 ? 17.094 -18.078 -15.836 1 95.06 128 LEU B C 1
ATOM 4223 O O . LEU B 1 128 ? 16.984 -18.828 -16.812 1 95.06 128 LEU B O 1
ATOM 4227 N N . PHE B 1 129 ? 16.641 -18.375 -14.695 1 95.69 129 PHE B N 1
ATOM 4228 C CA . PHE B 1 129 ? 16.062 -19.688 -14.422 1 95.69 129 PHE B CA 1
ATOM 4229 C C . PHE B 1 129 ? 14.625 -19.766 -14.93 1 95.69 129 PHE B C 1
ATOM 4231 O O . PHE B 1 129 ? 14.188 -20.812 -15.414 1 95.69 129 PHE B O 1
ATOM 4238 N N . GLU B 1 130 ? 13.914 -18.656 -14.812 1 93.44 130 GLU B N 1
ATOM 4239 C CA . GLU B 1 130 ? 12.547 -18.625 -15.32 1 93.44 130 GLU B CA 1
ATOM 4240 C C . GLU B 1 130 ? 12.523 -18.766 -16.844 1 93.44 130 GLU B C 1
ATOM 4242 O O . GLU B 1 130 ? 11.562 -19.312 -17.406 1 93.44 130 GLU B O 1
ATOM 4247 N N . ASP B 1 131 ? 13.594 -18.344 -17.469 1 95.06 131 ASP B N 1
ATOM 4248 C CA . ASP B 1 131 ? 13.734 -18.469 -18.922 1 95.06 131 ASP B CA 1
ATOM 4249 C C . ASP B 1 131 ? 14.289 -19.828 -19.312 1 95.06 131 ASP B C 1
ATOM 4251 O O . ASP B 1 131 ? 14.531 -20.094 -20.484 1 95.06 131 ASP B O 1
ATOM 4255 N N . LEU B 1 132 ? 14.523 -20.672 -18.406 1 97.19 132 LEU B N 1
ATOM 4256 C CA . LEU B 1 132 ? 14.953 -22.062 -18.609 1 97.19 132 LEU B CA 1
ATOM 4257 C C . LEU B 1 132 ? 16.312 -22.109 -19.297 1 97.19 132 LEU B C 1
ATOM 4259 O O . LEU B 1 132 ? 16.594 -23.031 -20.078 1 97.19 132 LEU B O 1
ATOM 4263 N N . LYS B 1 133 ? 17.156 -21.141 -18.969 1 97.38 133 LYS B N 1
ATOM 4264 C CA . LYS B 1 133 ? 18.469 -21.016 -19.609 1 97.38 133 LYS B CA 1
ATOM 4265 C C . LYS B 1 133 ? 19.312 -22.266 -19.391 1 97.38 133 LYS B C 1
ATOM 4267 O O . LYS B 1 133 ? 20.031 -22.703 -20.281 1 97.38 133 LYS B O 1
ATOM 4272 N N . PRO B 1 134 ? 19.234 -22.891 -18.234 1 98.19 134 PRO B N 1
ATOM 4273 C CA . PRO B 1 134 ? 20.047 -24.094 -18.031 1 98.19 134 PRO B CA 1
ATOM 4274 C C . PRO B 1 134 ? 19.781 -25.172 -19.078 1 98.19 134 PRO B C 1
ATOM 4276 O O . PRO B 1 134 ? 20.688 -25.906 -19.469 1 98.19 134 PRO B O 1
ATOM 4279 N N . TYR B 1 135 ? 18.609 -25.234 -19.531 1 98.38 135 TYR B N 1
ATOM 4280 C CA . TYR B 1 135 ? 18.219 -26.312 -20.438 1 98.38 135 TYR B CA 1
ATOM 4281 C C . TYR B 1 135 ? 18.859 -26.125 -21.812 1 98.38 135 TYR B C 1
ATOM 4283 O O . TYR B 1 135 ? 18.922 -27.062 -22.609 1 98.38 135 TYR B O 1
ATOM 4291 N N . GLU B 1 136 ? 19.266 -24.922 -22.125 1 97.06 136 GLU B N 1
ATOM 4292 C CA . GLU B 1 136 ? 19.984 -24.656 -23.375 1 97.06 136 GLU B CA 1
ATOM 4293 C C . GLU B 1 136 ? 21.297 -25.422 -23.438 1 97.06 136 GLU B C 1
ATOM 4295 O O . GLU B 1 136 ? 21.781 -25.75 -24.516 1 97.06 136 GLU B O 1
ATOM 4300 N N . TYR B 1 137 ? 21.875 -25.719 -22.312 1 98.12 137 TYR B N 1
ATOM 4301 C CA . TYR B 1 137 ? 23.125 -26.453 -22.203 1 98.12 137 TYR B CA 1
ATOM 4302 C C . TYR B 1 137 ? 22.875 -27.906 -21.812 1 98.12 137 TYR B C 1
ATOM 4304 O O . TYR B 1 137 ? 23.516 -28.828 -22.359 1 98.12 137 TYR B O 1
ATOM 4312 N N . LEU B 1 138 ? 22.016 -28.078 -20.922 1 98.69 138 LEU B N 1
ATOM 4313 C CA . LEU B 1 138 ? 21.812 -29.359 -20.234 1 98.69 138 LEU B CA 1
ATOM 4314 C C . LEU B 1 138 ? 21.469 -30.469 -21.219 1 98.69 138 LEU B C 1
ATOM 4316 O O . LEU B 1 138 ? 21.906 -31.609 -21.047 1 98.69 138 LEU B O 1
ATOM 4320 N N . HIS B 1 139 ? 20.625 -30.156 -22.25 1 98.5 139 HIS B N 1
ATOM 4321 C CA . HIS B 1 139 ? 20.266 -31.188 -23.219 1 98.5 139 HIS B CA 1
ATOM 4322 C C . HIS B 1 139 ? 21.5 -31.719 -23.938 1 98.5 139 HIS B C 1
ATOM 4324 O O . HIS B 1 139 ? 21.594 -32.938 -24.188 1 98.5 139 HIS B O 1
ATOM 4330 N N . ILE B 1 140 ? 22.531 -30.828 -24.172 1 98.5 140 ILE B N 1
ATOM 4331 C CA . ILE B 1 140 ? 23.766 -31.25 -24.828 1 98.5 140 ILE B CA 1
ATOM 4332 C C . ILE B 1 140 ? 24.609 -32.062 -23.859 1 98.5 140 ILE B C 1
ATOM 4334 O O . ILE B 1 140 ? 25.234 -33.062 -24.266 1 98.5 140 ILE B O 1
ATOM 4338 N N . CYS B 1 141 ? 24.594 -31.609 -22.656 1 98.69 141 CYS B N 1
ATOM 4339 C CA . CYS B 1 141 ? 25.344 -32.375 -21.656 1 98.69 141 CYS B CA 1
ATOM 4340 C C . CYS B 1 141 ? 24.812 -33.781 -21.531 1 98.69 141 CYS B C 1
ATOM 4342 O O . CYS B 1 141 ? 25.594 -34.75 -21.484 1 98.69 141 CYS B O 1
ATOM 4344 N N . TYR B 1 142 ? 23.562 -33.969 -21.469 1 98.62 142 TYR B N 1
ATOM 4345 C CA . TYR B 1 142 ? 22.953 -35.281 -21.438 1 98.62 142 TYR B CA 1
ATOM 4346 C C . TYR B 1 142 ? 23.344 -36.094 -22.672 1 98.62 142 TYR B C 1
ATOM 4348 O O . TYR B 1 142 ? 23.719 -37.281 -22.562 1 98.62 142 TYR B O 1
ATOM 4356 N N . PHE B 1 143 ? 23.234 -35.469 -23.828 1 98.31 143 PHE B N 1
ATOM 4357 C CA . PHE B 1 143 ? 23.531 -36.125 -25.094 1 98.31 143 PHE B CA 1
ATOM 4358 C C . PHE B 1 143 ? 24.969 -36.625 -25.109 1 98.31 143 PHE B C 1
ATOM 4360 O O . PHE B 1 143 ? 25.219 -37.812 -25.453 1 98.31 143 PHE B O 1
ATOM 4367 N N . GLN B 1 144 ? 25.906 -35.781 -24.75 1 97.94 144 GLN B N 1
ATOM 4368 C CA . GLN B 1 144 ? 27.328 -36.125 -24.766 1 97.94 144 GLN B CA 1
ATOM 4369 C C . GLN B 1 144 ? 27.641 -37.219 -23.75 1 97.94 144 GLN B C 1
ATOM 4371 O O . GLN B 1 144 ? 28.578 -38 -23.922 1 97.94 144 GLN B O 1
ATOM 4376 N N . ASN B 1 145 ? 26.859 -37.281 -22.719 1 97.25 145 ASN B N 1
ATOM 4377 C CA . ASN B 1 145 ? 27.047 -38.281 -21.688 1 97.25 145 ASN B CA 1
ATOM 4378 C C . ASN B 1 145 ? 26.234 -39.562 -21.984 1 97.25 145 ASN B C 1
ATOM 4380 O O . ASN B 1 145 ? 26.016 -40.375 -21.094 1 97.25 145 ASN B O 1
ATOM 4384 N N . LYS B 1 146 ? 25.578 -39.594 -23.125 1 95.88 146 LYS B N 1
ATOM 4385 C CA . LYS B 1 146 ? 24.875 -40.75 -23.656 1 95.88 146 LYS B CA 1
ATOM 4386 C C . LYS B 1 146 ? 23.547 -41 -22.922 1 95.88 146 LYS B C 1
ATOM 4388 O O . LYS B 1 146 ? 23.062 -42.125 -22.859 1 95.88 146 LYS B O 1
ATOM 4393 N N . GLU B 1 147 ? 23.109 -39.969 -22.312 1 97.12 147 GLU B N 1
ATOM 4394 C CA . GLU B 1 147 ? 21.781 -40 -21.734 1 97.12 147 GLU B CA 1
ATOM 4395 C C . GLU B 1 147 ? 20.75 -39.406 -22.703 1 97.12 147 GLU B C 1
ATOM 4397 O O . GLU B 1 147 ? 20.125 -38.375 -22.406 1 97.12 147 GLU B O 1
ATOM 4402 N N . VAL B 1 148 ? 20.484 -40.125 -23.719 1 97.56 148 VAL B N 1
ATOM 4403 C CA . VAL B 1 148 ? 19.797 -39.531 -24.875 1 97.56 148 VAL B CA 1
ATOM 4404 C C . VAL B 1 148 ? 18.328 -39.312 -24.562 1 97.56 148 VAL B C 1
ATOM 4406 O O . VAL B 1 148 ? 17.719 -38.375 -25.047 1 97.56 148 VAL B O 1
ATOM 4409 N N . GLN B 1 149 ? 17.75 -40.219 -23.75 1 97.94 149 GLN B N 1
ATOM 4410 C CA . GLN B 1 149 ? 16.375 -40 -23.328 1 97.94 149 GLN B CA 1
ATOM 4411 C C . GLN B 1 149 ? 16.219 -38.688 -22.562 1 97.94 149 GLN B C 1
ATOM 4413 O O . GLN B 1 149 ? 15.258 -37.969 -22.781 1 97.94 149 GLN B O 1
ATOM 4418 N N . LYS B 1 150 ? 17.125 -38.406 -21.672 1 98.31 150 LYS B N 1
ATOM 4419 C CA . LYS B 1 150 ? 17.109 -37.156 -20.906 1 98.31 150 LYS B CA 1
ATOM 4420 C C . LYS B 1 150 ? 17.375 -35.969 -21.797 1 98.31 150 LYS B C 1
ATOM 4422 O O . LYS B 1 150 ? 16.828 -34.875 -21.562 1 98.31 150 LYS B O 1
ATOM 4427 N N . ALA B 1 151 ? 18.25 -36.156 -22.734 1 98.56 151 ALA B N 1
ATOM 4428 C CA . ALA B 1 151 ? 18.531 -35.094 -23.688 1 98.56 151 ALA B CA 1
ATOM 4429 C C . ALA B 1 151 ? 17.266 -34.656 -24.422 1 98.56 151 ALA B C 1
ATOM 4431 O O . ALA B 1 151 ? 17 -33.469 -24.562 1 98.56 151 ALA B O 1
ATOM 4432 N N . ALA B 1 152 ? 16.531 -35.656 -24.844 1 98.38 152 ALA B N 1
ATOM 4433 C CA . ALA B 1 152 ? 15.266 -35.375 -25.516 1 98.38 152 ALA B CA 1
ATOM 4434 C C . ALA B 1 152 ? 14.289 -34.656 -24.594 1 98.38 152 ALA B C 1
ATOM 4436 O O . ALA B 1 152 ? 13.648 -33.688 -25 1 98.38 152 ALA B O 1
ATOM 4437 N N . SER B 1 153 ? 14.18 -35.094 -23.375 1 98.19 153 SER B N 1
ATOM 4438 C CA . SER B 1 153 ? 13.273 -34.5 -22.406 1 98.19 153 SER B CA 1
ATOM 4439 C C . SER B 1 153 ? 13.68 -33.062 -22.094 1 98.19 153 SER B C 1
ATOM 4441 O O . SER B 1 153 ? 12.828 -32.188 -21.969 1 98.19 153 SER B O 1
ATOM 4443 N N . ALA B 1 154 ? 14.93 -32.844 -21.953 1 98.62 154 ALA B N 1
ATOM 4444 C CA . ALA B 1 154 ? 15.422 -31.5 -21.672 1 98.62 154 ALA B CA 1
ATOM 4445 C C . ALA B 1 154 ? 15.117 -30.547 -22.828 1 98.62 154 ALA B C 1
ATOM 4447 O O . ALA B 1 154 ? 14.703 -29.406 -22.609 1 98.62 154 ALA B O 1
ATOM 4448 N N . ALA B 1 155 ? 15.383 -31.016 -24.016 1 98.38 155 ALA B N 1
ATOM 4449 C CA . ALA B 1 155 ? 15.07 -30.234 -25.203 1 98.38 155 ALA B CA 1
ATOM 4450 C C . ALA B 1 155 ? 13.578 -29.938 -25.281 1 98.38 155 ALA B C 1
ATOM 4452 O O . ALA B 1 155 ? 13.172 -28.812 -25.578 1 98.38 155 ALA B O 1
ATOM 4453 N N . PHE B 1 156 ? 12.742 -30.969 -25.031 1 97.06 156 PHE B N 1
ATOM 4454 C CA . PHE B 1 156 ? 11.289 -30.812 -25.031 1 97.06 156 PHE B CA 1
ATOM 4455 C C . PHE B 1 156 ? 10.852 -29.797 -23.984 1 97.06 156 PHE B C 1
ATOM 4457 O O . PHE B 1 156 ? 10 -28.953 -24.266 1 97.06 156 PHE B O 1
ATOM 4464 N N . THR B 1 157 ? 11.391 -29.875 -22.797 1 97.44 157 THR B N 1
ATOM 4465 C CA . THR B 1 157 ? 11.102 -28.953 -21.719 1 97.44 157 THR B CA 1
ATOM 4466 C C . THR B 1 157 ? 11.305 -27.5 -22.156 1 97.44 157 THR B C 1
ATOM 4468 O O . THR B 1 157 ? 10.445 -26.641 -21.922 1 97.44 157 THR B O 1
ATOM 4471 N N . TYR B 1 158 ? 12.43 -27.25 -22.781 1 97.69 158 TYR B N 1
ATOM 4472 C CA . TYR B 1 158 ? 12.734 -25.906 -23.281 1 97.69 158 TYR B CA 1
ATOM 4473 C C . TYR B 1 158 ? 11.734 -25.484 -24.344 1 97.69 158 TYR B C 1
ATOM 4475 O O . TYR B 1 158 ? 11.25 -24.344 -24.328 1 97.69 158 TYR B O 1
ATOM 4483 N N . LEU B 1 159 ? 11.375 -26.328 -25.25 1 96 159 LEU B N 1
ATOM 4484 C CA . LEU B 1 159 ? 10.539 -26.016 -26.406 1 96 159 LEU B CA 1
ATOM 4485 C C . LEU B 1 159 ? 9.102 -25.75 -25.984 1 96 159 LEU B C 1
ATOM 4487 O O . LEU B 1 159 ? 8.352 -25.078 -26.688 1 96 159 LEU B O 1
ATOM 4491 N N . VAL B 1 160 ? 8.711 -26.297 -24.875 1 93.31 160 VAL B N 1
ATOM 4492 C CA . VAL B 1 160 ? 7.375 -26.031 -24.359 1 93.31 160 VAL B CA 1
ATOM 4493 C C . VAL B 1 160 ? 7.207 -24.531 -24.125 1 93.31 160 VAL B C 1
ATOM 4495 O O . VAL B 1 160 ? 6.141 -23.969 -24.406 1 93.31 160 VAL B O 1
ATOM 4498 N N . SER B 1 161 ? 8.219 -23.875 -23.688 1 91.44 161 SER B N 1
ATOM 4499 C CA . SER B 1 161 ? 8.164 -22.438 -23.422 1 91.44 161 SER B CA 1
ATOM 4500 C C . SER B 1 161 ? 8.57 -21.641 -24.656 1 91.44 161 SER B C 1
ATOM 4502 O O . SER B 1 161 ? 8.164 -20.484 -24.828 1 91.44 161 SER B O 1
ATOM 4504 N N . TYR B 1 162 ? 9.359 -22.297 -25.5 1 93.75 162 TYR B N 1
ATOM 4505 C CA . TYR B 1 162 ? 9.859 -21.625 -26.688 1 93.75 162 TYR B CA 1
ATOM 4506 C C . TYR B 1 162 ? 9.602 -22.469 -27.938 1 93.75 162 TYR B C 1
ATOM 4508 O O . TYR B 1 162 ? 10.539 -22.906 -28.609 1 93.75 162 TYR B O 1
ATOM 4516 N N . PRO B 1 163 ? 8.391 -22.531 -28.344 1 92 163 PRO B N 1
ATOM 4517 C CA . PRO B 1 163 ? 8.016 -23.438 -29.422 1 92 163 PRO B CA 1
ATOM 4518 C C . PRO B 1 163 ? 8.578 -23 -30.781 1 92 163 PRO B C 1
ATOM 4520 O O . PRO B 1 163 ? 8.703 -23.812 -31.688 1 92 163 PRO B O 1
ATOM 4523 N N . ASP B 1 164 ? 9 -21.766 -30.922 1 93.31 164 ASP B N 1
ATOM 4524 C CA . ASP B 1 164 ? 9.438 -21.25 -32.219 1 93.31 164 ASP B CA 1
ATOM 4525 C C . ASP B 1 164 ? 10.953 -21.328 -32.344 1 93.31 164 ASP B C 1
ATOM 4527 O O . ASP B 1 164 ? 11.508 -20.906 -33.375 1 93.31 164 ASP B O 1
ATOM 4531 N N . ASP B 1 165 ? 11.555 -21.875 -31.375 1 96.19 165 ASP B N 1
ATOM 4532 C CA . ASP B 1 165 ? 13.008 -22 -31.469 1 96.19 165 ASP B CA 1
ATOM 4533 C C . ASP B 1 165 ? 13.406 -23.094 -32.469 1 96.19 165 ASP B C 1
ATOM 4535 O O . ASP B 1 165 ? 13.328 -24.281 -32.156 1 96.19 165 ASP B O 1
ATOM 4539 N N . LYS B 1 166 ? 14.008 -22.766 -33.562 1 97.06 166 LYS B N 1
ATOM 4540 C CA . LYS B 1 166 ? 14.297 -23.688 -34.656 1 97.06 166 LYS B CA 1
ATOM 4541 C C . LYS B 1 166 ? 15.484 -24.578 -34.312 1 97.06 166 LYS B C 1
ATOM 4543 O O . LYS B 1 166 ? 15.5 -25.766 -34.656 1 97.06 166 LYS B O 1
ATOM 4548 N N . ILE B 1 167 ? 16.375 -23.969 -33.656 1 97.31 167 ILE B N 1
ATOM 4549 C CA . ILE B 1 167 ? 17.594 -24.719 -33.312 1 97.31 167 ILE B CA 1
ATOM 4550 C C . ILE B 1 167 ? 17.25 -25.844 -32.344 1 97.31 167 ILE B C 1
ATOM 4552 O O . ILE B 1 167 ? 17.641 -27 -32.562 1 97.31 167 ILE B O 1
ATOM 4556 N N . MET B 1 168 ? 16.547 -25.547 -31.328 1 97.62 168 MET B N 1
ATOM 4557 C CA . MET B 1 168 ? 16.188 -26.562 -30.328 1 97.62 168 MET B CA 1
ATOM 4558 C C . MET B 1 168 ? 15.242 -27.609 -30.922 1 97.62 168 MET B C 1
ATOM 4560 O O . MET B 1 168 ? 15.305 -28.781 -30.578 1 97.62 168 MET B O 1
ATOM 4564 N N . SER B 1 169 ? 14.367 -27.172 -31.781 1 97.25 169 SER B N 1
ATOM 4565 C CA . SER B 1 169 ? 13.477 -28.109 -32.469 1 97.25 169 SER B CA 1
ATOM 4566 C C . SER B 1 169 ? 14.273 -29.125 -33.281 1 97.25 169 SER B C 1
ATOM 4568 O O . SER B 1 169 ? 13.938 -30.312 -33.312 1 97.25 169 SER B O 1
ATOM 4570 N N . ALA B 1 170 ? 15.289 -28.609 -33.938 1 97.56 170 ALA B N 1
ATOM 4571 C CA . ALA B 1 170 ? 16.156 -29.5 -34.719 1 97.56 170 ALA B CA 1
ATOM 4572 C C . ALA B 1 170 ? 16.891 -30.484 -33.812 1 97.56 170 ALA B C 1
ATOM 4574 O O . ALA B 1 170 ? 17.062 -31.656 -34.156 1 97.56 170 ALA B O 1
ATOM 4575 N N . ASN B 1 171 ? 17.297 -29.969 -32.688 1 97.5 171 ASN B N 1
ATOM 4576 C CA . ASN B 1 171 ? 17.969 -30.844 -31.719 1 97.5 171 ASN B CA 1
ATOM 4577 C C . ASN B 1 171 ? 17.031 -31.953 -31.234 1 97.5 171 ASN B C 1
ATOM 4579 O O . ASN B 1 171 ? 17.438 -33.125 -31.141 1 97.5 171 ASN B O 1
ATOM 4583 N N . LEU B 1 172 ? 15.828 -31.625 -30.891 1 97.56 172 LEU B N 1
ATOM 4584 C CA . LEU B 1 172 ? 14.875 -32.625 -30.438 1 97.56 172 LEU B CA 1
ATOM 4585 C C . LEU B 1 172 ? 14.609 -33.656 -31.531 1 97.56 172 LEU B C 1
ATOM 4587 O O . LEU B 1 172 ? 14.516 -34.844 -31.234 1 97.56 172 LEU B O 1
ATOM 4591 N N . LYS B 1 173 ? 14.508 -33.188 -32.75 1 97 173 LYS B N 1
ATOM 4592 C CA . LYS B 1 173 ? 14.312 -34.094 -33.844 1 97 173 LYS B CA 1
ATOM 4593 C C . LYS B 1 173 ? 15.484 -35.062 -34 1 97 173 LYS B C 1
ATOM 4595 O O . LYS B 1 173 ? 15.289 -36.25 -34.219 1 97 173 LYS B O 1
ATOM 4600 N N . TYR B 1 174 ? 16.594 -34.5 -33.875 1 97.38 174 TYR B N 1
ATOM 4601 C CA . TYR B 1 174 ? 17.797 -35.312 -33.938 1 97.38 174 TYR B CA 1
ATOM 4602 C C . TYR B 1 174 ? 17.797 -36.375 -32.844 1 97.38 174 TYR B C 1
ATOM 4604 O O . TYR B 1 174 ? 18.016 -37.562 -33.125 1 97.38 174 TYR B O 1
ATOM 4612 N N . TYR B 1 175 ? 17.531 -36 -31.641 1 97.69 175 TYR B N 1
ATOM 4613 C CA . TYR B 1 175 ? 17.484 -36.938 -30.531 1 97.69 175 TYR B CA 1
ATOM 4614 C C . TYR B 1 175 ? 16.422 -38 -30.781 1 97.69 175 TYR B C 1
ATOM 4616 O O . TYR B 1 175 ? 16.625 -39.188 -30.453 1 97.69 175 TYR B O 1
ATOM 4624 N N . SER B 1 176 ? 15.305 -37.594 -31.312 1 96 176 SER B N 1
ATOM 4625 C CA . SER B 1 176 ? 14.164 -38.469 -31.5 1 96 176 SER B CA 1
ATOM 4626 C C . SER B 1 176 ? 14.5 -39.594 -32.5 1 96 176 SER B C 1
ATOM 4628 O O . SER B 1 176 ? 13.852 -40.656 -32.469 1 96 176 SER B O 1
ATOM 4630 N N . SER B 1 177 ? 15.492 -39.375 -33.344 1 95.25 177 SER B N 1
ATOM 4631 C CA . SER B 1 177 ? 15.867 -40.375 -34.344 1 95.25 177 SER B CA 1
ATOM 4632 C C . SER B 1 177 ? 16.844 -41.406 -33.781 1 95.25 177 SER B C 1
ATOM 4634 O O . SER B 1 177 ? 17.141 -42.406 -34.438 1 95.25 177 SER B O 1
ATOM 4636 N N . MET B 1 178 ? 17.156 -41.281 -32.625 1 95.06 178 MET B N 1
ATOM 4637 C CA . MET B 1 178 ? 18.141 -42.156 -32.031 1 95.06 178 MET B CA 1
ATOM 4638 C C . MET B 1 178 ? 17.469 -43.375 -31.406 1 95.06 178 MET B C 1
ATOM 4640 O O . MET B 1 178 ? 16.391 -43.281 -30.828 1 95.06 178 MET B O 1
ATOM 4644 N N . SER B 1 179 ? 18.047 -44.562 -31.453 1 93 179 SER B N 1
ATOM 4645 C CA . SER B 1 179 ? 17.484 -45.812 -30.969 1 93 179 SER B CA 1
ATOM 4646 C C . SER B 1 179 ? 17.312 -45.781 -29.453 1 93 179 SER B C 1
ATOM 4648 O O . SER B 1 179 ? 16.406 -46.438 -28.906 1 93 179 SER B O 1
ATOM 4650 N N . GLY B 1 180 ? 17.938 -45.031 -28.766 1 93.38 180 GLY B N 1
ATOM 4651 C CA . GLY B 1 180 ? 17.859 -44.969 -27.312 1 93.38 180 GLY B CA 1
ATOM 4652 C C . GLY B 1 180 ? 16.797 -44.031 -26.797 1 93.38 180 GLY B C 1
ATOM 4653 O O . GLY B 1 180 ? 16.547 -43.969 -25.578 1 93.38 180 GLY B O 1
ATOM 4654 N N . VAL B 1 181 ? 15.969 -43.438 -27.656 1 96.31 181 VAL B N 1
ATOM 4655 C CA . VAL B 1 181 ? 14.969 -42.469 -27.25 1 96.31 181 VAL B CA 1
ATOM 4656 C C . VAL B 1 181 ? 13.57 -43 -27.547 1 96.31 181 VAL B C 1
ATOM 4658 O O . VAL B 1 181 ? 13.281 -43.406 -28.672 1 96.31 181 VAL B O 1
ATOM 4661 N N . ASP B 1 182 ? 12.766 -43.156 -26.562 1 96.56 182 ASP B N 1
ATOM 4662 C CA . ASP B 1 182 ? 11.336 -43.406 -26.672 1 96.56 182 ASP B CA 1
ATOM 4663 C C . ASP B 1 182 ? 10.523 -42.125 -26.516 1 96.56 182 ASP B C 1
ATOM 4665 O O . ASP B 1 182 ? 10.406 -41.594 -25.422 1 96.56 182 ASP B O 1
ATOM 4669 N N . MET B 1 183 ? 9.906 -41.719 -27.562 1 93.25 183 MET B N 1
ATOM 4670 C CA . MET B 1 183 ? 9.211 -40.438 -27.578 1 93.25 183 MET B CA 1
ATOM 4671 C C . MET B 1 183 ? 8.016 -40.438 -26.625 1 93.25 183 MET B C 1
ATOM 4673 O O . MET B 1 183 ? 7.598 -39.406 -26.125 1 93.25 183 MET B O 1
ATOM 4677 N N . THR B 1 184 ? 7.477 -41.562 -26.312 1 92 184 THR B N 1
ATOM 4678 C CA . THR B 1 184 ? 6.332 -41.688 -25.422 1 92 184 THR B CA 1
ATOM 4679 C C . THR B 1 184 ? 6.762 -41.469 -23.969 1 92 184 THR B C 1
ATOM 4681 O O . THR B 1 184 ? 5.926 -41.219 -23.094 1 92 184 THR B O 1
ATOM 4684 N N . GLU B 1 185 ? 8.008 -41.5 -23.781 1 94.12 185 GLU B N 1
ATOM 4685 C CA . GLU B 1 185 ? 8.539 -41.344 -22.422 1 94.12 185 GLU B CA 1
ATOM 4686 C C . GLU B 1 185 ? 9.234 -40 -22.25 1 94.12 185 GLU B C 1
ATOM 4688 O O . GLU B 1 185 ? 9.797 -39.719 -21.188 1 94.12 185 GLU B O 1
ATOM 4693 N N . VAL B 1 186 ? 9.219 -39.219 -23.281 1 95.56 186 VAL B N 1
ATOM 4694 C CA . VAL B 1 186 ? 9.758 -37.875 -23.188 1 95.56 186 VAL B CA 1
ATOM 4695 C C . VAL B 1 186 ? 8.875 -37.031 -22.281 1 95.56 186 VAL B C 1
ATOM 4697 O O . VAL B 1 186 ? 7.652 -37 -22.438 1 95.56 186 VAL B O 1
ATOM 4700 N N . VAL B 1 187 ? 9.477 -36.312 -21.297 1 94.38 187 VAL B N 1
ATOM 4701 C CA . VAL B 1 187 ? 8.688 -35.594 -20.312 1 94.38 187 VAL B CA 1
ATOM 4702 C C . VAL B 1 187 ? 9.18 -34.156 -20.219 1 94.38 187 VAL B C 1
ATOM 4704 O O . VAL B 1 187 ? 10.328 -33.844 -20.547 1 94.38 187 VAL B O 1
ATOM 4707 N N . ASN B 1 188 ? 8.227 -33.312 -19.906 1 95.31 188 ASN B N 1
ATOM 4708 C CA . ASN B 1 188 ? 8.555 -31.953 -19.531 1 95.31 188 ASN B CA 1
ATOM 4709 C C . ASN B 1 188 ? 9.023 -31.875 -18.078 1 95.31 188 ASN B C 1
ATOM 4711 O O . ASN B 1 188 ? 8.227 -32.031 -17.156 1 95.31 188 ASN B O 1
ATOM 4715 N N . PHE B 1 189 ? 10.32 -31.531 -17.875 1 96.06 189 PHE B N 1
ATOM 4716 C CA . PHE B 1 189 ? 10.922 -31.531 -16.547 1 96.06 189 PHE B CA 1
ATOM 4717 C C . PHE B 1 189 ? 10.328 -30.422 -15.68 1 96.06 189 PHE B C 1
ATOM 4719 O O . PHE B 1 189 ? 10.492 -30.438 -14.453 1 96.06 189 PHE B O 1
ATOM 4726 N N . GLU B 1 190 ? 9.656 -29.516 -16.312 1 94.19 190 GLU B N 1
ATOM 4727 C CA . GLU B 1 190 ? 9.125 -28.375 -15.586 1 94.19 190 GLU B CA 1
ATOM 4728 C C . GLU B 1 190 ? 7.602 -28.406 -15.516 1 94.19 190 GLU B C 1
ATOM 4730 O O . GLU B 1 190 ? 6.969 -27.438 -15.125 1 94.19 190 GLU B O 1
ATOM 4735 N N . ALA B 1 191 ? 6.988 -29.484 -15.93 1 92.75 191 ALA B N 1
ATOM 4736 C CA . ALA B 1 191 ? 5.535 -29.594 -15.953 1 92.75 191 ALA B CA 1
ATOM 4737 C C . ALA B 1 191 ? 4.953 -29.516 -14.547 1 92.75 191 ALA B C 1
ATOM 4739 O O . ALA B 1 191 ? 5.516 -30.078 -13.602 1 92.75 191 ALA B O 1
ATOM 4740 N N . LYS B 1 192 ? 3.848 -28.812 -14.461 1 93.25 192 LYS B N 1
ATOM 4741 C CA . LYS B 1 192 ? 3.129 -28.75 -13.195 1 93.25 192 LYS B CA 1
ATOM 4742 C C . LYS B 1 192 ? 2.23 -29.969 -13.008 1 93.25 192 LYS B C 1
ATOM 4744 O O . LYS B 1 192 ? 1.823 -30.609 -13.984 1 93.25 192 LYS B O 1
ATOM 4749 N N . ASP B 1 193 ? 1.874 -30.234 -11.797 1 93.75 193 ASP B N 1
ATOM 4750 C CA . ASP B 1 193 ? 1.132 -31.438 -11.445 1 93.75 193 ASP B CA 1
ATOM 4751 C C . ASP B 1 193 ? -0.227 -31.469 -12.141 1 93.75 193 ASP B C 1
ATOM 4753 O O . ASP B 1 193 ? -0.703 -32.531 -12.539 1 93.75 193 ASP B O 1
ATOM 4757 N N . TYR B 1 194 ? -0.814 -30.359 -12.281 1 96.88 194 TYR B N 1
ATOM 4758 C CA . TYR B 1 194 ? -2.172 -30.344 -12.812 1 96.88 194 TYR B CA 1
ATOM 4759 C C . TYR B 1 194 ? -2.191 -30.828 -14.258 1 96.88 194 TYR B C 1
ATOM 4761 O O . TYR B 1 194 ? -3.215 -31.312 -14.742 1 96.88 194 TYR B O 1
ATOM 4769 N N . VAL B 1 195 ? -1.076 -30.75 -14.93 1 95.44 195 VAL B N 1
ATOM 4770 C CA . VAL B 1 195 ? -1.01 -31.125 -16.344 1 95.44 195 VAL B CA 1
ATOM 4771 C C . VAL B 1 195 ? -1.217 -32.625 -16.484 1 95.44 195 VAL B C 1
ATOM 4773 O O . VAL B 1 195 ? -2.07 -33.094 -17.25 1 95.44 195 VAL B O 1
ATOM 4776 N N . TYR B 1 196 ? -0.455 -33.406 -15.695 1 94.12 196 TYR B N 1
ATOM 4777 C CA . TYR B 1 196 ? -0.574 -34.844 -15.766 1 94.12 196 TYR B CA 1
ATOM 4778 C C . TYR B 1 196 ? -1.95 -35.312 -15.297 1 94.12 196 TYR B C 1
ATOM 4780 O O . TYR B 1 196 ? -2.557 -36.188 -15.906 1 94.12 196 TYR B O 1
ATOM 4788 N N . LEU B 1 197 ? -2.389 -34.656 -14.281 1 97.62 197 LEU B N 1
ATOM 4789 C CA . LEU B 1 197 ? -3.693 -35 -13.727 1 97.62 197 LEU B CA 1
ATOM 4790 C C . LEU B 1 197 ? -4.805 -34.719 -14.734 1 97.62 197 LEU B C 1
ATOM 4792 O O . LEU B 1 197 ? -5.723 -35.531 -14.891 1 97.62 197 LEU B O 1
ATOM 4796 N N . TYR B 1 198 ? -4.719 -33.688 -15.414 1 98 198 TYR B N 1
ATOM 4797 C CA . TYR B 1 198 ? -5.703 -33.312 -16.422 1 98 198 TYR B CA 1
ATOM 4798 C C . TYR B 1 198 ? -5.727 -34.344 -17.562 1 98 198 TYR B C 1
ATOM 4800 O O . TYR B 1 198 ? -6.797 -34.781 -17.969 1 98 198 TYR B O 1
ATOM 4808 N N . VAL B 1 199 ? -4.527 -34.688 -18.016 1 95.81 199 VAL B N 1
ATOM 4809 C CA . VAL B 1 199 ? -4.406 -35.656 -19.109 1 95.81 199 VAL B CA 1
ATOM 4810 C C . VAL B 1 199 ? -5.008 -37 -18.703 1 95.81 199 VAL B C 1
ATOM 4812 O O . VAL B 1 199 ? -5.734 -37.625 -19.484 1 95.81 199 VAL B O 1
ATOM 4815 N N . HIS B 1 200 ? -4.742 -37.406 -17.484 1 97.06 200 HIS B N 1
ATOM 4816 C CA . HIS B 1 200 ? -5.312 -38.625 -16.984 1 97.06 200 HIS B CA 1
ATOM 4817 C C . HIS B 1 200 ? -6.832 -38.531 -16.875 1 97.06 200 HIS B C 1
ATOM 4819 O O . HIS B 1 200 ? -7.539 -39.531 -17.094 1 97.06 200 HIS B O 1
ATOM 4825 N N . GLY B 1 201 ? -7.324 -37.344 -16.5 1 98.31 201 GLY B N 1
ATOM 4826 C CA . GLY B 1 201 ? -8.758 -37.125 -16.453 1 98.31 201 GLY B CA 1
ATOM 4827 C C . GLY B 1 201 ? -9.43 -37.25 -17.812 1 98.31 201 GLY B C 1
ATOM 4828 O O . GLY B 1 201 ? -10.492 -37.844 -17.938 1 98.31 201 GLY B O 1
ATOM 4829 N N . VAL B 1 202 ? -8.781 -36.719 -18.812 1 97.75 202 VAL B N 1
ATOM 4830 C CA . VAL B 1 202 ? -9.297 -36.781 -20.172 1 97.75 202 VAL B CA 1
ATOM 4831 C C . VAL B 1 202 ? -9.289 -38.219 -20.672 1 97.75 202 VAL B C 1
ATOM 4833 O O . VAL B 1 202 ? -10.242 -38.688 -21.297 1 97.75 202 VAL B O 1
ATOM 4836 N N . ASP B 1 203 ? -8.18 -38.906 -20.375 1 97.69 203 ASP B N 1
ATOM 4837 C CA . ASP B 1 203 ? -8.086 -40.312 -20.75 1 97.69 203 ASP B CA 1
ATOM 4838 C C . ASP B 1 203 ? -9.203 -41.125 -20.094 1 97.69 203 ASP B C 1
ATOM 4840 O O . ASP B 1 203 ? -9.797 -42 -20.734 1 97.69 203 ASP B O 1
ATOM 4844 N N . ALA B 1 204 ? -9.383 -40.875 -18.844 1 98.62 204 ALA B N 1
ATOM 4845 C CA . ALA B 1 204 ? -10.461 -41.562 -18.141 1 98.62 204 ALA B CA 1
ATOM 4846 C C . ALA B 1 204 ? -11.812 -41.281 -18.781 1 98.62 204 ALA B C 1
ATOM 4848 O O . ALA B 1 204 ? -12.664 -42.156 -18.859 1 98.62 204 ALA B O 1
ATOM 4849 N N . TYR B 1 205 ? -12.039 -40.094 -19.188 1 98.38 205 TYR B N 1
ATOM 4850 C CA . TYR B 1 205 ? -13.281 -39.688 -19.844 1 98.38 205 TYR B CA 1
ATOM 4851 C C . TYR B 1 205 ? -13.5 -40.5 -21.125 1 98.38 205 TYR B C 1
ATOM 4853 O O . TYR B 1 205 ? -14.609 -40.969 -21.375 1 98.38 205 TYR B O 1
ATOM 4861 N N . GLU B 1 206 ? -12.445 -40.656 -21.891 1 97.81 206 GLU B N 1
ATOM 4862 C CA . GLU B 1 206 ? -12.523 -41.438 -23.125 1 97.81 206 GLU B CA 1
ATOM 4863 C C . GLU B 1 206 ? -12.859 -42.875 -22.859 1 97.81 206 GLU B C 1
ATOM 4865 O O . GLU B 1 206 ? -13.547 -43.531 -23.656 1 97.81 206 GLU B O 1
ATOM 4870 N N . ARG B 1 207 ? -12.484 -43.344 -21.734 1 97.94 207 ARG B N 1
ATOM 4871 C CA . ARG B 1 207 ? -12.727 -44.719 -21.359 1 97.94 207 ARG B CA 1
ATOM 4872 C C . ARG B 1 207 ? -14.039 -44.875 -20.594 1 97.94 207 ARG B C 1
ATOM 4874 O O . ARG B 1 207 ? -14.383 -45.969 -20.125 1 97.94 207 ARG B O 1
ATOM 4881 N N . LYS B 1 208 ? -14.68 -43.812 -20.328 1 98.25 208 LYS B N 1
ATOM 4882 C CA . LYS B 1 208 ? -15.938 -43.75 -19.594 1 98.25 208 LYS B CA 1
ATOM 4883 C C . LYS B 1 208 ? -15.758 -44.219 -18.156 1 98.25 208 LYS B C 1
ATOM 4885 O O . LYS B 1 208 ? -16.656 -44.844 -17.594 1 98.25 208 LYS B O 1
ATOM 4890 N N . ASP B 1 209 ? -14.586 -44.031 -17.672 1 98.56 209 ASP B N 1
ATOM 4891 C CA . ASP B 1 209 ? -14.297 -44.25 -16.25 1 98.56 209 ASP B CA 1
ATOM 4892 C C . ASP B 1 209 ? -14.625 -43 -15.438 1 98.56 209 ASP B C 1
ATOM 4894 O O . ASP B 1 209 ? -13.727 -42.25 -15.07 1 98.56 209 ASP B O 1
ATOM 4898 N N . TRP B 1 210 ? -15.867 -42.906 -15.078 1 98.56 210 TRP B N 1
ATOM 4899 C CA . TRP B 1 210 ? -16.375 -41.688 -14.492 1 98.56 210 TRP B CA 1
ATOM 4900 C C . TRP B 1 210 ? -15.742 -41.438 -13.125 1 98.56 210 TRP B C 1
ATOM 4902 O O . TRP B 1 210 ? -15.516 -40.281 -12.734 1 98.56 210 TRP B O 1
ATOM 4912 N N . ASP B 1 211 ? -15.438 -42.469 -12.367 1 98.62 211 ASP B N 1
ATOM 4913 C CA . ASP B 1 211 ? -14.711 -42.312 -11.109 1 98.62 211 ASP B CA 1
ATOM 4914 C C . ASP B 1 211 ? -13.32 -41.719 -11.352 1 98.62 211 ASP B C 1
ATOM 4916 O O . ASP B 1 211 ? -12.883 -40.812 -10.617 1 98.62 211 ASP B O 1
ATOM 4920 N N . GLY B 1 212 ? -12.703 -42.25 -12.391 1 98.56 212 GLY B N 1
ATOM 4921 C CA . GLY B 1 212 ? -11.391 -41.75 -12.758 1 98.56 212 GLY B CA 1
ATOM 4922 C C . GLY B 1 212 ? -11.406 -40.312 -13.203 1 98.56 212 GLY B C 1
ATOM 4923 O O . GLY B 1 212 ? -10.477 -39.562 -12.906 1 98.56 212 GLY B O 1
ATOM 4924 N N . VAL B 1 213 ? -12.43 -39.875 -13.914 1 98.81 213 VAL B N 1
ATOM 4925 C CA . VAL B 1 213 ? -12.578 -38.5 -14.344 1 98.81 213 VAL B CA 1
ATOM 4926 C C . VAL B 1 213 ? -12.68 -37.594 -13.125 1 98.81 213 VAL B C 1
ATOM 4928 O O . VAL B 1 213 ? -11.938 -36.594 -13.016 1 98.81 213 VAL B O 1
ATOM 4931 N N . VAL B 1 214 ? -13.57 -37.938 -12.188 1 98.81 214 VAL B N 1
ATOM 4932 C CA . VAL B 1 214 ? -13.82 -37.125 -11.008 1 98.81 214 VAL B CA 1
ATOM 4933 C C . VAL B 1 214 ? -12.531 -37 -10.188 1 98.81 214 VAL B C 1
ATOM 4935 O O . VAL B 1 214 ? -12.133 -35.906 -9.82 1 98.81 214 VAL B O 1
ATOM 4938 N N . ASP B 1 215 ? -11.883 -38.094 -9.992 1 98.69 215 ASP B N 1
ATOM 4939 C CA . ASP B 1 215 ? -10.688 -38.094 -9.156 1 98.69 215 ASP B CA 1
ATOM 4940 C C . ASP B 1 215 ? -9.586 -37.25 -9.773 1 98.69 215 ASP B C 1
ATOM 4942 O O . ASP B 1 215 ? -9.008 -36.375 -9.102 1 98.69 215 ASP B O 1
ATOM 4946 N N . ASN B 1 216 ? -9.32 -37.469 -11.031 1 98.69 216 ASN B N 1
ATOM 4947 C CA . ASN B 1 216 ? -8.227 -36.75 -11.695 1 98.69 216 ASN B CA 1
ATOM 4948 C C . ASN B 1 216 ? -8.547 -35.281 -11.922 1 98.69 216 ASN B C 1
ATOM 4950 O O . ASN B 1 216 ? -7.707 -34.406 -11.695 1 98.69 216 ASN B O 1
ATOM 4954 N N . MET B 1 217 ? -9.75 -34.969 -12.312 1 98.81 217 MET B N 1
ATOM 4955 C CA . MET B 1 217 ? -10.109 -33.594 -12.617 1 98.81 217 MET B CA 1
ATOM 4956 C C . MET B 1 217 ? -10.211 -32.75 -11.352 1 98.81 217 MET B C 1
ATOM 4958 O O . MET B 1 217 ? -9.836 -31.578 -11.336 1 98.81 217 MET B O 1
ATOM 4962 N N . GLU B 1 218 ? -10.727 -33.344 -10.266 1 98.88 218 GLU B N 1
ATOM 4963 C CA . GLU B 1 218 ? -10.766 -32.625 -9 1 98.88 218 GLU B CA 1
ATOM 4964 C C . GLU B 1 218 ? -9.352 -32.312 -8.508 1 98.88 218 GLU B C 1
ATOM 4966 O O . GLU B 1 218 ? -9.086 -31.172 -8.07 1 98.88 218 GLU B O 1
ATOM 4971 N N . GLU B 1 219 ? -8.531 -33.281 -8.586 1 98.75 219 GLU B N 1
ATOM 4972 C CA . GLU B 1 219 ? -7.152 -33.062 -8.156 1 98.75 219 GLU B CA 1
ATOM 4973 C C . GLU B 1 219 ? -6.434 -32.094 -9.07 1 98.75 219 GLU B C 1
ATOM 4975 O O . GLU B 1 219 ? -5.637 -31.266 -8.609 1 98.75 219 GLU B O 1
ATOM 4980 N N . SER B 1 220 ? -6.648 -32.219 -10.344 1 98.62 220 SER B N 1
ATOM 4981 C CA . SER B 1 220 ? -6.066 -31.281 -11.305 1 98.62 220 SER B CA 1
ATOM 4982 C C . SER B 1 220 ? -6.539 -29.859 -11.055 1 98.62 220 SER B C 1
ATOM 4984 O O . SER B 1 220 ? -5.746 -28.922 -11.117 1 98.62 220 SER B O 1
ATOM 4986 N N . LEU B 1 221 ? -7.801 -29.719 -10.758 1 98.75 221 LEU B N 1
ATOM 4987 C CA . LEU B 1 221 ? -8.383 -28.406 -10.477 1 98.75 221 LEU B CA 1
ATOM 4988 C C . LEU B 1 221 ? -7.727 -27.766 -9.258 1 98.75 221 LEU B C 1
ATOM 4990 O O . LEU B 1 221 ? -7.336 -26.609 -9.297 1 98.75 221 LEU B O 1
ATOM 4994 N N . ALA B 1 222 ? -7.625 -28.547 -8.25 1 98.5 222 ALA B N 1
ATOM 4995 C CA . ALA B 1 222 ? -6.98 -28.062 -7.031 1 98.5 222 ALA B CA 1
ATOM 4996 C C . ALA B 1 222 ? -5.531 -27.656 -7.301 1 98.5 222 ALA B C 1
ATOM 4998 O O . ALA B 1 222 ? -5.074 -26.609 -6.832 1 98.5 222 ALA B O 1
ATOM 4999 N N . ALA B 1 223 ? -4.844 -28.5 -8.039 1 98.19 223 ALA B N 1
ATOM 5000 C CA . ALA B 1 223 ? -3.443 -28.25 -8.367 1 98.19 223 ALA B CA 1
ATOM 5001 C C . ALA B 1 223 ? -3.307 -27 -9.242 1 98.19 223 ALA B C 1
ATOM 5003 O O . ALA B 1 223 ? -2.357 -26.234 -9.094 1 98.19 223 ALA B O 1
ATOM 5004 N N . TYR B 1 224 ? -4.199 -26.828 -10.156 1 98.31 224 TYR B N 1
ATOM 5005 C CA . TYR B 1 224 ? -4.191 -25.656 -11.023 1 98.31 224 TYR B CA 1
ATOM 5006 C C . TYR B 1 224 ? -4.367 -24.375 -10.211 1 98.31 224 TYR B C 1
ATOM 5008 O O . TYR B 1 224 ? -3.645 -23.406 -10.422 1 98.31 224 TYR B O 1
ATOM 5016 N N . LEU B 1 225 ? -5.328 -24.391 -9.367 1 98.44 225 LEU B N 1
ATOM 5017 C CA . LEU B 1 225 ? -5.609 -23.203 -8.555 1 98.44 225 LEU B CA 1
ATOM 5018 C C . LEU B 1 225 ? -4.441 -22.891 -7.629 1 98.44 225 LEU B C 1
ATOM 5020 O O . LEU B 1 225 ? -4.141 -21.719 -7.375 1 98.44 225 LEU B O 1
ATOM 5024 N N . GLN B 1 226 ? -3.834 -23.922 -7.148 1 97.88 226 GLN B N 1
ATOM 5025 C CA . GLN B 1 226 ? -2.627 -23.734 -6.352 1 97.88 226 GLN B CA 1
ATOM 5026 C C . GLN B 1 226 ? -1.514 -23.109 -7.188 1 97.88 226 GLN B C 1
ATOM 5028 O O . GLN B 1 226 ? -0.814 -22.203 -6.723 1 97.88 226 GLN B O 1
ATOM 5033 N N . ALA B 1 227 ? -1.335 -23.594 -8.367 1 97.69 227 ALA B N 1
ATOM 5034 C CA . ALA B 1 227 ? -0.328 -23.047 -9.266 1 97.69 227 ALA B CA 1
ATOM 5035 C C . ALA B 1 227 ? -0.616 -21.578 -9.578 1 97.69 227 ALA B C 1
ATOM 5037 O O . ALA B 1 227 ? 0.308 -20.766 -9.703 1 97.69 227 ALA B O 1
ATOM 5038 N N . ASP B 1 228 ? -1.889 -21.281 -9.711 1 98.06 228 ASP B N 1
ATOM 5039 C CA . ASP B 1 228 ? -2.283 -19.906 -9.938 1 98.06 228 ASP B CA 1
ATOM 5040 C C . ASP B 1 228 ? -1.909 -19.016 -8.742 1 98.06 228 ASP B C 1
ATOM 5042 O O . ASP B 1 228 ? -1.373 -17.922 -8.922 1 98.06 228 ASP B O 1
ATOM 5046 N N . GLU B 1 229 ? -2.203 -19.469 -7.562 1 97.94 229 GLU B N 1
ATOM 5047 C CA . GLU B 1 229 ? -1.859 -18.734 -6.352 1 97.94 229 GLU B CA 1
ATOM 5048 C C . GLU B 1 229 ? -0.351 -18.531 -6.242 1 97.94 229 GLU B C 1
ATOM 5050 O O . GLU B 1 229 ? 0.106 -17.453 -5.848 1 97.94 229 GLU B O 1
ATOM 5055 N N . GLU B 1 230 ? 0.354 -19.578 -6.559 1 98.06 230 GLU B N 1
ATOM 5056 C CA . GLU B 1 230 ? 1.812 -19.5 -6.504 1 98.06 230 GLU B CA 1
ATOM 5057 C C . GLU B 1 230 ? 2.355 -18.531 -7.543 1 98.06 230 GLU B C 1
ATOM 5059 O O . GLU B 1 230 ? 3.271 -17.75 -7.254 1 98.06 230 GLU B O 1
ATOM 5064 N N . CYS B 1 231 ? 1.848 -18.625 -8.734 1 97.75 231 CYS B N 1
ATOM 5065 C CA . CYS B 1 231 ? 2.25 -17.703 -9.789 1 97.75 231 CYS B CA 1
ATOM 5066 C C . CYS B 1 231 ? 2.002 -16.25 -9.375 1 97.75 231 CYS B C 1
ATOM 5068 O O . CYS B 1 231 ? 2.861 -15.391 -9.57 1 97.75 231 CYS B O 1
ATOM 5070 N N . ARG B 1 232 ? 0.847 -16.016 -8.797 1 98.44 232 ARG B N 1
ATOM 5071 C CA . ARG B 1 232 ? 0.469 -14.672 -8.359 1 98.44 232 ARG B CA 1
ATOM 5072 C C . ARG B 1 232 ? 1.361 -14.195 -7.219 1 98.44 232 ARG B C 1
ATOM 5074 O O . ARG B 1 232 ? 1.777 -13.039 -7.191 1 98.44 232 ARG B O 1
ATOM 5081 N N . ALA B 1 233 ? 1.659 -15.07 -6.277 1 98.19 233 ALA B N 1
ATOM 5082 C CA . ALA B 1 233 ? 2.555 -14.742 -5.172 1 98.19 233 ALA B CA 1
ATOM 5083 C C . ALA B 1 233 ? 3.947 -14.383 -5.68 1 98.19 233 ALA B C 1
ATOM 5085 O O . ALA B 1 233 ? 4.613 -13.508 -5.121 1 98.19 233 ALA B O 1
ATOM 5086 N N . GLN B 1 234 ? 4.414 -15.062 -6.734 1 96.44 234 GLN B N 1
ATOM 5087 C CA . GLN B 1 234 ? 5.723 -14.797 -7.324 1 96.44 234 GLN B CA 1
ATOM 5088 C C . GLN B 1 234 ? 5.805 -13.367 -7.855 1 96.44 234 GLN B C 1
ATOM 5090 O O . GLN B 1 234 ? 6.883 -12.766 -7.867 1 96.44 234 GLN B O 1
ATOM 5095 N N . CYS B 1 235 ? 4.664 -12.797 -8.203 1 97.25 235 CYS B N 1
ATOM 5096 C CA . CYS B 1 235 ? 4.594 -11.477 -8.82 1 97.25 235 CYS B CA 1
ATOM 5097 C C . CYS B 1 235 ? 4.801 -10.383 -7.785 1 97.25 235 CYS B C 1
ATOM 5099 O O . CYS B 1 235 ? 5.016 -9.219 -8.141 1 97.25 235 CYS B O 1
ATOM 5101 N N . GLU B 1 236 ? 4.793 -10.656 -6.527 1 97.19 236 GLU B N 1
ATOM 5102 C CA . GLU B 1 236 ? 4.812 -9.648 -5.473 1 97.19 236 GLU B CA 1
ATOM 5103 C C . GLU B 1 236 ? 6.238 -9.367 -5.008 1 97.19 236 GLU B C 1
ATOM 5105 O O . GLU B 1 236 ? 6.492 -9.227 -3.811 1 97.19 236 GLU B O 1
ATOM 5110 N N . GLY B 1 237 ? 7.168 -9.32 -5.965 1 94.62 237 GLY B N 1
ATOM 5111 C CA . GLY B 1 237 ? 8.578 -9.07 -5.699 1 94.62 237 GLY B CA 1
ATOM 5112 C C . GLY B 1 237 ? 8.93 -7.598 -5.676 1 94.62 237 GLY B C 1
ATOM 5113 O O . GLY B 1 237 ? 8.047 -6.738 -5.66 1 94.62 237 GLY B O 1
ATOM 5114 N N . PRO B 1 238 ? 10.234 -7.32 -5.543 1 93.75 238 PRO B N 1
ATOM 5115 C CA . PRO B 1 238 ? 10.711 -5.938 -5.504 1 93.75 238 PRO B CA 1
ATOM 5116 C C . PRO B 1 238 ? 10.422 -5.172 -6.793 1 93.75 238 PRO B C 1
ATOM 5118 O O . PRO B 1 238 ? 10.352 -5.773 -7.867 1 93.75 238 PRO B O 1
ATOM 5121 N N . PHE B 1 239 ? 10.266 -3.881 -6.672 1 93.5 239 PHE B N 1
ATOM 5122 C CA . PHE B 1 239 ? 9.992 -2.986 -7.785 1 93.5 239 PHE B CA 1
ATOM 5123 C C . PHE B 1 239 ? 10.82 -1.712 -7.68 1 93.5 239 PHE B C 1
ATOM 5125 O O . PHE B 1 239 ? 10.719 -0.984 -6.688 1 93.5 239 PHE B O 1
ATOM 5132 N N . ASP B 1 240 ? 11.656 -1.53 -8.633 1 90.31 240 ASP B N 1
ATOM 5133 C CA . ASP B 1 240 ? 12.422 -0.291 -8.734 1 90.31 240 ASP B CA 1
ATOM 5134 C C . ASP B 1 240 ? 11.664 0.759 -9.547 1 90.31 240 ASP B C 1
ATOM 5136 O O . ASP B 1 240 ? 11.617 0.686 -10.773 1 90.31 240 ASP B O 1
ATOM 5140 N N . GLN B 1 241 ? 11.227 1.696 -8.875 1 89.25 241 GLN B N 1
ATOM 5141 C CA . GLN B 1 241 ? 10.43 2.725 -9.539 1 89.25 241 GLN B CA 1
ATOM 5142 C C . GLN B 1 241 ? 11.32 3.758 -10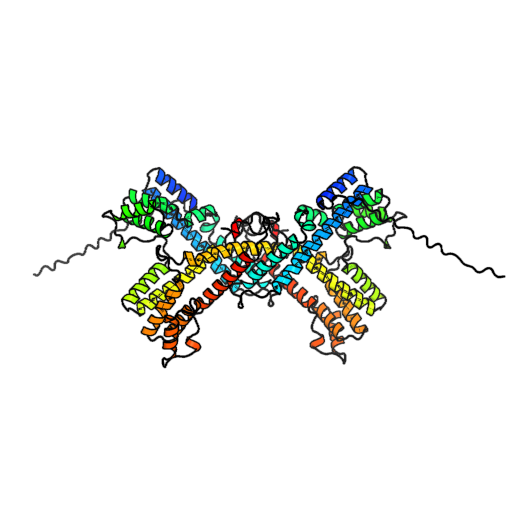.219 1 89.25 241 GLN B C 1
ATOM 5144 O O . GLN B 1 241 ? 10.852 4.555 -11.031 1 89.25 241 GLN B O 1
ATOM 5149 N N . GLY B 1 242 ? 12.586 3.727 -9.883 1 88.19 242 GLY B N 1
ATOM 5150 C CA . GLY B 1 242 ? 13.523 4.672 -10.461 1 88.19 242 GLY B CA 1
ATOM 5151 C C . GLY B 1 242 ? 13.586 5.988 -9.711 1 88.19 242 GLY B C 1
ATOM 5152 O O . GLY B 1 242 ? 14.5 6.789 -9.922 1 88.19 242 GLY B O 1
ATOM 5153 N N . TRP B 1 243 ? 12.625 6.328 -8.984 1 88.75 243 TRP B N 1
ATOM 5154 C CA . TRP B 1 243 ? 12.539 7.5 -8.117 1 88.75 243 TRP B CA 1
ATOM 5155 C C . TRP B 1 243 ? 11.773 7.172 -6.836 1 88.75 243 TRP B C 1
ATOM 5157 O O . TRP B 1 243 ? 11.383 6.023 -6.617 1 88.75 243 TRP B O 1
ATOM 5167 N N . TYR B 1 244 ? 11.664 8.117 -5.961 1 89.88 244 TYR B N 1
ATOM 5168 C CA . TYR B 1 244 ? 10.922 7.914 -4.723 1 89.88 244 TYR B CA 1
ATOM 5169 C C . TYR B 1 244 ? 9.594 8.648 -4.75 1 89.88 244 TYR B C 1
ATOM 5171 O O . TYR B 1 244 ? 9.539 9.852 -4.492 1 89.88 244 TYR B O 1
ATOM 5179 N N . PRO B 1 245 ? 8.523 7.938 -5.02 1 92.62 245 PRO B N 1
ATOM 5180 C CA . PRO B 1 245 ? 7.207 8.578 -5.043 1 92.62 245 PRO B CA 1
ATOM 5181 C C . PRO B 1 245 ? 6.652 8.836 -3.646 1 92.62 245 PRO B C 1
ATOM 5183 O O . PRO B 1 245 ? 7.164 8.297 -2.664 1 92.62 245 PRO B O 1
ATOM 5186 N N . ASP B 1 246 ? 5.551 9.656 -3.625 1 94.75 246 ASP B N 1
ATOM 5187 C CA . ASP B 1 246 ? 4.781 9.836 -2.398 1 94.75 246 ASP B CA 1
ATOM 5188 C C . ASP B 1 246 ? 4.156 8.516 -1.943 1 94.75 246 ASP B C 1
ATOM 5190 O O . ASP B 1 246 ? 4.152 7.535 -2.689 1 94.75 246 ASP B O 1
ATOM 5194 N N . PHE B 1 247 ? 3.67 8.508 -0.778 1 97.69 247 PHE B N 1
ATOM 5195 C CA . PHE B 1 247 ? 3.178 7.312 -0.102 1 97.69 247 PHE B CA 1
ATOM 5196 C C . PHE B 1 247 ? 2.156 6.582 -0.966 1 97.69 247 PHE B C 1
ATOM 5198 O O . PHE B 1 247 ? 2.377 5.438 -1.364 1 97.69 247 PHE B O 1
ATOM 5205 N N . VAL B 1 248 ? 1.032 7.227 -1.4 1 98.44 248 VAL B N 1
ATOM 5206 C CA . VAL B 1 248 ? -0.06 6.562 -2.104 1 98.44 248 VAL B CA 1
ATOM 5207 C C . VAL B 1 248 ? 0.374 6.219 -3.525 1 98.44 248 VAL B C 1
ATOM 5209 O O . VAL B 1 248 ? 0.185 5.086 -3.982 1 98.44 248 VAL B O 1
ATOM 5212 N N . PRO B 1 249 ? 1.093 7.117 -4.234 1 97.19 249 PRO B N 1
ATOM 5213 C CA . PRO B 1 249 ? 1.6 6.766 -5.566 1 97.19 249 PRO B CA 1
ATOM 5214 C C . PRO B 1 249 ? 2.559 5.578 -5.535 1 97.19 249 PRO B C 1
ATOM 5216 O O . PRO B 1 249 ? 2.574 4.766 -6.465 1 97.19 249 PRO B O 1
ATOM 5219 N N . SER B 1 250 ? 3.342 5.516 -4.477 1 97.25 250 SER B N 1
ATOM 5220 C CA . SER B 1 250 ? 4.258 4.387 -4.359 1 97.25 250 SER B CA 1
ATOM 5221 C C . SER B 1 250 ? 3.502 3.064 -4.301 1 97.25 250 SER B C 1
ATOM 5223 O O . SER B 1 250 ? 3.906 2.084 -4.926 1 97.25 250 SER B O 1
ATOM 5225 N N . ILE B 1 251 ? 2.43 3.016 -3.562 1 98.5 251 ILE B N 1
ATOM 5226 C CA . ILE B 1 251 ? 1.595 1.827 -3.432 1 98.5 251 ILE B CA 1
ATOM 5227 C C . ILE B 1 251 ? 0.954 1.497 -4.777 1 98.5 251 ILE B C 1
ATOM 5229 O O . ILE B 1 251 ? 1.014 0.354 -5.238 1 98.5 251 ILE B O 1
ATOM 5233 N N . ALA B 1 252 ? 0.378 2.529 -5.406 1 98.5 252 ALA B N 1
ATOM 5234 C CA . ALA B 1 252 ? -0.329 2.332 -6.668 1 98.5 252 ALA B CA 1
ATOM 5235 C C . ALA B 1 252 ? 0.617 1.828 -7.754 1 98.5 252 ALA B C 1
ATOM 5237 O O . ALA B 1 252 ? 0.263 0.938 -8.531 1 98.5 252 ALA B O 1
ATOM 5238 N N . ASN B 1 253 ? 1.812 2.426 -7.781 1 97.19 253 ASN B N 1
ATOM 5239 C CA . ASN B 1 253 ? 2.791 2.02 -8.781 1 97.19 253 ASN B CA 1
ATOM 5240 C C . ASN B 1 253 ? 3.205 0.562 -8.602 1 97.19 253 ASN B C 1
ATOM 5242 O O . ASN B 1 253 ? 3.242 -0.201 -9.57 1 97.19 253 ASN B O 1
ATOM 5246 N N . HIS B 1 254 ? 3.557 0.248 -7.391 1 98.06 254 HIS B N 1
ATOM 5247 C CA . HIS B 1 254 ? 3.98 -1.12 -7.117 1 98.06 254 HIS B CA 1
ATOM 5248 C C . HIS B 1 254 ? 2.842 -2.107 -7.348 1 98.06 254 HIS B C 1
ATOM 5250 O O . HIS B 1 254 ? 3.061 -3.199 -7.879 1 98.06 254 HIS B O 1
ATOM 5256 N N . PHE B 1 255 ? 1.672 -1.759 -6.973 1 98.75 255 PHE B N 1
ATOM 5257 C CA . PHE B 1 255 ? 0.497 -2.586 -7.223 1 98.75 255 PHE B CA 1
ATOM 5258 C C . PHE B 1 255 ? 0.312 -2.828 -8.719 1 98.75 255 PHE B C 1
ATOM 5260 O O . PHE B 1 255 ? 0.074 -3.959 -9.141 1 98.75 255 PHE B O 1
ATOM 5267 N N . THR B 1 256 ? 0.379 -1.764 -9.484 1 98.44 256 THR B N 1
ATOM 5268 C CA . THR B 1 256 ? 0.194 -1.865 -10.93 1 98.44 256 THR B CA 1
ATOM 5269 C C . THR B 1 256 ? 1.234 -2.797 -11.547 1 98.44 256 THR B C 1
ATOM 5271 O O . THR B 1 256 ? 0.912 -3.607 -12.414 1 98.44 256 THR B O 1
ATOM 5274 N N . TYR B 1 257 ? 2.496 -2.627 -11.062 1 97.25 257 TYR B N 1
ATOM 5275 C CA . TYR B 1 257 ? 3.57 -3.51 -11.508 1 97.25 257 TYR B CA 1
ATOM 5276 C C . TYR B 1 257 ? 3.225 -4.969 -11.234 1 97.25 257 TYR B C 1
ATOM 5278 O O . TYR B 1 257 ? 3.357 -5.82 -12.109 1 97.25 257 TYR B O 1
ATOM 5286 N N . CYS B 1 258 ? 2.742 -5.266 -10.023 1 98.25 258 CYS B N 1
ATOM 5287 C CA . CYS B 1 258 ? 2.359 -6.621 -9.633 1 98.25 258 CYS B CA 1
ATOM 5288 C C . CYS B 1 258 ? 1.158 -7.102 -10.438 1 98.25 258 CYS B C 1
ATOM 5290 O O . CYS B 1 258 ? 1.109 -8.258 -10.859 1 98.25 258 CYS B O 1
ATOM 5292 N N . LEU B 1 259 ? 0.179 -6.203 -10.648 1 98.44 259 LEU B N 1
ATOM 5293 C CA . LEU B 1 259 ? -1.061 -6.547 -11.336 1 98.44 259 LEU B CA 1
ATOM 5294 C C . LEU B 1 259 ? -0.782 -6.988 -12.766 1 98.44 259 LEU B C 1
ATOM 5296 O O . LEU B 1 259 ? -1.368 -7.961 -13.25 1 98.44 259 LEU B O 1
ATOM 5300 N N . LYS B 1 260 ? 0.1 -6.289 -13.461 1 97.44 260 LYS B N 1
ATOM 5301 C CA . LYS B 1 260 ? 0.471 -6.641 -14.828 1 97.44 260 LYS B CA 1
ATOM 5302 C C . LYS B 1 260 ? 1.087 -8.039 -14.883 1 97.44 260 LYS B C 1
ATOM 5304 O O . LYS B 1 260 ? 0.776 -8.82 -15.781 1 97.44 260 LYS B O 1
ATOM 5309 N N . CYS B 1 261 ? 1.931 -8.289 -13.945 1 97.06 261 CYS B N 1
ATOM 5310 C CA . CYS B 1 261 ? 2.537 -9.609 -13.836 1 97.06 261 CYS B CA 1
ATOM 5311 C C . CYS B 1 261 ? 1.483 -10.672 -13.547 1 97.06 261 CYS B C 1
ATOM 5313 O O . CYS B 1 261 ? 1.466 -11.727 -14.18 1 97.06 261 CYS B O 1
ATOM 5315 N N . LYS B 1 262 ? 0.555 -10.445 -12.617 1 98.25 262 LYS B N 1
ATOM 5316 C CA . LYS B 1 262 ? -0.469 -11.398 -12.195 1 98.25 262 LYS B CA 1
ATOM 5317 C C . LYS B 1 262 ? -1.421 -11.727 -13.344 1 98.25 262 LYS B C 1
ATOM 5319 O O . LYS B 1 262 ? -1.908 -12.852 -13.445 1 98.25 262 LYS B O 1
ATOM 5324 N N . GLN B 1 263 ? -1.632 -10.805 -14.211 1 96.75 263 GLN B N 1
ATOM 5325 C CA . GLN B 1 263 ? -2.537 -11 -15.336 1 96.75 263 GLN B CA 1
ATOM 5326 C C . GLN B 1 263 ? -1.956 -12 -16.344 1 96.75 263 GLN B C 1
ATOM 5328 O O . GLN B 1 263 ? -2.693 -12.602 -17.125 1 96.75 263 GLN B O 1
ATOM 5333 N N . LYS B 1 264 ? -0.682 -12.211 -16.312 1 95.69 264 LYS B N 1
ATOM 5334 C CA . LYS B 1 264 ? -0.032 -13.148 -17.219 1 95.69 264 LYS B CA 1
ATOM 5335 C C . LYS B 1 264 ? -0.134 -14.586 -16.703 1 95.69 264 LYS B C 1
ATOM 5337 O O . LYS B 1 264 ? 0.144 -15.531 -17.438 1 95.69 264 LYS B O 1
ATOM 5342 N N . CYS B 1 265 ? -0.575 -14.727 -15.453 1 97.06 265 CYS B N 1
ATOM 5343 C CA . CYS B 1 265 ? -0.612 -16.062 -14.852 1 97.06 265 CYS B CA 1
ATOM 5344 C C . CYS B 1 265 ? -1.604 -16.953 -15.57 1 97.06 265 CYS B C 1
ATOM 5346 O O . CYS B 1 265 ? -1.338 -18.141 -15.773 1 97.06 265 CYS B O 1
ATOM 5348 N N . LYS B 1 266 ? -2.721 -16.391 -15.977 1 95.38 266 LYS B N 1
ATOM 5349 C CA . LYS B 1 266 ? -3.701 -17.188 -16.703 1 95.38 266 LYS B CA 1
ATOM 5350 C C . LYS B 1 266 ? -3.092 -17.797 -17.969 1 95.38 266 LYS B C 1
ATOM 5352 O O . LYS B 1 266 ? -3.223 -19 -18.219 1 95.38 266 LYS B O 1
ATOM 5357 N N . THR B 1 267 ? -2.395 -16.969 -18.703 1 93.38 267 THR B N 1
ATOM 5358 C CA . THR B 1 267 ? -1.788 -17.406 -19.953 1 93.38 267 THR B CA 1
ATOM 5359 C C . THR B 1 267 ? -0.655 -18.406 -19.688 1 93.38 267 THR B C 1
ATOM 5361 O O . THR B 1 267 ? -0.52 -19.406 -20.391 1 93.38 267 THR B O 1
ATOM 5364 N N . LYS B 1 268 ? 0.096 -18.141 -18.688 1 92.12 268 LYS B N 1
ATOM 5365 C CA . LYS B 1 268 ? 1.231 -19 -18.344 1 92.12 268 LYS B CA 1
ATOM 5366 C C . LYS B 1 268 ? 0.77 -20.391 -17.953 1 92.12 268 LYS B C 1
ATOM 5368 O O . LYS B 1 268 ? 1.448 -21.375 -18.25 1 92.12 268 LYS B O 1
ATOM 5373 N N . LEU B 1 269 ? -0.392 -20.516 -17.359 1 95.19 269 LEU B N 1
ATOM 5374 C CA . LEU B 1 269 ? -0.841 -21.781 -16.797 1 95.19 269 LEU B CA 1
ATOM 5375 C C . LEU B 1 269 ? -1.744 -22.516 -17.781 1 95.19 269 LEU B C 1
ATOM 5377 O O . LEU B 1 269 ? -2.072 -23.688 -17.578 1 95.19 269 LEU B O 1
ATOM 5381 N N . SER B 1 270 ? -2.045 -21.844 -18.891 1 93.19 270 SER B N 1
ATOM 5382 C CA . SER B 1 270 ? -2.986 -22.422 -19.844 1 93.19 270 SER B CA 1
ATOM 5383 C C . SER B 1 270 ? -2.262 -23.234 -20.906 1 93.19 270 SER B C 1
ATOM 5385 O O . SER B 1 270 ? -2.689 -23.281 -22.062 1 93.19 270 SER B O 1
ATOM 5387 N N . SER B 1 271 ? -1.174 -23.859 -20.547 1 88.81 271 SER B N 1
ATOM 5388 C CA . SER B 1 271 ? -0.409 -24.688 -21.484 1 88.81 271 SER B CA 1
ATOM 5389 C C . SER B 1 271 ? -0.297 -26.125 -20.984 1 88.81 271 SER B C 1
ATOM 5391 O O . SER B 1 271 ? 0.058 -26.359 -19.828 1 88.81 271 SER B O 1
ATOM 5393 N N . LEU B 1 272 ? -0.733 -27.031 -21.844 1 91.5 272 LEU B N 1
ATOM 5394 C CA . LEU B 1 272 ? -0.508 -28.453 -21.594 1 91.5 272 LEU B CA 1
ATOM 5395 C C . LEU B 1 272 ? 0.688 -28.953 -22.391 1 91.5 272 LEU B C 1
ATOM 5397 O O . LEU B 1 272 ? 0.522 -29.516 -23.484 1 91.5 272 LEU B O 1
ATOM 5401 N N . ASN B 1 273 ? 1.854 -28.797 -21.875 1 86.81 273 ASN B N 1
ATOM 5402 C CA . ASN B 1 273 ? 3.119 -29.188 -22.484 1 86.81 273 ASN B CA 1
ATOM 5403 C C . ASN B 1 273 ? 3.295 -28.562 -23.859 1 86.81 273 ASN B C 1
ATOM 5405 O O . ASN B 1 273 ? 3.584 -29.266 -24.828 1 86.81 273 ASN B O 1
ATOM 5409 N N . GLY B 1 274 ? 2.979 -27.25 -23.969 1 84.75 274 GLY B N 1
ATOM 5410 C CA . GLY B 1 274 ? 3.227 -26.516 -25.188 1 84.75 274 GLY B CA 1
ATOM 5411 C C . GLY B 1 274 ? 1.957 -26.172 -25.938 1 84.75 274 GLY B C 1
ATOM 5412 O O . GLY B 1 274 ? 1.941 -25.234 -26.75 1 84.75 274 GLY B O 1
ATOM 5413 N N . GLU B 1 275 ? 0.948 -26.938 -25.75 1 89.25 275 GLU B N 1
ATOM 5414 C CA . GLU B 1 275 ? -0.336 -26.641 -26.375 1 89.25 275 GLU B CA 1
ATOM 5415 C C . GLU B 1 275 ? -1.149 -25.672 -25.531 1 89.25 275 GLU B C 1
ATOM 5417 O O . GLU B 1 275 ? -1.501 -25.984 -24.391 1 89.25 275 GLU B O 1
ATOM 5422 N N . LYS B 1 276 ? -1.537 -24.672 -26.141 1 90.81 276 LYS B N 1
ATOM 5423 C CA . LYS B 1 276 ? -2.264 -23.641 -25.406 1 90.81 276 LYS B CA 1
ATOM 5424 C C . LYS B 1 276 ? -3.762 -23.922 -25.391 1 90.81 276 LYS B C 1
ATOM 5426 O O . LYS B 1 276 ? -4.34 -24.312 -26.406 1 90.81 276 LYS B O 1
ATOM 5431 N N . HIS B 1 277 ? -4.312 -23.828 -24.203 1 92.75 277 HIS B N 1
ATOM 5432 C CA . HIS B 1 277 ? -5.746 -23.984 -23.984 1 92.75 277 HIS B CA 1
ATOM 5433 C C . HIS B 1 277 ? -6.305 -22.828 -23.172 1 92.75 277 HIS B C 1
ATOM 5435 O O . HIS B 1 277 ? -6.344 -22.875 -21.953 1 92.75 277 HIS B O 1
ATOM 5441 N N . ASP B 1 278 ? -6.906 -21.906 -23.812 1 89.88 278 ASP B N 1
ATOM 5442 C CA . ASP B 1 278 ? -7.379 -20.703 -23.141 1 89.88 278 ASP B CA 1
ATOM 5443 C C . ASP B 1 278 ? -8.484 -21.031 -22.141 1 89.88 278 ASP B C 1
ATOM 5445 O O . ASP B 1 278 ? -8.727 -20.266 -21.203 1 89.88 278 ASP B O 1
ATOM 5449 N N . ASP B 1 279 ? -9.141 -22.141 -22.391 1 94.19 279 ASP B N 1
ATOM 5450 C CA . ASP B 1 279 ? -10.25 -22.516 -21.516 1 94.19 279 ASP B CA 1
ATOM 5451 C C . ASP B 1 279 ? -9.852 -23.672 -20.594 1 94.19 279 ASP B C 1
ATOM 5453 O O . ASP B 1 279 ? -10.695 -24.453 -20.172 1 94.19 279 ASP B O 1
ATOM 5457 N N . LEU B 1 280 ? -8.555 -23.75 -20.297 1 97 280 LEU B N 1
ATOM 5458 C CA . LEU B 1 280 ? -8.086 -24.891 -19.516 1 97 280 LEU B CA 1
ATOM 5459 C C . LEU B 1 280 ? -8.789 -24.969 -18.172 1 97 280 LEU B C 1
ATOM 5461 O O . LEU B 1 280 ? -9.344 -26 -17.797 1 97 280 LEU B O 1
ATOM 5465 N N . LEU B 1 281 ? -8.844 -23.875 -17.438 1 98 281 LEU B N 1
ATOM 5466 C CA . LEU B 1 281 ? -9.445 -23.875 -16.109 1 98 281 LEU B CA 1
ATOM 5467 C C . LEU B 1 281 ? -10.93 -24.234 -16.188 1 98 281 LEU B C 1
ATOM 5469 O O . LEU B 1 281 ? -11.375 -25.203 -15.555 1 98 281 LEU B O 1
ATOM 5473 N N . PRO B 1 282 ? -11.75 -23.578 -17 1 98.06 282 PRO B N 1
ATOM 5474 C CA . PRO B 1 282 ? -13.172 -23.938 -17.047 1 98.06 282 PRO B CA 1
ATOM 5475 C C . PRO B 1 282 ? -13.414 -25.344 -17.594 1 98.06 282 PRO B C 1
ATOM 5477 O O . PRO B 1 282 ? -14.422 -25.969 -17.281 1 98.06 282 PRO B O 1
ATOM 5480 N N . SER B 1 283 ? -12.5 -25.891 -18.391 1 98.06 283 SER B N 1
ATOM 5481 C CA . SER B 1 283 ? -12.68 -27.219 -18.953 1 98.06 283 SER B CA 1
ATOM 5482 C C . SER B 1 283 ? -12.727 -28.281 -17.859 1 98.06 283 SER B C 1
ATOM 5484 O O . SER B 1 283 ? -13.328 -29.344 -18.047 1 98.06 283 SER B O 1
ATOM 5486 N N . HIS B 1 284 ? -12.047 -28.016 -16.688 1 98.75 284 HIS B N 1
ATOM 5487 C CA . HIS B 1 284 ? -12.18 -28.922 -15.555 1 98.75 284 HIS B CA 1
ATOM 5488 C C . HIS B 1 284 ? -13.641 -29.094 -15.156 1 98.75 284 HIS B C 1
ATOM 5490 O O . HIS B 1 284 ? -14.094 -30.219 -14.953 1 98.75 284 HIS B O 1
ATOM 5496 N N . TYR B 1 285 ? -14.352 -28 -15.094 1 98.88 285 TYR B N 1
ATOM 5497 C CA . TYR B 1 285 ? -15.758 -28.047 -14.695 1 98.88 285 TYR B CA 1
ATOM 5498 C C . TYR B 1 285 ? -16.609 -28.703 -15.773 1 98.88 285 TYR B C 1
ATOM 5500 O O . TYR B 1 285 ? -17.609 -29.359 -15.469 1 98.88 285 TYR B O 1
ATOM 5508 N N . HIS B 1 286 ? -16.188 -28.531 -17.016 1 98.38 286 HIS B N 1
ATOM 5509 C CA . HIS B 1 286 ? -16.844 -29.203 -18.125 1 98.38 286 HIS B CA 1
ATOM 5510 C C . HIS B 1 286 ? -16.812 -30.719 -17.969 1 98.38 286 HIS B C 1
ATOM 5512 O O . HIS B 1 286 ? -17.844 -31.391 -18.047 1 98.38 286 HIS B O 1
ATOM 5518 N N . TYR B 1 287 ? -15.648 -31.266 -17.688 1 98.75 287 TYR B N 1
ATOM 5519 C CA . TYR B 1 287 ? -15.508 -32.719 -17.5 1 98.75 287 TYR B CA 1
ATOM 5520 C C . TYR B 1 287 ? -16.188 -33.156 -16.219 1 98.75 287 TYR B C 1
ATOM 5522 O O . TYR B 1 287 ? -16.828 -34.219 -16.188 1 98.75 287 TYR B O 1
ATOM 5530 N N . LEU B 1 288 ? -16.125 -32.375 -15.18 1 98.88 288 LEU B N 1
ATOM 5531 C CA . LEU B 1 288 ? -16.656 -32.75 -13.867 1 98.88 288 LEU B CA 1
ATOM 5532 C C . LEU B 1 288 ? -18.188 -32.781 -13.891 1 98.88 288 LEU B C 1
ATOM 5534 O O . LEU B 1 288 ? -18.781 -33.719 -13.328 1 98.88 288 LEU B O 1
ATOM 5538 N N . GLN B 1 289 ? -18.875 -31.781 -14.547 1 98.69 289 GLN B N 1
ATOM 5539 C CA . GLN B 1 289 ? -20.328 -31.766 -14.516 1 98.69 289 GLN B CA 1
ATOM 5540 C C . GLN B 1 289 ? -20.906 -33.031 -15.133 1 98.69 289 GLN B C 1
ATOM 5542 O O . GLN B 1 289 ? -21.859 -33.625 -14.602 1 98.69 289 GLN B O 1
ATOM 5547 N N . PHE B 1 290 ? -20.328 -33.531 -16.234 1 98.56 290 PHE B N 1
ATOM 5548 C CA . PHE B 1 290 ? -20.844 -34.75 -16.891 1 98.56 290 PHE B CA 1
ATOM 5549 C C . PHE B 1 290 ? -20.516 -36 -16.078 1 98.56 290 PHE B C 1
ATOM 5551 O O . PHE B 1 290 ? -21.359 -36.875 -15.938 1 98.56 290 PHE B O 1
ATOM 5558 N N . ALA B 1 291 ? -19.281 -36 -15.594 1 98.81 291 ALA B N 1
ATOM 5559 C CA . ALA B 1 291 ? -18.875 -37.156 -14.789 1 98.81 291 ALA B CA 1
ATOM 5560 C C . ALA B 1 291 ? -19.75 -37.281 -13.547 1 98.81 291 ALA B C 1
ATOM 5562 O O . ALA B 1 291 ? -20.188 -38.375 -13.195 1 98.81 291 ALA B O 1
ATOM 5563 N N . TYR B 1 292 ? -20.016 -36.219 -12.867 1 98.81 292 TYR B N 1
ATOM 5564 C CA . TYR B 1 292 ? -20.875 -36.219 -11.688 1 98.81 292 TYR B CA 1
ATOM 5565 C C . TYR B 1 292 ? -22.281 -36.688 -12.055 1 98.81 292 TYR B C 1
ATOM 5567 O O . TYR B 1 292 ? -22.906 -37.438 -11.312 1 98.81 292 TYR B O 1
ATOM 5575 N N . PHE B 1 293 ? -22.781 -36.219 -13.18 1 98.38 293 PHE B N 1
ATOM 5576 C CA . PHE B 1 293 ? -24.109 -36.625 -13.641 1 98.38 293 PHE B CA 1
ATOM 5577 C C . PHE B 1 293 ? -24.156 -38.125 -13.859 1 98.38 293 PHE B C 1
ATOM 5579 O O . PHE B 1 293 ? -25.094 -38.812 -13.398 1 98.38 293 PHE B O 1
ATOM 5586 N N . LYS B 1 294 ? -23.141 -38.656 -14.523 1 98.31 294 LYS B N 1
ATOM 5587 C CA . LYS B 1 294 ? -23.078 -40.094 -14.797 1 98.31 294 LYS B CA 1
ATOM 5588 C C . LYS B 1 294 ? -22.969 -40.875 -13.508 1 98.31 294 LYS B C 1
ATOM 5590 O O . LYS B 1 294 ? -23.438 -42.031 -13.445 1 98.31 294 LYS B O 1
ATOM 5595 N N . LYS B 1 295 ? -22.453 -40.25 -12.5 1 97.94 295 LYS B N 1
ATOM 5596 C CA . LYS B 1 295 ? -22.281 -40.938 -11.211 1 97.94 295 LYS B CA 1
ATOM 5597 C C . LYS B 1 295 ? -23.516 -40.719 -10.328 1 97.94 295 LYS B C 1
ATOM 5599 O O . LYS B 1 295 ? -23.562 -41.219 -9.195 1 97.94 295 LYS B O 1
ATOM 5604 N N . GLY B 1 296 ? -24.484 -39.938 -10.859 1 96.69 296 GLY B N 1
ATOM 5605 C CA . GLY B 1 296 ? -25.719 -39.719 -10.133 1 96.69 296 GLY B CA 1
ATOM 5606 C C . GLY B 1 296 ? -25.625 -38.625 -9.086 1 96.69 296 GLY B C 1
ATOM 5607 O O . GLY B 1 296 ? -26.5 -38.5 -8.219 1 96.69 296 GLY B O 1
ATOM 5608 N N . ASN B 1 297 ? -24.562 -37.938 -9.039 1 97.81 297 ASN B N 1
ATOM 5609 C CA . ASN B 1 297 ? -24.391 -36.812 -8.125 1 97.81 297 ASN B CA 1
ATOM 5610 C C . ASN B 1 297 ? -24.875 -35.5 -8.75 1 97.81 297 ASN B C 1
ATOM 5612 O O . ASN B 1 297 ? -24.078 -34.688 -9.164 1 97.81 297 ASN B O 1
ATOM 5616 N N . LEU B 1 298 ? -26.141 -35.312 -8.672 1 98.19 298 LEU B N 1
ATOM 5617 C CA . LEU B 1 298 ? -26.781 -34.219 -9.367 1 98.19 298 LEU B CA 1
ATOM 5618 C C . LEU B 1 298 ? -26.344 -32.875 -8.781 1 98.19 298 LEU B C 1
ATOM 5620 O O . LEU B 1 298 ? -26.141 -31.906 -9.523 1 98.19 298 LEU B O 1
ATOM 5624 N N . LYS B 1 299 ? -26.234 -32.75 -7.473 1 98.38 299 LYS B N 1
ATOM 5625 C CA . LYS B 1 299 ? -25.812 -31.531 -6.82 1 98.38 299 LYS B CA 1
ATOM 5626 C C . LYS B 1 299 ? -24.453 -31.062 -7.344 1 98.38 299 LYS B C 1
ATOM 5628 O O . LYS B 1 299 ? -24.297 -29.906 -7.73 1 98.38 299 LYS B O 1
ATOM 5633 N N . ALA B 1 300 ? -23.5 -31.984 -7.375 1 98.69 300 ALA B N 1
ATOM 5634 C CA . ALA B 1 300 ? -22.156 -31.656 -7.848 1 98.69 300 ALA B CA 1
ATOM 5635 C C . ALA B 1 300 ? -22.172 -31.312 -9.336 1 98.69 300 ALA B C 1
ATOM 5637 O O . ALA B 1 300 ? -21.422 -30.453 -9.789 1 98.69 300 ALA B O 1
ATOM 5638 N N . ALA B 1 301 ? -22.984 -32.031 -10.117 1 98.75 301 ALA B N 1
ATOM 5639 C CA . ALA B 1 301 ? -23.109 -31.734 -11.539 1 98.75 301 ALA B CA 1
ATOM 5640 C C . ALA B 1 301 ? -23.609 -30.312 -11.781 1 98.75 301 ALA B C 1
ATOM 5642 O O . ALA B 1 301 ? -23.062 -29.578 -12.609 1 98.75 301 ALA B O 1
ATOM 5643 N N . CYS B 1 302 ? -24.594 -29.938 -11.008 1 98.75 302 CYS B N 1
ATOM 5644 C CA . CYS B 1 302 ? -25.188 -28.609 -11.125 1 98.75 302 CYS B CA 1
ATOM 5645 C C . CYS B 1 302 ? -24.188 -27.516 -10.734 1 98.75 302 CYS B C 1
ATOM 5647 O O . CYS B 1 302 ? -24.062 -26.5 -11.422 1 98.75 302 CYS B O 1
ATOM 5649 N N . ALA B 1 303 ? -23.453 -27.734 -9.648 1 98.81 303 ALA B N 1
ATOM 5650 C CA . ALA B 1 303 ? -22.453 -26.766 -9.211 1 98.81 303 ALA B CA 1
ATOM 5651 C C . ALA B 1 303 ? -21.359 -26.594 -10.266 1 98.81 303 ALA B C 1
ATOM 5653 O O . ALA B 1 303 ? -20.891 -25.469 -10.508 1 98.81 303 ALA B O 1
ATOM 5654 N N . ALA B 1 304 ? -20.969 -27.656 -10.883 1 98.88 304 ALA B N 1
ATOM 5655 C CA . ALA B 1 304 ? -19.922 -27.609 -11.898 1 98.88 304 ALA B CA 1
ATOM 5656 C C . ALA B 1 304 ? -20.391 -26.875 -13.141 1 98.88 304 ALA B C 1
ATOM 5658 O O . ALA B 1 304 ? -19.641 -26.062 -13.719 1 98.88 304 ALA B O 1
ATOM 5659 N N . VAL B 1 305 ? -21.609 -27.172 -13.594 1 98.62 305 VAL B N 1
ATOM 5660 C CA . VAL B 1 305 ? -22.141 -26.5 -14.773 1 98.62 305 VAL B CA 1
ATOM 5661 C C . VAL B 1 305 ? -22.234 -25 -14.508 1 98.62 305 VAL B C 1
ATOM 5663 O O . VAL B 1 305 ? -21.844 -24.188 -15.344 1 98.62 305 VAL B O 1
ATOM 5666 N N . SER B 1 306 ? -22.734 -24.641 -13.336 1 98.75 306 SER B N 1
ATOM 5667 C CA . SER B 1 306 ? -22.828 -23.234 -12.961 1 98.75 306 SER B CA 1
ATOM 5668 C C . SER B 1 306 ? -21.453 -22.578 -12.898 1 98.75 306 SER B C 1
ATOM 5670 O O . SER B 1 306 ? -21.297 -21.422 -13.273 1 98.75 306 SER B O 1
ATOM 5672 N N . SER B 1 307 ? -20.453 -23.281 -12.398 1 98.88 307 SER B N 1
ATOM 5673 C CA . SER B 1 307 ? -19.094 -22.766 -12.32 1 98.88 307 SER B CA 1
ATOM 5674 C C . SER B 1 307 ? -18.516 -22.5 -13.703 1 98.88 307 SER B C 1
ATOM 5676 O O . SER B 1 307 ? -17.891 -21.469 -13.93 1 98.88 307 SER B O 1
ATOM 5678 N N . TYR B 1 308 ? -18.734 -23.469 -14.617 1 98.81 308 TYR B N 1
ATOM 5679 C CA . TYR B 1 308 ? -18.297 -23.266 -15.992 1 98.81 308 TYR B CA 1
ATOM 5680 C C . TYR B 1 308 ? -18.922 -22.016 -16.594 1 98.81 308 TYR B C 1
ATOM 5682 O O . TYR B 1 308 ? -18.25 -21.25 -17.281 1 98.81 308 TYR B O 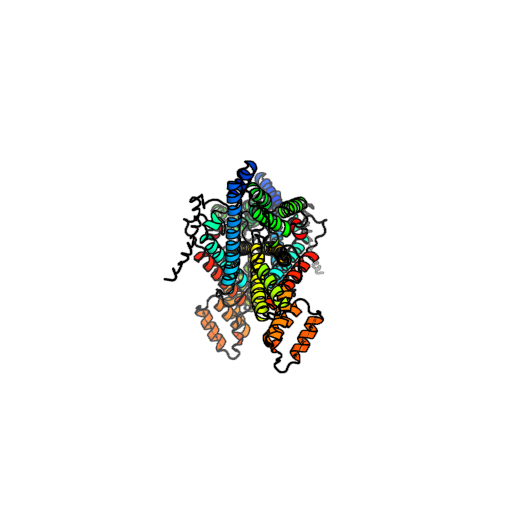1
ATOM 5690 N N . LEU B 1 309 ? -20.172 -21.781 -16.297 1 98.69 309 LEU B N 1
ATOM 5691 C CA . LEU B 1 309 ? -20.938 -20.719 -16.922 1 98.69 309 LEU B CA 1
ATOM 5692 C C . LEU B 1 309 ? -20.531 -19.359 -16.359 1 98.69 309 LEU B C 1
ATOM 5694 O O . LEU B 1 309 ? -20.859 -18.312 -16.938 1 98.69 309 LEU B O 1
ATOM 5698 N N . LEU B 1 310 ? -19.797 -19.312 -15.242 1 98.44 310 LEU B N 1
ATOM 5699 C CA . LEU B 1 310 ? -19.219 -18.062 -14.773 1 98.44 310 LEU B CA 1
ATOM 5700 C C . LEU B 1 310 ? -18.203 -17.516 -15.781 1 98.44 310 LEU B C 1
ATOM 5702 O O . LEU B 1 310 ? -18.062 -16.312 -15.945 1 98.44 310 LEU B O 1
ATOM 5706 N N . PHE B 1 311 ? -17.484 -18.469 -16.438 1 98.06 311 PHE B N 1
ATOM 5707 C CA . PHE B 1 311 ? -16.438 -18.094 -17.406 1 98.06 311 PHE B CA 1
ATOM 5708 C C . PHE B 1 311 ? -17.047 -17.812 -18.766 1 98.06 311 PHE B C 1
ATOM 5710 O O . PHE B 1 311 ? -16.609 -16.891 -19.453 1 98.06 311 PHE B O 1
ATOM 5717 N N . TYR B 1 312 ? -17.984 -18.641 -19.156 1 97.81 312 TYR B N 1
ATOM 5718 C CA . TYR B 1 312 ? -18.641 -18.516 -20.453 1 97.81 312 TYR B CA 1
ATOM 5719 C C . TYR B 1 312 ? -20.156 -18.562 -20.312 1 97.81 312 TYR B C 1
ATOM 5721 O O . TYR B 1 312 ? -20.781 -19.578 -20.625 1 97.81 312 TYR B O 1
ATOM 5729 N N . PRO B 1 313 ? -20.75 -17.453 -20.031 1 97.5 313 PRO B N 1
ATOM 5730 C CA . PRO B 1 313 ? -22.188 -17.422 -19.719 1 97.5 313 PRO B CA 1
ATOM 5731 C C . PRO B 1 313 ? -23.062 -17.75 -20.938 1 97.5 313 PRO B C 1
ATOM 5733 O O . PRO B 1 313 ? -24.203 -18.203 -20.766 1 97.5 313 PRO B O 1
ATOM 5736 N N . GLU B 1 314 ? -22.562 -17.625 -22.125 1 97.12 314 GLU B N 1
ATOM 5737 C CA . GLU B 1 314 ? -23.375 -17.781 -23.328 1 97.12 314 GLU B CA 1
ATOM 5738 C C . GLU B 1 314 ? -23.094 -19.125 -24 1 97.12 314 GLU B C 1
ATOM 5740 O O . GLU B 1 314 ? -23.531 -19.359 -25.125 1 97.12 314 GLU B O 1
ATOM 5745 N N . ASP B 1 315 ? -22.344 -19.938 -23.328 1 97.69 315 ASP B N 1
ATOM 5746 C CA . ASP B 1 315 ? -22.062 -21.25 -23.906 1 97.69 315 ASP B CA 1
ATOM 5747 C C . ASP B 1 315 ? -23.344 -22.062 -24.047 1 97.69 315 ASP B C 1
ATOM 5749 O O . ASP B 1 315 ? -23.938 -22.469 -23.031 1 97.69 315 ASP B O 1
ATOM 5753 N N . GLU B 1 316 ? -23.797 -22.469 -25.203 1 97.69 316 GLU B N 1
ATOM 5754 C CA . GLU B 1 316 ? -25.094 -23.094 -25.469 1 97.69 316 GLU B CA 1
ATOM 5755 C C . GLU B 1 316 ? -25.156 -24.5 -24.875 1 97.69 316 GLU B C 1
ATOM 5757 O O . GLU B 1 316 ? -26.188 -24.875 -24.297 1 97.69 316 GLU B O 1
ATOM 5762 N N . THR B 1 317 ? -24.125 -25.219 -25.047 1 97.62 317 THR B N 1
ATOM 5763 C CA . THR B 1 317 ? -24.094 -26.594 -24.531 1 97.62 317 THR B CA 1
ATOM 5764 C C . THR B 1 317 ? -24.281 -26.609 -23.016 1 97.62 317 THR B C 1
ATOM 5766 O O . THR B 1 317 ? -25.094 -27.375 -22.5 1 97.62 317 THR B O 1
ATOM 5769 N N . MET B 1 318 ? -23.547 -25.812 -22.297 1 98 318 MET B N 1
ATOM 5770 C CA . MET B 1 318 ? -23.594 -25.797 -20.828 1 98 318 MET B CA 1
ATOM 5771 C C . MET B 1 318 ? -24.906 -25.219 -20.328 1 98 318 MET B C 1
ATOM 5773 O O . MET B 1 318 ? -25.406 -25.641 -19.281 1 98 318 MET B O 1
ATOM 5777 N N . VAL B 1 319 ? -25.438 -24.25 -21.062 1 98.19 319 VAL B N 1
ATOM 5778 C CA . VAL B 1 319 ? -26.766 -23.719 -20.719 1 98.19 319 VAL B CA 1
ATOM 5779 C C . VAL B 1 319 ? -27.812 -24.828 -20.844 1 98.19 319 VAL B C 1
ATOM 5781 O O . VAL B 1 319 ? -28.672 -24.969 -19.969 1 98.19 319 VAL B O 1
ATOM 5784 N N . GLU B 1 320 ? -27.719 -25.609 -21.906 1 98.12 320 GLU B N 1
ATOM 5785 C CA . GLU B 1 320 ? -28.641 -26.719 -22.109 1 98.12 320 GLU B CA 1
ATOM 5786 C C . GLU B 1 320 ? -28.469 -27.781 -21.031 1 98.12 320 GLU B C 1
ATOM 5788 O O . GLU B 1 320 ? -29.438 -28.375 -20.562 1 98.12 320 GLU B O 1
ATOM 5793 N N . ASN B 1 321 ? -27.219 -28.047 -20.688 1 98.12 321 ASN B N 1
ATOM 5794 C CA . ASN B 1 321 ? -26.969 -29 -19.609 1 98.12 321 ASN B CA 1
ATOM 5795 C C . ASN B 1 321 ? -27.609 -28.531 -18.297 1 98.12 321 ASN B C 1
ATOM 5797 O O . ASN B 1 321 ? -28.203 -29.328 -17.578 1 98.12 321 ASN B O 1
ATOM 5801 N N . LYS B 1 322 ? -27.406 -27.266 -18 1 98.19 322 LYS B N 1
ATOM 5802 C CA . LYS B 1 322 ? -28 -26.688 -16.797 1 98.19 322 LYS B CA 1
ATOM 5803 C C . LYS B 1 322 ? -29.516 -26.859 -16.781 1 98.19 322 LYS B C 1
ATOM 5805 O O . LYS B 1 322 ? -30.094 -27.266 -15.781 1 98.19 322 LYS B O 1
ATOM 5810 N N . LYS B 1 323 ? -30.125 -26.594 -17.938 1 97.75 323 LYS B N 1
ATOM 5811 C CA . LYS B 1 323 ? -31.562 -26.766 -18.078 1 97.75 323 LYS B CA 1
ATOM 5812 C C . LYS B 1 323 ? -31.969 -28.219 -17.891 1 97.75 323 LYS B C 1
ATOM 5814 O O . LYS B 1 323 ? -32.969 -28.5 -17.219 1 97.75 323 LYS B O 1
ATOM 5819 N N . PHE B 1 324 ? -31.25 -29.078 -18.469 1 98.19 324 PHE B N 1
ATOM 5820 C CA . PHE B 1 324 ? -31.516 -30.5 -18.375 1 98.19 324 PHE B CA 1
ATOM 5821 C C . PHE B 1 324 ? -31.453 -30.969 -16.922 1 98.19 324 PHE B C 1
ATOM 5823 O O . PHE B 1 324 ? -32.375 -31.641 -16.438 1 98.19 324 PHE B O 1
ATOM 5830 N N . TYR B 1 325 ? -30.375 -30.562 -16.25 1 97.81 325 TYR B N 1
ATOM 5831 C CA . TYR B 1 325 ? -30.219 -30.969 -14.852 1 97.81 325 TYR B CA 1
ATOM 5832 C C . TYR B 1 325 ? -31.328 -30.422 -13.984 1 97.81 325 TYR B C 1
ATOM 5834 O O . TYR B 1 325 ? -31.781 -31.078 -13.039 1 97.81 325 TYR B O 1
ATOM 5842 N N . SER B 1 326 ? -31.797 -29.266 -14.352 1 97.31 326 SER B N 1
ATOM 5843 C CA . SER B 1 326 ? -32.812 -28.578 -13.562 1 97.31 326 SER B CA 1
ATOM 5844 C C . SER B 1 326 ? -34.156 -29.25 -13.711 1 97.31 326 SER B C 1
ATOM 5846 O O . SER B 1 326 ? -35.094 -29.016 -12.914 1 97.31 326 SER B O 1
ATOM 5848 N N . LYS B 1 327 ? -34.344 -30.125 -14.648 1 97 327 LYS B N 1
ATOM 5849 C CA . LYS B 1 327 ? -35.625 -30.797 -14.898 1 97 327 LYS B CA 1
ATOM 5850 C C . LYS B 1 327 ? -35.625 -32.188 -14.25 1 97 327 LYS B C 1
ATOM 5852 O O . LYS B 1 327 ? -36.688 -32.844 -14.219 1 97 327 LYS B O 1
ATOM 5857 N N . LEU B 1 328 ? -34.625 -32.5 -13.68 1 96.81 328 LEU B N 1
ATOM 5858 C CA . LEU B 1 328 ? -34.562 -33.844 -13.078 1 96.81 328 LEU B CA 1
ATOM 5859 C C . LEU B 1 328 ? -35.219 -33.875 -11.711 1 96.81 328 LEU B C 1
ATOM 5861 O O . LEU B 1 328 ? -35.25 -32.844 -11.016 1 96.81 328 LEU B O 1
ATOM 5865 N N . PRO B 1 329 ? -35.844 -34.906 -11.258 1 93.75 329 PRO B N 1
ATOM 5866 C CA . PRO B 1 329 ? -36.625 -35 -10.031 1 93.75 329 PRO B CA 1
ATOM 5867 C C . PRO B 1 329 ? -35.844 -34.625 -8.789 1 93.75 329 PRO B C 1
ATOM 5869 O O . PRO B 1 329 ? -36.375 -34 -7.863 1 93.75 329 PRO B O 1
ATOM 5872 N N . LYS B 1 330 ? -34.656 -34.875 -8.586 1 92.94 330 LYS B N 1
ATOM 5873 C CA . LYS B 1 330 ? -33.875 -34.625 -7.363 1 92.94 330 LYS B CA 1
ATOM 5874 C C . LYS B 1 330 ? -33.25 -33.25 -7.367 1 92.94 330 LYS B C 1
ATOM 5876 O O . LYS B 1 330 ? -32.5 -32.906 -6.461 1 92.94 330 LYS B O 1
ATOM 5881 N N . PHE B 1 331 ? -33.688 -32.469 -8.211 1 95.81 331 PHE B N 1
ATOM 5882 C CA . PHE B 1 331 ? -33.125 -31.141 -8.391 1 95.81 331 PHE B CA 1
ATOM 5883 C C . PHE B 1 331 ? -33.625 -30.188 -7.305 1 95.81 331 PHE B C 1
ATOM 5885 O O . PHE B 1 331 ? -34.75 -30.266 -6.875 1 95.81 331 PHE B O 1
ATOM 5892 N N . SER B 1 332 ? -32.781 -29.328 -6.859 1 97.06 332 SER B N 1
ATOM 5893 C CA . SER B 1 332 ? -33.062 -28.172 -6.023 1 97.06 332 SER B CA 1
ATOM 5894 C C . SER B 1 332 ? -32.344 -26.922 -6.531 1 97.06 332 SER B C 1
ATOM 5896 O O . SER B 1 332 ? -31.219 -26.984 -6.988 1 97.06 332 SER B O 1
ATOM 5898 N N . GLU B 1 333 ? -32.969 -25.844 -6.363 1 96.31 333 GLU B N 1
ATOM 5899 C CA . GLU B 1 333 ? -32.438 -24.578 -6.895 1 96.31 333 GLU B CA 1
ATOM 5900 C C . GLU B 1 333 ? -31.094 -24.25 -6.266 1 96.31 333 GLU B C 1
ATOM 5902 O O . GLU B 1 333 ? -30.234 -23.656 -6.922 1 96.31 333 GLU B O 1
ATOM 5907 N N . ASP B 1 334 ? -30.875 -24.562 -5.043 1 97.12 334 ASP B N 1
ATOM 5908 C CA . ASP B 1 334 ? -29.641 -24.25 -4.324 1 97.12 334 ASP B CA 1
ATOM 5909 C C . ASP B 1 334 ? -28.469 -25.016 -4.918 1 97.12 334 ASP B C 1
ATOM 5911 O O . ASP B 1 334 ? -27.312 -24.672 -4.668 1 97.12 334 ASP B O 1
ATOM 5915 N N . PHE B 1 335 ? -28.797 -26.078 -5.785 1 97.75 335 PHE B N 1
ATOM 5916 C CA . PHE B 1 335 ? -27.734 -26.859 -6.41 1 97.75 335 PHE B CA 1
ATOM 5917 C C . PHE B 1 335 ? -26.984 -26.031 -7.445 1 97.75 335 PHE B C 1
ATOM 5919 O O . PHE B 1 335 ? -25.859 -26.375 -7.836 1 97.75 335 PHE B O 1
ATOM 5926 N N . LEU B 1 336 ? -27.609 -24.938 -7.848 1 97.81 336 LEU B N 1
ATOM 5927 C CA . LEU B 1 336 ? -27.078 -24.172 -8.969 1 97.81 336 LEU B CA 1
ATOM 5928 C C . LEU B 1 336 ? -26.062 -23.141 -8.492 1 97.81 336 LEU B C 1
ATOM 5930 O O . LEU B 1 336 ? -25.516 -22.391 -9.297 1 97.81 336 LEU B O 1
ATOM 5934 N N . ALA B 1 337 ? -25.781 -23.094 -7.168 1 98.19 337 ALA B N 1
ATOM 5935 C CA . ALA B 1 337 ? -24.719 -22.219 -6.688 1 98.19 337 ALA B CA 1
ATOM 5936 C C . ALA B 1 337 ? -23.359 -22.672 -7.207 1 98.19 337 ALA B C 1
ATOM 5938 O O . ALA B 1 337 ? -22.984 -23.844 -7.043 1 98.19 337 ALA B O 1
ATOM 5939 N N . PRO B 1 338 ? -22.703 -21.75 -7.883 1 98.62 338 PRO B N 1
ATOM 5940 C CA . PRO B 1 338 ? -21.375 -22.156 -8.359 1 98.62 338 PRO B CA 1
ATOM 5941 C C . PRO B 1 338 ? -20.406 -22.453 -7.219 1 98.62 338 PRO B C 1
ATOM 5943 O O . PRO B 1 338 ? -20.625 -22.031 -6.082 1 98.62 338 PRO B O 1
ATOM 5946 N N . ARG B 1 339 ? -19.438 -23.219 -7.547 1 98.62 339 ARG B N 1
ATOM 5947 C CA . ARG B 1 339 ? -18.391 -23.5 -6.566 1 98.62 339 ARG B CA 1
ATOM 5948 C C . ARG B 1 339 ? -17.656 -22.234 -6.148 1 98.62 339 ARG B C 1
ATOM 5950 O O . ARG B 1 339 ? -17.406 -21.359 -6.977 1 98.62 339 ARG B O 1
ATOM 5957 N N . ALA B 1 340 ? -17.266 -22.203 -4.891 1 98.06 340 ALA B N 1
ATOM 5958 C CA . ALA B 1 340 ? -16.703 -21 -4.289 1 98.06 340 ALA B CA 1
ATOM 5959 C C . ALA B 1 340 ? -15.391 -20.609 -4.973 1 98.06 340 ALA B C 1
ATOM 5961 O O . ALA B 1 340 ? -15.133 -19.422 -5.191 1 98.06 340 ALA B O 1
ATOM 5962 N N . GLU B 1 341 ? -14.586 -21.578 -5.285 1 98.25 341 GLU B N 1
ATOM 5963 C CA . GLU B 1 341 ? -13.281 -21.281 -5.875 1 98.25 341 GLU B CA 1
ATOM 5964 C C . GLU B 1 341 ? -13.438 -20.672 -7.27 1 98.25 341 GLU B C 1
ATOM 5966 O O . GLU B 1 341 ? -12.664 -19.797 -7.664 1 98.25 341 GLU B O 1
ATOM 5971 N N . ALA B 1 342 ? -14.391 -21.125 -8.023 1 98.62 342 ALA B N 1
ATOM 5972 C CA . ALA B 1 342 ? -14.656 -20.594 -9.352 1 98.62 342 ALA B CA 1
ATOM 5973 C C . ALA B 1 342 ? -15.164 -19.156 -9.266 1 98.62 342 ALA B C 1
ATOM 5975 O O . ALA B 1 342 ? -14.727 -18.281 -10.023 1 98.62 342 ALA B O 1
ATOM 5976 N N . LEU B 1 343 ? -16.094 -18.969 -8.344 1 98.25 343 LEU B N 1
ATOM 5977 C CA . LEU B 1 343 ? -16.641 -17.641 -8.141 1 98.25 343 LEU B CA 1
ATOM 5978 C C . LEU B 1 343 ? -15.555 -16.641 -7.746 1 98.25 343 LEU B C 1
ATOM 5980 O O . LEU B 1 343 ? -15.477 -15.555 -8.305 1 98.25 343 LEU B O 1
ATOM 5984 N N . HIS B 1 344 ? -14.734 -17.016 -6.797 1 98 344 HIS B N 1
ATOM 5985 C CA . HIS B 1 344 ? -13.641 -16.156 -6.352 1 98 344 HIS B CA 1
ATOM 5986 C C . HIS B 1 344 ? -12.695 -15.82 -7.5 1 98 344 HIS B C 1
ATOM 5988 O O . HIS B 1 344 ? -12.305 -14.664 -7.676 1 98 344 HIS B O 1
ATOM 5994 N N . TYR B 1 345 ? -12.328 -16.812 -8.25 1 98.19 345 TYR B N 1
ATOM 5995 C CA . TYR B 1 345 ? -11.398 -16.641 -9.367 1 98.19 345 TYR B CA 1
ATOM 5996 C C . TYR B 1 345 ? -11.953 -15.656 -10.383 1 98.19 345 TYR B C 1
ATOM 5998 O O . TYR B 1 345 ? -11.258 -14.719 -10.797 1 98.19 345 TYR B O 1
ATOM 6006 N N . VAL B 1 346 ? -13.172 -15.828 -10.773 1 98.06 346 VAL B N 1
ATOM 6007 C CA . VAL B 1 346 ? -13.766 -15.023 -11.836 1 98.06 346 VAL B CA 1
ATOM 6008 C C . VAL B 1 346 ? -13.953 -13.586 -11.359 1 98.06 346 VAL B C 1
ATOM 6010 O O . VAL B 1 346 ? -13.672 -12.633 -12.094 1 98.06 346 VAL B O 1
ATOM 6013 N N . GLN B 1 347 ? -14.438 -13.438 -10.125 1 98 347 GLN B N 1
ATOM 6014 C CA . GLN B 1 347 ? -14.641 -12.102 -9.578 1 98 347 GLN B CA 1
ATOM 6015 C C . GLN B 1 347 ? -13.32 -11.344 -9.469 1 98 347 GLN B C 1
ATOM 6017 O O . GLN B 1 347 ? -13.234 -10.172 -9.859 1 98 347 GLN B O 1
ATOM 6022 N N . ARG B 1 348 ? -12.305 -11.977 -8.953 1 98.12 348 ARG B N 1
ATOM 6023 C CA . ARG B 1 348 ? -10.992 -11.352 -8.828 1 98.12 348 ARG B CA 1
ATOM 6024 C C . ARG B 1 348 ? -10.43 -10.977 -10.195 1 98.12 348 ARG B C 1
ATOM 6026 O O . ARG B 1 348 ? -9.945 -9.859 -10.383 1 98.12 348 ARG B O 1
ATOM 6033 N N . HIS B 1 349 ? -10.469 -11.945 -11.094 1 97.44 349 HIS B N 1
ATOM 6034 C CA . HIS B 1 349 ? -9.938 -11.711 -12.43 1 97.44 349 HIS B CA 1
ATOM 6035 C C . HIS B 1 349 ? -10.648 -10.555 -13.125 1 97.44 349 HIS B C 1
ATOM 6037 O O . HIS B 1 349 ? -10 -9.695 -13.727 1 97.44 349 HIS B O 1
ATOM 6043 N N . THR B 1 350 ? -11.953 -10.516 -13.008 1 97.81 350 THR B N 1
ATOM 6044 C CA . THR B 1 350 ? -12.742 -9.461 -13.633 1 97.81 350 THR B CA 1
ATOM 6045 C C . THR B 1 350 ? -12.398 -8.102 -13.023 1 97.81 350 THR B C 1
ATOM 6047 O O . THR B 1 350 ? -12.211 -7.125 -13.742 1 97.81 350 THR B O 1
ATOM 6050 N N . TYR B 1 351 ? -12.344 -8.062 -11.711 1 98.5 351 TYR B N 1
ATOM 6051 C CA . TYR B 1 351 ? -12.031 -6.82 -11.016 1 98.5 351 TYR B CA 1
ATOM 6052 C C . TYR B 1 351 ? -10.648 -6.312 -11.406 1 98.5 351 TYR B C 1
ATOM 6054 O O . TYR B 1 351 ? -10.484 -5.133 -11.719 1 98.5 351 TYR B O 1
ATOM 6062 N N . GLU B 1 352 ? -9.719 -7.203 -11.406 1 98.56 352 GLU B N 1
ATOM 6063 C CA . GLU B 1 352 ? -8.352 -6.848 -11.781 1 98.56 352 GLU B CA 1
ATOM 6064 C C . GLU B 1 352 ? -8.297 -6.301 -13.211 1 98.56 352 GLU B C 1
ATOM 6066 O O . GLU B 1 352 ? -7.594 -5.328 -13.477 1 98.56 352 GLU B O 1
ATOM 6071 N N . GLN B 1 353 ? -8.992 -6.91 -14.102 1 98 353 GLN B N 1
ATOM 6072 C CA . GLN B 1 353 ? -9.023 -6.457 -15.484 1 98 353 GLN B CA 1
ATOM 6073 C C . GLN B 1 353 ? -9.625 -5.055 -15.594 1 98 353 GLN B C 1
ATOM 6075 O O . GLN B 1 353 ? -9.164 -4.238 -16.391 1 98 353 GLN B O 1
ATOM 6080 N N . ARG B 1 354 ? -10.648 -4.828 -14.844 1 98.31 354 ARG B N 1
ATOM 6081 C CA . ARG B 1 354 ? -11.273 -3.512 -14.867 1 98.31 354 ARG B CA 1
ATOM 6082 C C . ARG B 1 354 ? -10.32 -2.439 -14.344 1 98.31 354 ARG B C 1
ATOM 6084 O O . ARG B 1 354 ? -10.266 -1.337 -14.891 1 98.31 354 ARG B O 1
ATOM 6091 N N . ILE B 1 355 ? -9.594 -2.713 -13.289 1 98.56 355 ILE B N 1
ATOM 6092 C CA . ILE B 1 355 ? -8.617 -1.771 -12.766 1 98.56 355 ILE B CA 1
ATOM 6093 C C . ILE B 1 355 ? -7.535 -1.508 -13.812 1 98.56 355 ILE B C 1
ATOM 6095 O O . ILE B 1 355 ? -7.156 -0.358 -14.047 1 98.56 355 ILE B O 1
ATOM 6099 N N . LEU B 1 356 ? -7.047 -2.586 -14.438 1 98 356 LEU B N 1
ATOM 6100 C CA . LEU B 1 356 ? -6.008 -2.438 -15.453 1 98 356 LEU B CA 1
ATOM 6101 C C . LEU B 1 356 ? -6.504 -1.594 -16.625 1 98 356 LEU B C 1
ATOM 6103 O O . LEU B 1 356 ? -5.766 -0.752 -17.141 1 98 356 LEU B O 1
ATOM 6107 N N . LYS B 1 357 ? -7.688 -1.837 -17.062 1 97.38 357 LYS B N 1
ATOM 6108 C CA . LYS B 1 357 ? -8.281 -1.043 -18.141 1 97.38 357 LYS B CA 1
ATOM 6109 C C . LYS B 1 357 ? -8.367 0.43 -17.75 1 97.38 357 LYS B C 1
ATOM 6111 O O . LYS B 1 357 ? -8.102 1.312 -18.562 1 97.38 357 LYS B O 1
ATOM 6116 N N . PHE B 1 358 ? -8.812 0.685 -16.516 1 97.62 358 PHE B N 1
ATOM 6117 C CA . PHE B 1 358 ? -8.867 2.051 -16.016 1 97.62 358 PHE B CA 1
ATOM 6118 C C . PHE B 1 358 ? -7.496 2.713 -16.094 1 97.62 358 PHE B C 1
ATOM 6120 O O . PHE B 1 358 ? -7.375 3.854 -16.547 1 97.62 358 PHE B O 1
ATOM 6127 N N . ILE B 1 359 ? -6.488 2.025 -15.656 1 97 359 ILE B N 1
ATOM 6128 C CA . ILE B 1 359 ? -5.129 2.561 -15.656 1 97 359 ILE B CA 1
ATOM 6129 C C . ILE B 1 359 ? -4.703 2.879 -17.094 1 97 359 ILE B C 1
ATOM 6131 O O . ILE B 1 359 ? -4.199 3.971 -17.359 1 97 359 ILE B O 1
ATOM 6135 N N . VAL B 1 360 ? -4.895 1.989 -18 1 94.12 360 VAL B N 1
ATOM 6136 C CA . VAL B 1 360 ? -4.465 2.131 -19.391 1 94.12 360 VAL B CA 1
ATOM 6137 C C . VAL B 1 360 ? -5.188 3.307 -20.031 1 94.12 360 VAL B C 1
ATOM 6139 O O . VAL B 1 360 ? -4.59 4.066 -20.797 1 94.12 360 VAL B O 1
ATOM 6142 N N . HIS B 1 361 ? -6.41 3.539 -19.672 1 93.31 361 HIS B N 1
ATOM 6143 C CA . HIS B 1 361 ? -7.23 4.543 -20.344 1 93.31 361 HIS B CA 1
ATOM 6144 C C . HIS B 1 361 ? -7.055 5.914 -19.703 1 93.31 361 HIS B C 1
ATOM 6146 O O . HIS B 1 361 ? -7.02 6.93 -20.406 1 93.31 361 HIS B O 1
ATOM 6152 N N . GLU B 1 362 ? -6.938 5.926 -18.391 1 91.75 362 GLU B N 1
ATOM 6153 C CA . GLU B 1 362 ? -7.031 7.203 -17.688 1 91.75 362 GLU B CA 1
ATOM 6154 C C . GLU B 1 362 ? -5.648 7.812 -17.469 1 91.75 362 GLU B C 1
ATOM 6156 O O . GLU B 1 362 ? -5.523 9.023 -17.25 1 91.75 362 GLU B O 1
ATOM 6161 N N . TYR B 1 363 ? -4.594 7 -17.422 1 88.19 363 TYR B N 1
ATOM 6162 C CA . TYR B 1 363 ? -3.25 7.512 -17.188 1 88.19 363 TYR B CA 1
ATOM 6163 C C . TYR B 1 363 ? -2.584 7.938 -18.484 1 88.19 363 TYR B C 1
ATOM 6165 O O . TYR B 1 363 ? -1.372 7.785 -18.641 1 88.19 363 TYR B O 1
ATOM 6173 N N . LYS B 1 364 ? -3.189 8.312 -19.484 1 78.81 364 LYS B N 1
ATOM 6174 C CA . LYS B 1 364 ? -2.662 8.812 -20.75 1 78.81 364 LYS B CA 1
ATOM 6175 C C . LYS B 1 364 ? -2.348 10.305 -20.672 1 78.81 364 LYS B C 1
ATOM 6177 O O . LYS B 1 364 ? -3.238 11.117 -20.422 1 78.81 364 LYS B O 1
ATOM 6182 N N . PHE B 1 365 ? -1.034 10.539 -20.359 1 64.56 365 PHE B N 1
ATOM 6183 C CA . PHE B 1 365 ? -0.672 11.953 -20.297 1 64.56 365 PHE B CA 1
ATOM 6184 C C . PHE B 1 365 ? -0.027 12.406 -21.594 1 64.56 365 PHE B C 1
ATOM 6186 O O . PHE B 1 365 ? 0.668 11.633 -22.266 1 64.56 365 PHE B O 1
ATOM 6193 N N . ASP B 1 366 ? -0.605 13.297 -22.359 1 53.69 366 ASP B N 1
ATOM 6194 C CA . ASP B 1 366 ? -0.05 13.852 -23.594 1 53.69 366 ASP B CA 1
ATOM 6195 C C . ASP B 1 366 ? 1.441 14.141 -23.438 1 53.69 366 ASP B C 1
ATOM 6197 O O . ASP B 1 366 ? 1.888 14.578 -22.375 1 53.69 366 ASP B O 1
ATOM 6201 N N . VAL B 1 367 ? 2.393 13.391 -24.25 1 46.88 367 VAL B N 1
ATOM 6202 C CA . VAL B 1 367 ? 3.832 13.547 -24.453 1 46.88 367 VAL B CA 1
ATOM 6203 C C . VAL B 1 367 ? 4.219 15.016 -24.297 1 46.88 367 VAL B C 1
ATOM 6205 O O . VAL B 1 367 ? 5.406 15.344 -24.219 1 46.88 367 VAL B O 1
ATOM 6208 N N . SER B 1 368 ? 3.531 15.883 -24.625 1 42.19 368 SER B N 1
ATOM 6209 C CA . SER B 1 368 ? 4.156 17.203 -24.641 1 42.19 368 SER B CA 1
ATOM 6210 C C . SER B 1 368 ? 4.605 17.609 -23.25 1 42.19 368 SER B C 1
ATOM 6212 O O . SER B 1 368 ? 5.297 18.625 -23.094 1 42.19 368 SER B O 1
ATOM 6214 N N . THR B 1 369 ? 3.867 17.25 -22.234 1 41.81 369 THR B N 1
ATOM 6215 C CA . THR B 1 369 ? 4.223 17.797 -20.938 1 41.81 369 THR B CA 1
ATOM 6216 C C . THR B 1 369 ? 5.227 16.906 -20.219 1 41.81 369 THR B C 1
ATOM 6218 O O . THR B 1 369 ? 5.02 15.688 -20.109 1 41.81 369 THR B O 1
ATOM 6221 N N . GLU B 1 370 ? 6.477 17.203 -19.938 1 40.59 370 GLU B N 1
ATOM 6222 C CA . GLU B 1 370 ? 7.715 16.75 -19.312 1 40.59 370 GLU B CA 1
ATOM 6223 C C . GLU B 1 370 ? 7.438 15.945 -18.047 1 40.59 370 GLU B C 1
ATOM 6225 O O . GLU B 1 370 ? 8.359 15.422 -17.422 1 40.59 370 GLU B O 1
ATOM 6230 N N . LEU B 1 371 ? 6.312 15.93 -17.484 1 42.81 371 LEU B N 1
ATOM 6231 C CA . LEU B 1 371 ? 6.18 15.43 -16.125 1 42.81 371 LEU B CA 1
ATOM 6232 C C . LEU B 1 371 ? 6.082 13.914 -16.094 1 42.81 371 LEU B C 1
ATOM 6234 O O . LEU B 1 371 ? 5.867 13.312 -15.039 1 42.81 371 LEU B O 1
ATOM 6238 N N . THR B 1 372 ? 6.082 13.227 -17.172 1 41.19 372 THR B N 1
ATOM 6239 C CA . THR B 1 372 ? 5.762 11.805 -17.25 1 41.19 372 THR B CA 1
ATOM 6240 C C . THR B 1 372 ? 6.781 10.984 -16.453 1 41.19 372 THR B C 1
ATOM 6242 O O . THR B 1 372 ? 6.602 9.781 -16.266 1 41.19 372 THR B O 1
ATOM 6245 N N . SER B 1 373 ? 7.988 11.492 -16.25 1 40.06 373 SER B N 1
ATOM 6246 C CA . SER B 1 373 ? 9.023 10.625 -15.688 1 40.06 373 SER B CA 1
ATOM 6247 C C . SER B 1 373 ? 8.734 10.281 -14.234 1 40.06 373 SER B C 1
ATOM 6249 O O . SER B 1 373 ? 9.375 9.398 -13.664 1 40.06 373 SER B O 1
ATOM 6251 N N . GLU B 1 374 ? 8.039 11.117 -13.469 1 44.16 374 GLU B N 1
ATOM 6252 C CA . GLU B 1 374 ? 8.062 11.008 -12.016 1 44.16 374 GLU B CA 1
ATOM 6253 C C . GLU B 1 374 ? 7.094 9.938 -11.523 1 44.16 374 GLU B C 1
ATOM 6255 O O . GLU B 1 374 ? 7.125 9.547 -10.359 1 44.16 374 GLU B O 1
ATOM 6260 N N . VAL B 1 375 ? 6.082 9.516 -12.242 1 45.66 375 VAL B N 1
ATOM 6261 C CA . VAL B 1 375 ? 5.121 8.664 -11.555 1 45.66 375 VAL B CA 1
ATOM 6262 C C . VAL B 1 375 ? 5.184 7.246 -12.125 1 45.66 375 VAL B C 1
ATOM 6264 O O . VAL B 1 375 ? 5.25 6.273 -11.367 1 45.66 375 VAL B O 1
ATOM 6267 N N . VAL B 1 376 ? 4.727 6.887 -13.359 1 48.09 376 VAL B N 1
ATOM 6268 C CA . VAL B 1 376 ? 4.637 5.516 -13.852 1 48.09 376 VAL B CA 1
ATOM 6269 C C . VAL B 1 376 ? 5.672 5.289 -14.953 1 48.09 376 VAL B C 1
ATOM 6271 O O . VAL B 1 376 ? 5.66 5.98 -15.977 1 48.09 376 VAL B O 1
ATOM 6274 N N . PRO B 1 377 ? 6.91 4.609 -14.742 1 41.06 377 PRO B N 1
ATOM 6275 C CA . PRO B 1 377 ? 7.82 4.457 -15.883 1 41.06 377 PRO B CA 1
ATOM 6276 C C . PRO B 1 377 ? 7.094 4.094 -17.172 1 41.06 377 PRO B C 1
ATOM 6278 O O . PRO B 1 377 ? 6.227 3.215 -17.172 1 41.06 377 PRO B O 1
ATOM 6281 N N . ARG B 1 378 ? 7.375 4.852 -18.328 1 42.66 378 ARG B N 1
ATOM 6282 C CA . ARG B 1 378 ? 6.926 4.453 -19.656 1 42.66 378 ARG B CA 1
ATOM 6283 C C . ARG B 1 378 ? 7.066 2.945 -19.844 1 42.66 378 ARG B C 1
ATOM 6285 O O . ARG B 1 378 ? 6.395 2.357 -20.703 1 42.66 378 ARG B O 1
ATOM 6292 N N . ALA B 1 379 ? 8.156 2.527 -19.312 1 39.94 379 ALA B N 1
ATOM 6293 C CA . ALA B 1 379 ? 8.477 1.118 -19.516 1 39.94 379 ALA B CA 1
ATOM 6294 C C . ALA B 1 379 ? 7.387 0.214 -18.953 1 39.94 379 ALA B C 1
ATOM 6296 O O . ALA B 1 379 ? 7.281 -0.956 -19.328 1 39.94 379 ALA B O 1
ATOM 6297 N N . THR B 1 380 ? 6.617 0.667 -17.953 1 40.28 380 THR B N 1
ATOM 6298 C CA . THR B 1 380 ? 5.633 -0.215 -17.344 1 40.28 380 THR B CA 1
ATOM 6299 C C . THR B 1 380 ? 4.344 -0.244 -18.156 1 40.28 380 THR B C 1
ATOM 6301 O O . THR B 1 380 ? 3.543 -1.171 -18.031 1 40.28 380 THR B O 1
ATOM 6304 N N . LEU B 1 381 ? 3.873 0.896 -18.625 1 37.5 381 LEU B N 1
ATOM 6305 C CA . LEU B 1 381 ? 2.625 0.86 -19.391 1 37.5 381 LEU B CA 1
ATOM 6306 C C . LEU B 1 381 ? 2.811 0.132 -20.719 1 37.5 381 LEU B C 1
ATOM 6308 O O . LEU B 1 381 ? 1.835 -0.3 -21.328 1 37.5 381 LEU B O 1
ATOM 6312 N N . LEU B 1 382 ? 4.031 0.348 -21.391 1 33.38 382 LEU B N 1
ATOM 6313 C CA . LEU B 1 382 ? 4.121 -0.152 -22.75 1 33.38 382 LEU B CA 1
ATOM 6314 C C . LEU B 1 382 ? 4.539 -1.617 -22.781 1 33.38 382 LEU B C 1
ATOM 6316 O O . LEU B 1 382 ? 4.512 -2.264 -23.828 1 33.38 382 LEU B O 1
ATOM 6320 N N . GLU B 1 383 ? 5.379 -2.102 -21.828 1 32.78 383 GLU B N 1
ATOM 6321 C CA . GLU B 1 383 ? 5.75 -3.49 -22.094 1 32.78 383 GLU B CA 1
ATOM 6322 C C . GLU B 1 383 ? 4.711 -4.453 -21.531 1 32.78 383 GLU B C 1
ATOM 6324 O O . GLU B 1 383 ? 4.172 -4.227 -20.438 1 32.78 383 GLU B O 1
#

InterPro domains:
  IPR011990 Tetratricopeptide-like helical domain superfamily [G3DSA:1.25.40.10] (29-183)
  IPR011990 Tetratricopeptide-like helical domain superfamily [G3DSA:1.25.40.10] (195-333)
  IPR052284 Collagen-modifying leprecan protein [PTHR13986] (28-376)
  IPR056585 Leprecan-like alpha-helical domain [PF23557] (32-326)

Secondary structure (DSSP, 8-state):
-------------------------TT--HHHHHHHHHHHHHTT-HHHHHHHHHHHHHHHHHHHHHHHHHHHHHHHHHHHSPPSSSS--TTHHHHHHHHHHHHHHHHHHHHTHHHHTS----HHHHHHHHTTTHHHHHHHHHHHTT-HHHHHHHHHHHHHH-TT-HHHHHHHHHHHTSTT--GGG---TT--HHHHHHHHHHHHHHTT-HHHHHHHHHHHHHHHHHHHHHHHHHT------SS---HHHHHHHHHHHHHHHHHTHHHHH-EETTEE-TTHHHHHHHHHHHHHHHTT-HHHHHHHHHHHHHH-TT-HHHHHHHHHHHTSTT--GGGGPPPHHHHHHHHHHHHHHHHHHHHHHH----TTSGGGGSSS-HHHHH-/-------------------------TT--HHHHHHHHHHHHHTT-HHHHHHHHHHHHHHHHHHHHHHHHHHHHHHHHHHHSPPSSSS--TTHHHHHHHHHHHHHHHHHHHHTHHHHTS----HHHHHHHHTTTHHHHHHHHHHHTT-HHHHHHHHHHHHHH-TT-HHHHHHHHHHHTSTT--GGG---TT--HHHHHHHHHHHHHHTT-HHHHHHHHHHHHHHHHHHHHHHHHHT------SS---HHHHHHHHHHHHHHHHHHHHHHHSEETTEE-TTHHHHHHHHHHHHHHHTT-HHHHHHHHHHHHHH-TT-HHHHHHHHHHHTSTT--GGGGPPPHHHHHHHHHHHHHHHHHHHHHHH----TTSGGGGSSS-HHHHH-

pLDDT: mean 88.27, std 20.12, range [26.55, 98.88]

Organism: Tribolium castaneum (NCBI:txid7070)

Sequence (766 aa):
MVSYARVVYAVLLSCITHVYTDGENITESCMYLYEKGVEAYLDNRFDACIVHFENAIQKYRDYRKRLQNCRIMCKEEADLSEPLYPVDIDDLLFFEKAVKNTLCIMKCKKAYKDNFFKFNVDKETEKLFEDLKPYEYLHICYFQNKEVQKAASAAFTYLVSYPDDKIMSANLKYYSSMSGVDMTEVVNFEAKDYVYLYVHGVDAYERKDWDGVVDNMEESLAAYLQADEECRAQCEGPFDQGWYPDFVPSIANHFTYCLKCKQKCKTKLSSLNGEKHDDLLPSHYHYLQFAYFKKGNLKAACAAVSSYLLFYPEDETMVENKKFYSKLPKFSEDFLAPRAEALHYVQRHTYEQRILKFIVHEYKFDVSTELTSEVVPRATLLEMVSYARVVYAVLLSCITHVYTDGENITESCMYLYEKGVEAYLDNRFDACIVHFENAIQKYRDYRKRLQNCRIMCKEEADLSEPLYPVDIDDLLFFEKAVKNTLCIMKCKKAYKDNFFKFNVDKETEKLFEDLKPYEYLHICYFQNKEVQKAASAAFTYLVSYPDDKIMSANLKYYSSMSGVDMTEVVNFEAKDYVYLYVHGVDAYERKDWDGVVDNMEESLAAYLQADEECRAQCEGPFDQGWYPDFVPSIANHFTYCLKCKQKCKTKLSSLNGEKHDDLLPSHYHYLQFAYFKKGNLKAACAAVSSYLLFYPEDETMVENKKFYSKLPKFSEDFLAPRAEALHYVQRHTYEQRILKFIVHEYKFDVSTELTSEVVPRATLLE

Nearest PDB structures (foldseek):
  8kc9-assembly1_B  TM=8.965E-01  e=1.437E-15  Homo sapiens
  8k0f-assembly1_A  TM=7.412E-01  e=2.074E-16  Homo sapiens
  8kc9-assembly1_A  TM=7.343E-01  e=2.548E-16  Homo sapiens
  8k0m-assembly1_A  TM=7.245E-01  e=3.692E-16  Homo sapiens
  8k17-assembly1_A  TM=7.354E-01  e=1.219E-15  Homo sapiens

Foldseek 3Di:
DPPDDPPPPPPPPPPPPPPPPPPPDLLAALVRLLVQLVVCLVVVVLVSNQVSLVVSLVLVVVLLVLLLCQQLVLLVVLVPDDDPDDDDDPCVSVVSSVVSSVVSSVVSCVVVVSSHVSYPCDPVNVCCVVLVVSLVRNLVSCVSVVVLQVSLLSLLLNCLVVVPDPVSVVVNVVSCPDPVHDPVPRHNPPDFPLLVLCVQLVVCVVVVVLVSNQVSLVVSLVSLLVQLSSQLSSLLDDDDLVDDDDDVLVVVQSVLSSLVSSLCSLQVSQGNSNDGDSCNNLVSLVSNLVSCVVVVNLLSNLQSLLLSCLVPVPDPVSVVVNVVSCPDPPDDPVSNHHDPSSVVVSVVSVVSVVVNVCCLPVVDDPVVDPPVSHRHHPVSNPD/DPPPPPPPPPPPPPPPPPPPPPPPDLLAALVVLLVQLVVCLVVVVLVSNQVSLVVSLVLVVVLLVLLLCLQLVLLVVLVPDDDPDDDDDPCVSVVSSVVSSVVSSVVSCVVVVSSHVSHPCDPVNVCCVVLVVSLVRNLVSCVSVVVLQVSLLSLLLNCLVVVPDPVSVVVNVVSCPDPNHDPVPRHNPPDFPLLVLCVQLVVCVVVVVLVSNQVSLVVSLVSLVVQLSSQLSSLLDDDDLVDDDDDVLVVVQSVLSSLVSSLCSLQVSQGNSNDGDSCVNLVSLVSNLVSCVVVVNLLSNLQSLLLSCLVPVPDPVSVVVNVVSCPDPVDDPVSNHHDPSSVVVSVVSVVSVVVNVCCLPVVDDPVVDPPVSPGHPPVSSPD